Protein AF-A0AA88Y4J0-F1 (afdb_monomer_lite)

Structure (mmCIF, N/CA/C/O backbone):
data_AF-A0AA88Y4J0-F1
#
_entry.id   AF-A0AA88Y4J0-F1
#
loop_
_atom_site.group_PDB
_atom_site.id
_atom_site.type_symbol
_atom_site.label_atom_id
_atom_site.label_alt_id
_atom_site.label_comp_id
_atom_site.label_asym_id
_atom_site.label_entity_id
_atom_site.label_seq_id
_atom_site.pdbx_PDB_ins_code
_atom_site.Cartn_x
_atom_site.Cartn_y
_atom_site.Cartn_z
_atom_site.occupancy
_atom_site.B_iso_or_equiv
_atom_site.auth_seq_id
_atom_site.auth_comp_id
_atom_site.auth_asym_id
_atom_site.auth_atom_id
_atom_site.pdbx_PDB_model_num
ATOM 1 N N . MET A 1 1 ? 12.149 -35.228 -35.558 1.00 36.44 1 MET A N 1
ATOM 2 C CA . MET A 1 1 ? 12.676 -33.854 -35.673 1.00 36.44 1 MET A CA 1
ATOM 3 C C . MET A 1 1 ? 11.494 -32.902 -35.639 1.00 36.44 1 MET A C 1
ATOM 5 O O . MET A 1 1 ? 10.808 -32.758 -36.638 1.00 36.44 1 MET A O 1
ATOM 9 N N . THR A 1 2 ? 11.177 -32.349 -34.471 1.00 37.62 2 THR A N 1
ATOM 10 C CA . THR A 1 2 ? 10.191 -31.272 -34.328 1.00 37.62 2 THR A CA 1
ATOM 11 C C . THR A 1 2 ? 10.820 -29.994 -34.871 1.00 37.62 2 THR A C 1
ATOM 13 O O . THR A 1 2 ? 11.795 -29.490 -34.320 1.00 37.62 2 THR A O 1
ATOM 16 N N . THR A 1 3 ? 10.310 -29.512 -35.999 1.00 39.69 3 THR A N 1
ATOM 17 C CA . THR A 1 3 ? 10.676 -28.228 -36.601 1.00 39.69 3 THR A CA 1
ATOM 18 C C . THR A 1 3 ? 10.383 -27.108 -35.603 1.00 39.69 3 THR A C 1
ATOM 20 O O . THR A 1 3 ? 9.221 -26.808 -35.338 1.00 39.69 3 THR A O 1
ATOM 23 N N . LEU A 1 4 ? 11.431 -26.529 -35.011 1.00 46.91 4 LEU A N 1
ATOM 24 C CA . LEU A 1 4 ? 11.342 -25.307 -34.212 1.00 46.91 4 LEU A CA 1
ATOM 25 C C . LEU A 1 4 ? 10.813 -24.196 -35.123 1.00 46.91 4 LEU A C 1
ATOM 27 O O . LEU A 1 4 ? 11.511 -23.773 -36.044 1.00 46.91 4 LEU A O 1
ATOM 31 N N . GLU A 1 5 ? 9.575 -23.754 -34.898 1.00 49.75 5 GLU A N 1
ATOM 32 C CA . GLU A 1 5 ? 9.059 -22.551 -35.547 1.00 49.75 5 GLU A CA 1
ATOM 33 C C . GLU A 1 5 ? 10.031 -21.381 -35.300 1.00 49.75 5 GLU A C 1
ATOM 35 O O . GLU A 1 5 ? 10.571 -21.253 -34.193 1.00 49.75 5 GLU A O 1
ATOM 40 N N . PRO A 1 6 ? 10.292 -20.525 -36.305 1.00 52.84 6 PRO A N 1
ATOM 41 C CA . PRO A 1 6 ? 11.180 -19.387 -36.133 1.00 52.84 6 PRO A CA 1
ATOM 42 C C . PRO A 1 6 ? 10.622 -18.475 -35.041 1.00 52.84 6 PRO A C 1
ATOM 44 O O . PRO A 1 6 ? 9.490 -17.997 -35.132 1.00 52.84 6 PRO A O 1
ATOM 47 N N . LYS A 1 7 ? 11.433 -18.258 -34.004 1.00 65.88 7 LYS A N 1
ATOM 48 C CA . LYS A 1 7 ? 11.124 -17.412 -32.850 1.00 65.88 7 LYS A CA 1
ATOM 49 C C . LYS A 1 7 ? 10.716 -16.012 -33.319 1.00 65.88 7 LYS A C 1
ATOM 51 O O . LYS A 1 7 ? 11.456 -15.378 -34.072 1.00 65.88 7 LYS A O 1
ATOM 56 N N . ARG A 1 8 ? 9.538 -15.541 -32.898 1.00 85.69 8 ARG A N 1
ATOM 57 C CA . ARG A 1 8 ? 8.944 -14.279 -33.374 1.00 85.69 8 ARG A CA 1
ATOM 58 C C . ARG A 1 8 ? 9.087 -13.174 -32.331 1.00 85.69 8 ARG A C 1
ATOM 60 O O . ARG A 1 8 ? 9.022 -13.428 -31.130 1.00 85.69 8 ARG A O 1
ATOM 67 N N . ASP A 1 9 ? 9.266 -11.941 -32.791 1.00 90.00 9 ASP A N 1
ATOM 68 C CA . ASP A 1 9 ? 9.150 -10.772 -31.915 1.00 90.00 9 ASP A CA 1
ATOM 69 C C . ASP A 1 9 ? 7.685 -10.587 -31.479 1.00 90.00 9 ASP A C 1
ATOM 71 O O . ASP A 1 9 ? 6.777 -11.003 -32.211 1.00 90.00 9 ASP A O 1
ATOM 75 N N . PRO A 1 10 ? 7.418 -9.963 -30.314 1.00 94.00 10 PRO A N 1
ATOM 76 C CA . PRO A 1 10 ? 6.052 -9.712 -29.889 1.00 94.00 10 PRO A CA 1
ATOM 77 C C . PRO A 1 10 ? 5.303 -8.853 -30.917 1.00 94.00 10 PRO A C 1
ATOM 79 O O . PRO A 1 10 ? 5.854 -7.847 -31.380 1.00 94.00 10 PRO A O 1
ATOM 82 N N . PRO A 1 11 ? 4.051 -9.202 -31.255 1.00 94.56 11 PRO A N 1
ATOM 83 C CA . PRO A 1 11 ? 3.264 -8.476 -32.247 1.00 94.56 11 PRO A CA 1
ATOM 84 C C . PRO A 1 11 ? 3.001 -7.031 -31.809 1.00 94.56 11 PRO A C 1
ATOM 86 O O . PRO A 1 11 ? 3.075 -6.709 -30.627 1.00 94.56 11 PRO A O 1
ATOM 89 N N . GLY A 1 12 ? 2.643 -6.147 -32.739 1.00 92.75 12 GLY A N 1
ATOM 90 C CA . GLY A 1 12 ? 2.205 -4.801 -32.380 1.00 92.75 12 GLY A CA 1
ATOM 91 C C . GLY A 1 12 ? 2.093 -3.836 -33.556 1.00 92.75 12 GLY A C 1
ATOM 92 O O . GLY A 1 12 ? 2.210 -4.240 -34.715 1.00 92.75 12 GLY A O 1
ATOM 93 N N . PRO A 1 13 ? 1.781 -2.558 -33.288 1.00 90.38 13 PRO A N 1
ATOM 94 C CA . PRO A 1 13 ? 1.523 -1.585 -34.336 1.00 90.38 13 PRO A CA 1
ATOM 95 C C . PRO A 1 13 ? 2.791 -1.241 -35.126 1.00 90.38 13 PRO A C 1
ATOM 97 O O . PRO A 1 13 ? 3.800 -0.804 -34.572 1.00 90.38 13 PRO A O 1
ATOM 100 N N . ASN A 1 14 ? 2.697 -1.351 -36.453 1.00 79.56 14 ASN A N 1
ATOM 101 C CA . ASN A 1 14 ? 3.743 -0.888 -37.363 1.00 79.56 14 ASN A CA 1
ATOM 102 C C . ASN A 1 14 ? 3.886 0.635 -37.277 1.00 79.56 14 ASN A C 1
ATOM 104 O O . ASN A 1 14 ? 2.895 1.363 -37.387 1.00 79.56 14 ASN A O 1
ATOM 108 N N . GLY A 1 15 ? 5.114 1.119 -37.126 1.00 77.38 15 GLY A N 1
ATOM 109 C CA . GLY A 1 15 ? 5.422 2.544 -37.048 1.00 77.38 15 GLY A CA 1
ATOM 110 C C . GLY A 1 15 ? 5.672 3.209 -38.404 1.00 77.38 15 GLY A C 1
ATOM 111 O O . GLY A 1 15 ? 5.857 2.532 -39.412 1.00 77.38 15 GLY A O 1
ATOM 112 N N . TRP A 1 16 ? 5.702 4.539 -38.419 1.00 77.00 16 TRP A N 1
ATOM 113 C CA . TRP A 1 16 ? 6.242 5.324 -39.534 1.00 77.00 16 TRP A CA 1
ATOM 114 C C . TRP A 1 16 ? 7.782 5.341 -39.502 1.00 77.00 16 TRP A C 1
ATOM 116 O O . TRP A 1 16 ? 8.377 5.064 -38.452 1.00 77.00 16 TRP A O 1
ATOM 126 N N . PRO A 1 17 ? 8.461 5.661 -40.618 1.00 74.12 17 PRO A N 1
ATOM 127 C CA . PRO A 1 17 ? 9.902 5.904 -40.603 1.00 74.12 17 PRO A CA 1
ATOM 128 C C . PRO A 1 17 ? 10.282 6.953 -39.539 1.00 74.12 17 PRO A C 1
ATOM 130 O O . PRO A 1 17 ? 9.540 7.906 -39.315 1.00 74.12 17 PRO A O 1
ATOM 133 N N . LEU A 1 18 ? 11.429 6.771 -38.875 1.00 71.56 18 LEU A N 1
ATOM 134 C CA . LEU A 1 18 ? 12.008 7.650 -37.836 1.00 71.56 18 LEU A CA 1
ATOM 135 C C . LEU A 1 18 ? 11.215 7.773 -36.515 1.00 71.56 18 LEU A C 1
ATOM 137 O O . LEU A 1 18 ? 11.760 7.429 -35.467 1.00 71.56 18 LEU A O 1
ATOM 141 N N . ILE A 1 19 ? 9.948 8.201 -36.536 1.00 78.25 19 ILE A N 1
ATOM 142 C CA . ILE A 1 19 ? 9.130 8.398 -35.317 1.00 78.25 19 ILE A CA 1
ATOM 143 C C . ILE A 1 19 ? 8.421 7.120 -34.842 1.00 78.25 19 ILE A C 1
ATOM 145 O O . ILE A 1 19 ? 7.889 7.063 -33.731 1.00 78.25 19 ILE A O 1
ATOM 149 N N . ARG A 1 20 ? 8.449 6.060 -35.662 1.00 87.31 20 ARG A N 1
ATOM 150 C CA . ARG A 1 20 ? 7.886 4.739 -35.354 1.00 87.31 20 ARG A CA 1
ATOM 151 C C . ARG A 1 20 ? 6.411 4.849 -34.938 1.00 87.31 20 ARG A C 1
ATOM 153 O O . ARG A 1 20 ? 5.615 5.403 -35.692 1.00 87.31 20 ARG A O 1
ATOM 160 N N . ALA A 1 21 ? 6.007 4.259 -33.815 1.00 85.88 21 ALA A N 1
ATOM 161 C CA . ALA A 1 21 ? 4.612 4.209 -33.388 1.00 85.88 21 ALA A CA 1
ATOM 162 C C . ALA A 1 21 ? 4.136 5.494 -32.686 1.00 85.88 21 ALA A C 1
ATOM 164 O O . ALA A 1 21 ? 2.976 5.546 -32.296 1.00 85.88 21 ALA A O 1
ATOM 165 N N . LEU A 1 22 ? 4.981 6.530 -32.554 1.00 82.00 22 LEU A N 1
ATOM 166 C CA . LEU A 1 22 ? 4.658 7.745 -31.797 1.00 82.00 22 LEU A CA 1
ATOM 167 C C . LEU A 1 22 ? 3.313 8.376 -32.203 1.00 82.00 22 LEU A C 1
ATOM 169 O O . LEU A 1 22 ? 2.501 8.667 -31.339 1.00 82.00 22 LEU A O 1
ATOM 173 N N . GLY A 1 23 ? 3.045 8.516 -33.506 1.00 79.81 23 GLY A N 1
ATOM 174 C CA . GLY A 1 23 ? 1.790 9.089 -34.020 1.00 79.81 23 GLY A CA 1
ATOM 175 C C . GLY A 1 23 ? 0.599 8.121 -34.086 1.00 79.81 23 GLY A C 1
ATOM 176 O O . GLY A 1 23 ? -0.446 8.483 -34.614 1.00 79.81 23 GLY A O 1
ATOM 177 N N . LYS A 1 24 ? 0.755 6.873 -33.626 1.00 84.75 24 LYS A N 1
ATOM 178 C CA . LYS A 1 24 ? -0.291 5.829 -33.659 1.00 84.75 24 LYS A CA 1
ATOM 179 C C . LYS A 1 24 ? -0.740 5.364 -32.277 1.00 84.75 24 LYS A C 1
ATOM 181 O O . LYS A 1 24 ? -1.682 4.578 -32.197 1.00 84.75 24 LYS A O 1
ATOM 186 N N . ILE A 1 25 ? -0.035 5.791 -31.236 1.00 89.38 25 ILE A N 1
ATOM 187 C CA . ILE A 1 25 ? -0.324 5.482 -29.842 1.00 89.38 25 ILE A CA 1
ATOM 188 C C . ILE A 1 25 ? -0.873 6.753 -29.207 1.00 89.38 25 ILE A C 1
ATOM 190 O O . ILE A 1 25 ? -0.233 7.802 -29.264 1.00 89.38 25 ILE A O 1
ATOM 194 N N . ASP A 1 26 ? -2.043 6.650 -28.591 1.00 90.81 26 ASP A N 1
ATOM 195 C CA . ASP A 1 26 ? -2.581 7.720 -27.760 1.00 90.81 26 ASP A CA 1
ATOM 196 C C . ASP A 1 26 ? -1.870 7.721 -26.400 1.00 90.81 26 ASP A C 1
ATOM 198 O O . ASP A 1 26 ? -2.264 7.025 -25.463 1.00 90.81 26 ASP A O 1
ATOM 202 N N . PHE A 1 27 ? -0.779 8.481 -26.300 1.00 88.56 27 PHE A N 1
ATOM 203 C CA . PHE A 1 27 ? -0.046 8.610 -25.042 1.00 88.56 27 PHE A CA 1
ATOM 204 C C . PHE A 1 27 ? -0.760 9.477 -24.000 1.00 88.56 27 PHE A C 1
ATOM 206 O O . PHE A 1 27 ? -0.436 9.372 -22.820 1.00 88.56 27 PHE A O 1
ATOM 213 N N . LEU A 1 28 ? -1.736 10.297 -24.405 1.00 88.94 28 LEU A N 1
ATOM 214 C CA . LEU A 1 28 ? -2.546 11.076 -23.467 1.00 88.94 28 LEU A CA 1
ATOM 215 C C . LEU A 1 28 ? -3.529 10.187 -22.702 1.00 88.94 28 LEU A C 1
ATOM 217 O O . LEU A 1 28 ? -3.988 10.559 -21.628 1.00 88.94 28 LEU A O 1
ATOM 221 N N . ASN A 1 29 ? -3.810 8.997 -23.232 1.00 89.44 29 ASN A N 1
ATOM 222 C CA . ASN A 1 29 ? -4.640 7.985 -22.596 1.00 89.44 29 ASN A CA 1
ATOM 223 C C . ASN A 1 29 ? -3.969 6.599 -22.614 1.00 89.44 29 ASN A C 1
ATOM 225 O O . ASN A 1 29 ? -4.594 5.569 -22.890 1.00 89.44 29 ASN A O 1
ATOM 229 N N . VAL A 1 30 ? -2.663 6.574 -22.327 1.00 91.12 30 VAL A N 1
ATOM 230 C CA . VAL A 1 30 ? -1.787 5.416 -22.571 1.00 91.12 30 VAL A CA 1
ATOM 231 C C . VAL A 1 30 ? -2.262 4.125 -21.896 1.00 91.12 30 VAL A C 1
ATOM 233 O O . VAL A 1 30 ? -2.134 3.039 -22.465 1.00 91.12 30 VAL A O 1
ATOM 236 N N . ALA A 1 31 ? -2.861 4.216 -20.706 1.00 91.44 31 ALA A N 1
ATOM 237 C CA . ALA A 1 31 ? -3.354 3.046 -19.990 1.00 91.44 31 ALA A CA 1
ATOM 238 C C . ALA A 1 31 ? -4.514 2.366 -20.738 1.00 91.44 31 ALA A C 1
ATOM 240 O O . ALA A 1 31 ? -4.484 1.150 -20.938 1.00 91.44 31 ALA A O 1
ATOM 241 N N . ASN A 1 32 ? -5.496 3.139 -21.213 1.00 92.00 32 ASN A N 1
ATOM 242 C CA . ASN A 1 32 ? -6.613 2.618 -22.007 1.00 92.00 32 ASN A CA 1
ATOM 243 C C . ASN A 1 32 ? -6.163 2.180 -23.404 1.00 92.00 32 ASN A C 1
ATOM 245 O O . ASN A 1 32 ? -6.637 1.167 -23.927 1.00 92.00 32 ASN A O 1
ATOM 249 N N . GLU A 1 33 ? -5.204 2.893 -23.986 1.00 94.12 33 GLU A N 1
ATOM 250 C CA . GLU A 1 33 ? -4.601 2.518 -25.258 1.00 94.12 33 GLU A CA 1
ATOM 251 C C . GLU A 1 33 ? -3.914 1.145 -25.169 1.00 94.12 33 GLU A C 1
ATOM 253 O O . GLU A 1 33 ? -4.100 0.298 -26.044 1.00 94.12 33 GLU A O 1
ATOM 258 N N . PHE A 1 34 ? -3.217 0.841 -24.070 1.00 95.50 34 PHE A N 1
ATOM 259 C CA . PHE A 1 34 ? -2.643 -0.491 -23.851 1.00 95.50 34 PHE A CA 1
ATOM 260 C C . PHE A 1 34 ? -3.713 -1.581 -23.718 1.00 95.50 34 PHE A C 1
ATOM 262 O O . PHE A 1 34 ? -3.525 -2.676 -24.250 1.00 95.50 34 PHE A O 1
ATOM 269 N N . LEU A 1 35 ? -4.864 -1.297 -23.097 1.00 95.44 35 LEU A N 1
ATOM 270 C CA . LEU A 1 35 ? -5.998 -2.234 -23.077 1.00 95.44 35 LEU A CA 1
ATOM 271 C C . LEU A 1 35 ? -6.559 -2.481 -24.486 1.00 95.44 35 LEU A C 1
ATOM 273 O O . LEU A 1 35 ? -6.894 -3.615 -24.842 1.00 95.44 35 LEU A O 1
ATOM 277 N N . ARG A 1 36 ? -6.647 -1.438 -25.320 1.00 96.12 36 ARG A N 1
ATOM 278 C CA . ARG A 1 36 ? -7.062 -1.558 -26.726 1.00 96.12 36 ARG A CA 1
ATOM 279 C C . ARG A 1 36 ? -6.075 -2.403 -27.532 1.00 96.12 36 ARG A C 1
ATOM 281 O O . ARG A 1 36 ? -6.500 -3.287 -28.275 1.00 96.12 36 ARG A O 1
ATOM 288 N N . LEU A 1 37 ? -4.775 -2.175 -27.364 1.00 96.19 37 LEU A N 1
ATOM 289 C CA . LEU A 1 37 ? -3.726 -2.944 -28.036 1.00 96.19 37 LEU A CA 1
ATOM 290 C C . LEU A 1 37 ? -3.695 -4.398 -27.568 1.00 96.19 37 LEU A C 1
ATOM 292 O O . LEU A 1 37 ? -3.571 -5.283 -28.412 1.00 96.19 37 LEU A O 1
ATOM 296 N N . ARG A 1 38 ? -3.909 -4.661 -26.273 1.00 96.38 38 ARG A N 1
ATOM 297 C CA . ARG A 1 38 ? -4.048 -6.020 -25.732 1.00 96.38 38 ARG A CA 1
ATOM 298 C C . ARG A 1 38 ? -5.158 -6.796 -26.438 1.00 96.38 38 ARG A C 1
ATOM 300 O O . ARG A 1 38 ? -4.942 -7.934 -26.842 1.00 96.38 38 ARG A O 1
ATOM 307 N N . ARG A 1 39 ? -6.328 -6.180 -26.651 1.00 95.56 39 ARG A N 1
ATOM 308 C CA . ARG A 1 39 ? -7.444 -6.818 -27.381 1.00 95.56 39 ARG A CA 1
ATOM 309 C C . ARG A 1 39 ? -7.069 -7.214 -28.812 1.00 95.56 39 ARG A C 1
ATOM 311 O O . ARG A 1 39 ? -7.612 -8.183 -29.328 1.00 95.56 39 ARG A O 1
ATOM 318 N N . LYS A 1 40 ? -6.148 -6.482 -29.447 1.00 96.00 40 LYS A N 1
ATOM 319 C CA . LYS A 1 40 ? -5.717 -6.730 -30.829 1.00 96.00 40 LYS A CA 1
ATOM 320 C C . LYS A 1 40 ? -4.534 -7.696 -30.944 1.00 96.00 40 LYS A C 1
ATOM 322 O O . LYS A 1 40 ? -4.502 -8.494 -31.874 1.00 96.00 40 LYS A O 1
ATOM 327 N N . TYR A 1 41 ? -3.551 -7.586 -30.055 1.00 95.44 41 TYR A N 1
ATOM 328 C CA . TYR A 1 41 ? -2.252 -8.257 -30.183 1.00 95.44 41 TYR A CA 1
ATOM 329 C C . TYR A 1 41 ? -1.995 -9.325 -29.111 1.00 95.44 41 TYR A C 1
ATOM 331 O O . TYR A 1 41 ? -1.039 -10.083 -29.235 1.00 95.44 41 TYR A O 1
ATOM 339 N N . GLY A 1 42 ? -2.857 -9.428 -28.098 1.00 95.31 42 GLY A N 1
ATOM 340 C CA . GLY A 1 42 ? -2.736 -10.393 -27.008 1.00 95.31 42 GLY A CA 1
ATOM 341 C C . GLY A 1 42 ? -2.004 -9.846 -25.781 1.00 95.31 42 GLY A C 1
ATOM 342 O O . GLY A 1 42 ? -1.816 -8.641 -25.619 1.00 95.31 42 GLY A O 1
ATOM 343 N N . ASP A 1 43 ? -1.614 -10.756 -24.887 1.00 96.56 43 ASP A N 1
ATOM 344 C CA . ASP A 1 43 ? -1.074 -10.425 -23.561 1.00 96.56 43 ASP A CA 1
ATOM 345 C C . ASP A 1 43 ? 0.380 -9.918 -23.579 1.00 96.56 43 ASP A C 1
ATOM 347 O O . ASP A 1 43 ? 0.866 -9.409 -22.568 1.00 96.56 43 ASP A O 1
ATOM 351 N N . ILE A 1 44 ? 1.073 -10.037 -24.714 1.00 97.44 44 ILE A N 1
ATOM 352 C CA . ILE A 1 44 ? 2.400 -9.458 -24.931 1.00 97.44 44 ILE A CA 1
ATOM 353 C C . ILE A 1 44 ? 2.405 -8.796 -26.296 1.00 97.44 44 ILE A C 1
ATOM 355 O O . ILE A 1 44 ? 2.201 -9.453 -27.315 1.00 97.44 44 ILE A O 1
ATOM 359 N N . PHE A 1 45 ? 2.688 -7.501 -26.315 1.00 96.69 45 PHE A N 1
ATOM 360 C CA . PHE A 1 45 ? 2.857 -6.758 -27.553 1.00 96.69 45 PHE A CA 1
ATOM 361 C C . PHE A 1 45 ? 4.037 -5.799 -27.455 1.00 96.69 45 PHE A C 1
ATOM 363 O O . PHE A 1 45 ? 4.487 -5.442 -26.363 1.00 96.69 45 PHE A O 1
ATOM 370 N N . SER A 1 46 ? 4.561 -5.392 -28.606 1.00 95.62 46 SER A N 1
ATOM 371 C CA . SER A 1 46 ? 5.682 -4.467 -28.685 1.00 95.62 46 SER A CA 1
ATOM 372 C C . SER A 1 46 ? 5.444 -3.353 -29.690 1.00 95.62 46 SER A C 1
ATOM 374 O O . SER A 1 46 ? 4.730 -3.500 -30.677 1.00 95.62 46 SER A O 1
ATOM 376 N N . PHE A 1 47 ? 6.054 -2.208 -29.437 1.00 94.38 47 PHE A N 1
ATOM 377 C CA . PHE A 1 47 ? 6.126 -1.111 -30.388 1.00 94.38 47 PHE A CA 1
ATOM 378 C C . PHE A 1 47 ? 7.426 -0.351 -30.168 1.00 94.38 47 PHE A C 1
ATOM 380 O O . PHE A 1 47 ? 8.150 -0.574 -29.201 1.00 94.38 47 PHE A O 1
ATOM 387 N N . SER A 1 48 ? 7.779 0.528 -31.096 1.00 90.88 48 SER A N 1
ATOM 388 C CA . SER A 1 48 ? 8.958 1.376 -30.936 1.00 90.88 48 SER A CA 1
ATOM 389 C C . SER A 1 48 ? 8.554 2.835 -30.952 1.00 90.88 48 SER A C 1
ATOM 391 O O . SER A 1 48 ? 7.662 3.223 -31.705 1.00 90.88 48 SER A O 1
ATOM 393 N N . VAL A 1 49 ? 9.237 3.633 -30.146 1.00 88.31 49 VAL A N 1
ATOM 394 C CA . VAL A 1 49 ? 9.165 5.092 -30.147 1.00 88.31 49 VAL A CA 1
ATOM 395 C C . VAL A 1 49 ? 10.593 5.575 -30.347 1.00 88.31 49 VAL A C 1
ATOM 397 O O . VAL A 1 49 ? 11.475 5.271 -29.544 1.00 88.31 49 VAL A O 1
ATOM 400 N N . PHE A 1 50 ? 10.856 6.237 -31.475 1.00 86.19 50 PHE A N 1
ATOM 401 C CA . PHE A 1 50 ? 12.219 6.522 -31.937 1.00 86.19 50 PHE A CA 1
ATOM 402 C C . PHE A 1 50 ? 13.112 5.264 -31.925 1.00 86.19 50 PHE A C 1
ATOM 404 O O . PHE A 1 50 ? 12.865 4.313 -32.670 1.00 86.19 50 PHE A O 1
ATOM 411 N N . ARG A 1 51 ? 14.153 5.250 -31.080 1.00 83.44 51 ARG A N 1
ATOM 412 C CA . ARG A 1 51 ? 15.088 4.126 -30.905 1.00 83.44 51 ARG A CA 1
ATOM 413 C C . ARG A 1 51 ? 14.701 3.186 -29.758 1.00 83.44 51 ARG A C 1
ATOM 415 O O . ARG A 1 51 ? 15.274 2.107 -29.659 1.00 83.44 51 ARG A O 1
ATOM 422 N N . ARG A 1 52 ? 13.745 3.565 -28.902 1.00 87.19 52 ARG A N 1
ATOM 423 C CA . ARG A 1 52 ? 13.331 2.765 -27.743 1.00 87.19 52 ARG A CA 1
ATOM 424 C C . ARG A 1 52 ? 12.326 1.705 -28.176 1.00 87.19 52 ARG A C 1
ATOM 426 O O . ARG A 1 52 ? 11.265 2.026 -28.715 1.00 87.19 52 ARG A O 1
ATOM 433 N N . ARG A 1 53 ? 12.652 0.436 -27.926 1.00 91.25 53 ARG A N 1
ATOM 434 C CA . ARG A 1 53 ? 11.705 -0.677 -28.054 1.00 91.25 53 ARG A CA 1
ATOM 435 C C . ARG A 1 53 ? 10.929 -0.792 -26.751 1.00 91.25 53 ARG A C 1
ATOM 437 O O . ARG A 1 53 ? 11.527 -0.979 -25.700 1.00 91.25 53 ARG A O 1
ATOM 444 N N . ILE A 1 54 ? 9.613 -0.684 -26.829 1.00 93.75 54 ILE A N 1
ATOM 445 C CA . ILE A 1 54 ? 8.702 -0.827 -25.700 1.00 93.75 54 ILE A CA 1
ATOM 446 C C . ILE A 1 54 ? 7.993 -2.168 -25.835 1.00 93.75 54 ILE A C 1
ATOM 448 O O . ILE A 1 54 ? 7.493 -2.511 -26.906 1.00 93.75 54 ILE A O 1
ATOM 452 N N . VAL A 1 55 ? 7.956 -2.927 -24.747 1.00 96.62 55 VAL A N 1
ATOM 453 C CA . VAL A 1 55 ? 7.227 -4.190 -24.640 1.00 96.62 55 VAL A CA 1
ATOM 454 C C . VAL A 1 55 ? 6.260 -4.071 -23.477 1.00 96.62 55 VAL A C 1
ATOM 456 O O . VAL A 1 55 ? 6.649 -3.664 -22.386 1.00 96.62 55 VAL A O 1
ATOM 459 N N . VAL A 1 56 ? 5.000 -4.423 -23.699 1.00 97.75 56 VAL A N 1
ATOM 460 C CA . VAL A 1 56 ? 3.956 -4.348 -22.678 1.00 97.75 56 VAL A CA 1
ATOM 461 C C . VAL A 1 56 ? 3.538 -5.757 -22.292 1.00 97.75 56 VAL A C 1
ATOM 463 O O . VAL A 1 56 ? 3.262 -6.587 -23.158 1.00 97.75 56 VAL A O 1
ATOM 466 N N . LEU A 1 57 ? 3.502 -6.019 -20.987 1.00 98.06 57 LEU A N 1
ATOM 467 C CA . LEU A 1 57 ? 2.975 -7.251 -20.412 1.00 98.06 57 LEU A CA 1
ATOM 468 C C . LEU A 1 57 ? 1.581 -6.992 -19.862 1.00 98.06 57 LEU A C 1
ATOM 470 O O . LEU A 1 57 ? 1.399 -6.099 -19.030 1.00 98.06 57 LEU A O 1
ATOM 474 N N . CYS A 1 58 ? 0.623 -7.809 -20.272 1.00 97.75 58 CYS A N 1
ATOM 475 C CA . CYS A 1 58 ? -0.760 -7.706 -19.851 1.00 97.75 58 CYS A CA 1
ATOM 476 C C . CYS A 1 58 ? -1.266 -8.994 -19.197 1.00 97.75 58 CYS A C 1
ATOM 478 O O . CYS A 1 58 ? -0.818 -10.092 -19.511 1.00 97.75 58 CYS A O 1
ATOM 480 N N . GLY A 1 59 ? -2.236 -8.851 -18.294 1.00 96.19 59 GLY A N 1
ATOM 481 C CA . GLY A 1 59 ? -2.836 -9.970 -17.570 1.00 96.19 59 GLY A CA 1
ATOM 482 C C . GLY A 1 59 ? -1.978 -10.477 -16.405 1.00 96.19 59 GLY A C 1
ATOM 483 O O . GLY A 1 59 ? -0.744 -10.474 -16.432 1.00 96.19 59 GLY A O 1
ATOM 484 N N . VAL A 1 60 ? -2.645 -10.932 -15.341 1.00 95.94 60 VAL A N 1
ATOM 485 C CA . VAL A 1 60 ? -1.980 -11.310 -14.080 1.00 95.94 60 VAL A CA 1
ATOM 486 C C . VAL A 1 60 ? -0.995 -12.472 -14.251 1.00 95.94 60 VAL A C 1
ATOM 488 O O . VAL A 1 60 ? 0.056 -12.479 -13.608 1.00 95.94 60 VAL A O 1
ATOM 491 N N . LYS A 1 61 ? -1.307 -13.438 -15.127 1.00 95.62 61 LYS A N 1
ATOM 492 C CA . LYS A 1 61 ? -0.461 -14.610 -15.397 1.00 95.62 61 LYS A CA 1
ATOM 493 C C . LYS A 1 61 ? 0.864 -14.181 -16.028 1.00 95.62 61 LYS A C 1
ATOM 495 O O . LYS A 1 61 ? 1.910 -14.412 -15.432 1.00 95.62 61 LYS A O 1
ATOM 500 N N . THR A 1 62 ? 0.810 -13.509 -17.174 1.00 96.69 62 THR A N 1
ATOM 501 C CA . THR A 1 62 ? 1.984 -13.069 -17.940 1.00 96.69 62 THR A CA 1
ATOM 502 C C . THR A 1 62 ? 2.870 -12.134 -17.128 1.00 96.69 62 THR A C 1
ATOM 504 O O . THR A 1 62 ? 4.074 -12.362 -17.018 1.00 96.69 62 THR A O 1
ATOM 507 N N . ILE A 1 63 ? 2.271 -11.127 -16.476 1.00 97.31 63 ILE A N 1
ATOM 508 C CA . ILE A 1 63 ? 2.996 -10.203 -15.594 1.00 97.31 63 ILE A CA 1
ATOM 509 C C . ILE A 1 63 ? 3.717 -10.984 -14.493 1.00 97.31 63 ILE A C 1
ATOM 511 O O . ILE A 1 63 ? 4.910 -10.790 -14.270 1.00 97.31 63 ILE A O 1
ATOM 515 N N . ARG A 1 64 ? 3.028 -11.896 -13.802 1.00 96.25 64 ARG A N 1
ATOM 516 C CA . ARG A 1 64 ? 3.649 -12.665 -12.722 1.00 96.25 64 ARG A CA 1
ATOM 517 C C . ARG A 1 64 ? 4.750 -13.571 -13.237 1.00 96.25 64 ARG A C 1
ATOM 519 O O . ARG A 1 64 ? 5.832 -13.581 -12.660 1.00 96.25 64 ARG A O 1
ATOM 526 N N . GLU A 1 65 ? 4.505 -14.328 -14.293 1.00 96.12 65 GLU A N 1
ATOM 527 C CA . GLU A 1 65 ? 5.473 -15.294 -14.790 1.00 96.12 65 GLU A CA 1
ATOM 528 C C . GLU A 1 65 ? 6.736 -14.625 -15.323 1.00 96.12 65 GLU A C 1
ATOM 530 O O . GLU A 1 65 ? 7.823 -15.011 -14.901 1.00 96.12 65 GLU A O 1
ATOM 535 N N . VAL A 1 66 ? 6.622 -13.586 -16.155 1.00 96.81 66 VAL A N 1
ATOM 536 C CA . VAL A 1 66 ? 7.803 -12.899 -16.695 1.00 96.81 66 VAL A CA 1
ATOM 537 C C . VAL A 1 66 ? 8.604 -12.236 -15.572 1.00 96.81 66 VAL A C 1
ATOM 539 O O . VAL A 1 66 ? 9.810 -12.449 -15.462 1.00 96.81 66 VAL A O 1
ATOM 542 N N . LEU A 1 67 ? 7.941 -11.503 -14.670 1.00 96.31 67 LEU A N 1
ATOM 543 C CA . LEU A 1 67 ? 8.630 -10.743 -13.620 1.00 96.31 67 LEU A CA 1
ATOM 544 C C . LEU A 1 67 ? 9.192 -11.605 -12.479 1.00 96.31 67 LEU A C 1
ATOM 546 O O . LEU A 1 67 ? 10.015 -11.113 -11.702 1.00 96.31 67 LEU A O 1
ATOM 550 N N . THR A 1 68 ? 8.748 -12.860 -12.344 1.00 95.25 68 THR A N 1
ATOM 551 C CA . THR A 1 68 ? 9.257 -13.790 -11.321 1.00 95.25 68 THR A CA 1
ATOM 552 C C . THR A 1 68 ? 10.201 -14.846 -11.876 1.00 95.25 68 THR A C 1
ATOM 554 O O . THR A 1 68 ? 11.220 -15.102 -11.242 1.00 95.25 68 THR A O 1
ATOM 557 N N . LYS A 1 69 ? 9.912 -15.448 -13.036 1.00 95.50 69 LYS A N 1
ATOM 558 C CA . LYS A 1 69 ? 10.751 -16.504 -13.627 1.00 95.50 69 LYS A CA 1
ATOM 559 C C . LYS A 1 69 ? 11.986 -15.941 -14.329 1.00 95.50 69 LYS A C 1
ATOM 561 O O . LYS A 1 69 ? 13.021 -16.593 -14.321 1.00 95.50 69 LYS A O 1
ATOM 566 N N . HIS A 1 70 ? 11.890 -14.732 -14.882 1.00 95.44 70 HIS A N 1
ATOM 567 C CA . HIS A 1 70 ? 12.989 -14.049 -15.575 1.00 95.44 70 HIS A CA 1
ATOM 568 C C . HIS A 1 70 ? 13.457 -12.814 -14.802 1.00 95.44 70 HIS A C 1
ATOM 570 O O . HIS A 1 70 ? 13.851 -11.813 -15.396 1.00 95.44 70 HIS A O 1
ATOM 576 N N . TYR A 1 71 ? 13.364 -12.856 -13.466 1.00 93.25 71 TYR A N 1
ATOM 577 C CA . TYR A 1 71 ? 13.618 -11.691 -12.619 1.00 93.25 71 TYR A CA 1
ATOM 578 C C . TYR A 1 71 ? 15.016 -11.102 -12.829 1.00 93.25 71 TYR A C 1
ATOM 580 O O . TYR A 1 71 ? 15.165 -9.896 -12.723 1.00 93.25 71 TYR A O 1
ATOM 588 N N . ASP A 1 72 ? 16.019 -11.929 -13.124 1.00 92.81 72 ASP A N 1
ATOM 589 C CA . ASP A 1 72 ? 17.406 -11.537 -13.380 1.00 92.81 72 ASP A CA 1
ATOM 590 C C . ASP A 1 72 ? 17.549 -10.691 -14.653 1.00 92.81 72 ASP A C 1
ATOM 592 O O . ASP A 1 72 ? 18.372 -9.783 -14.701 1.00 92.81 72 ASP A O 1
ATOM 596 N N . ALA A 1 73 ? 16.704 -10.951 -15.653 1.00 95.00 73 ALA A N 1
ATOM 597 C CA . ALA A 1 73 ? 16.694 -10.235 -16.922 1.00 95.00 73 ALA A CA 1
ATOM 598 C C . ALA A 1 73 ? 15.873 -8.936 -16.886 1.00 95.00 73 ALA A C 1
ATOM 600 O O . ALA A 1 73 ? 16.039 -8.090 -17.756 1.00 95.00 73 ALA A O 1
ATOM 601 N N . VAL A 1 74 ? 14.966 -8.783 -15.914 1.00 94.25 74 VAL A N 1
ATOM 602 C CA . VAL A 1 74 ? 14.013 -7.656 -15.832 1.00 94.25 74 VAL A CA 1
ATOM 603 C C . VAL A 1 74 ? 14.103 -6.915 -14.503 1.00 94.25 74 VAL A C 1
ATOM 605 O O . VAL A 1 74 ? 13.121 -6.320 -14.056 1.00 94.25 74 VAL A O 1
ATOM 608 N N . ASN A 1 75 ? 15.235 -7.006 -13.803 1.00 91.56 75 ASN A N 1
ATOM 609 C CA . ASN A 1 75 ? 15.391 -6.326 -12.523 1.00 91.56 75 ASN A CA 1
ATOM 610 C C . ASN A 1 75 ? 15.825 -4.873 -1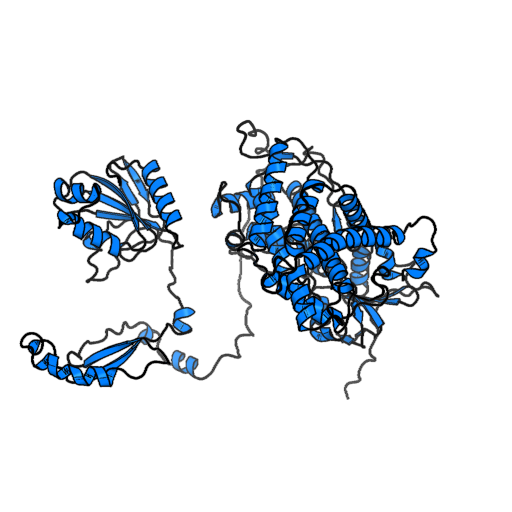2.679 1.00 91.56 75 ASN A C 1
ATOM 612 O O . ASN A 1 75 ? 15.592 -4.119 -11.750 1.00 91.56 75 ASN A O 1
ATOM 616 N N . ASP A 1 76 ? 16.452 -4.480 -13.781 1.00 91.69 76 ASP A N 1
ATOM 617 C CA . ASP A 1 76 ? 17.092 -3.168 -13.905 1.00 91.69 76 ASP A CA 1
ATOM 618 C C . ASP A 1 76 ? 16.127 -2.092 -14.426 1.00 91.69 76 ASP A C 1
ATOM 620 O O . ASP A 1 76 ? 15.013 -2.380 -14.880 1.00 91.69 76 ASP A O 1
ATOM 624 N N . ARG A 1 77 ? 16.538 -0.829 -14.320 1.00 88.25 77 ARG A N 1
ATOM 625 C CA . ARG A 1 77 ? 15.876 0.344 -14.904 1.00 88.25 77 ARG A CA 1
ATOM 626 C C . ARG A 1 77 ? 16.725 0.870 -16.054 1.00 88.25 77 ARG A C 1
ATOM 628 O O . ARG A 1 77 ? 17.946 0.769 -16.021 1.00 88.25 77 ARG A O 1
ATOM 635 N N . GLY A 1 78 ? 16.072 1.389 -17.089 1.00 70.69 78 GLY A N 1
ATOM 636 C CA . GLY A 1 78 ? 16.772 1.942 -18.248 1.00 70.69 78 GLY A CA 1
ATOM 637 C C . GLY A 1 78 ? 17.401 3.293 -17.927 1.00 70.69 78 GLY A C 1
ATOM 638 O O . GLY A 1 78 ? 16.822 4.073 -17.169 1.00 70.69 78 GLY A O 1
ATOM 639 N N . GLU A 1 79 ? 18.543 3.590 -18.546 1.00 60.38 79 GLU A N 1
ATOM 640 C CA . GLU A 1 79 ? 19.147 4.925 -18.501 1.00 60.38 79 GLU A CA 1
ATOM 641 C C . GLU A 1 79 ? 18.136 5.997 -18.956 1.00 60.38 79 GLU A C 1
ATOM 643 O O . GLU A 1 79 ? 17.433 5.852 -19.968 1.00 60.38 79 GLU A O 1
ATOM 648 N N . GLY A 1 80 ? 18.033 7.081 -18.181 1.00 53.75 80 GLY A N 1
ATOM 649 C CA . GLY A 1 80 ? 17.099 8.179 -18.441 1.00 53.75 80 GLY A CA 1
ATOM 650 C C . GLY A 1 80 ? 15.635 7.871 -18.107 1.00 53.75 80 GLY A C 1
ATOM 651 O O . GLY A 1 80 ? 14.749 8.437 -18.744 1.00 53.75 80 GLY A O 1
ATOM 652 N N . PHE A 1 81 ? 15.364 6.952 -17.171 1.00 61.94 81 PHE A N 1
ATOM 653 C CA . PHE A 1 81 ? 14.060 6.887 -16.493 1.00 61.94 81 PHE A CA 1
ATOM 654 C C . PHE A 1 81 ? 13.824 8.143 -15.625 1.00 61.94 81 PHE A C 1
ATOM 656 O O . PHE A 1 81 ? 12.728 8.700 -15.652 1.00 61.94 81 PHE A O 1
ATOM 663 N N . ALA A 1 82 ? 14.878 8.642 -14.972 1.00 65.44 82 ALA A N 1
ATOM 664 C CA . ALA A 1 82 ? 14.911 9.894 -14.217 1.00 65.44 82 ALA A CA 1
ATOM 665 C C . ALA A 1 82 ? 16.217 10.646 -14.541 1.00 65.44 82 ALA A C 1
ATOM 667 O O . ALA A 1 82 ? 17.290 10.252 -14.085 1.00 65.44 82 ALA A O 1
ATOM 668 N N . ILE A 1 83 ? 16.172 11.677 -15.397 1.00 62.16 83 ILE A N 1
ATOM 669 C CA . ILE A 1 83 ? 17.372 12.478 -15.735 1.00 62.16 83 ILE A CA 1
ATOM 670 C C . ILE A 1 83 ? 17.872 13.288 -14.537 1.00 62.16 83 ILE A C 1
ATOM 672 O O . ILE A 1 83 ? 19.065 13.559 -14.441 1.00 62.16 83 ILE A O 1
ATOM 676 N N . ASP A 1 84 ? 16.979 13.613 -13.607 1.00 70.75 84 ASP A N 1
ATOM 677 C CA . ASP A 1 84 ? 17.281 14.206 -12.304 1.00 70.75 84 ASP A CA 1
ATOM 678 C C . ASP A 1 84 ? 18.106 13.274 -11.388 1.00 70.75 84 ASP A C 1
ATOM 680 O O . ASP A 1 84 ? 18.526 13.687 -10.312 1.00 70.75 84 ASP A O 1
ATOM 684 N N . ASN A 1 85 ? 18.382 12.032 -11.810 1.00 80.50 85 ASN A N 1
ATOM 685 C CA . ASN A 1 85 ? 19.181 11.056 -11.070 1.00 80.50 85 ASN A CA 1
ATOM 686 C C . ASN A 1 85 ? 20.267 10.395 -11.946 1.00 80.50 85 ASN A C 1
ATOM 688 O O . ASN A 1 85 ? 20.211 9.191 -12.224 1.00 80.50 85 ASN A O 1
ATOM 692 N N . PRO A 1 86 ? 21.287 11.154 -12.387 1.00 73.88 86 PRO A N 1
ATOM 693 C CA . PRO A 1 86 ? 22.314 10.659 -13.308 1.00 73.88 86 PRO A CA 1
ATOM 694 C C . PRO A 1 86 ? 23.173 9.528 -12.723 1.00 73.88 86 PRO A C 1
ATOM 696 O O . PRO A 1 86 ? 23.712 8.718 -13.473 1.00 73.88 86 PRO A O 1
ATOM 699 N N . HIS A 1 87 ? 23.286 9.443 -11.394 1.00 79.00 87 HIS A N 1
ATOM 700 C CA . HIS A 1 87 ? 24.046 8.395 -10.707 1.00 79.00 87 HIS A CA 1
ATOM 701 C C . HIS A 1 87 ? 23.268 7.081 -10.543 1.00 79.00 87 HIS A C 1
ATOM 703 O O . HIS A 1 87 ? 23.860 6.065 -10.181 1.00 79.00 87 HIS A O 1
ATOM 709 N N . GLY A 1 88 ? 21.954 7.078 -10.804 1.00 85.12 88 GLY A N 1
ATOM 710 C CA . GLY A 1 88 ? 21.110 5.903 -10.594 1.00 85.12 88 GLY A CA 1
ATOM 711 C C . GLY A 1 88 ? 21.088 5.465 -9.129 1.00 85.12 88 GLY A C 1
ATOM 712 O O . GLY A 1 88 ? 21.211 4.277 -8.831 1.00 85.12 88 GLY A O 1
ATOM 713 N N . TYR A 1 89 ? 20.976 6.419 -8.208 1.00 91.75 89 TYR A N 1
ATOM 714 C CA . TYR A 1 89 ? 20.873 6.168 -6.771 1.00 91.75 89 TYR A CA 1
ATOM 715 C C . TYR A 1 89 ? 19.418 5.981 -6.323 1.00 91.75 89 TYR A C 1
ATOM 717 O O . TYR A 1 89 ? 18.490 6.056 -7.128 1.00 91.75 89 TYR A O 1
ATOM 725 N N . GLY A 1 90 ? 19.211 5.686 -5.042 1.00 92.44 90 GLY A N 1
ATOM 726 C CA . GLY A 1 90 ? 17.905 5.403 -4.463 1.00 92.44 90 GLY A CA 1
ATOM 727 C C . GLY A 1 90 ? 17.470 3.950 -4.635 1.00 92.44 90 GLY A C 1
ATOM 728 O O . GLY A 1 90 ? 18.275 3.038 -4.843 1.00 92.44 90 GLY A O 1
ATOM 729 N N . ILE A 1 91 ? 16.164 3.718 -4.561 1.00 92.69 91 ILE A N 1
ATOM 730 C CA . ILE A 1 91 ? 15.523 2.403 -4.699 1.00 92.69 91 ILE A CA 1
ATOM 731 C C . ILE A 1 91 ? 14.653 2.300 -5.961 1.00 92.69 91 ILE A C 1
ATOM 733 O O . ILE A 1 91 ? 14.453 1.195 -6.483 1.00 92.69 91 ILE A O 1
ATOM 737 N N . LEU A 1 92 ? 14.141 3.421 -6.474 1.00 89.56 92 LEU A N 1
ATOM 738 C CA . LEU A 1 92 ? 13.282 3.442 -7.658 1.00 89.56 92 LEU A CA 1
ATOM 739 C C . LEU A 1 92 ? 14.089 3.250 -8.944 1.00 89.56 92 LEU A C 1
ATOM 741 O O . LEU A 1 92 ? 13.766 2.345 -9.729 1.00 89.56 92 LEU A O 1
ATOM 745 N N . ASP A 1 93 ? 15.150 4.044 -9.100 1.00 87.56 93 ASP A N 1
ATOM 746 C CA . ASP A 1 93 ? 15.919 4.197 -10.344 1.00 87.56 93 ASP A CA 1
ATOM 747 C C . ASP A 1 93 ? 17.163 3.309 -10.393 1.00 87.56 93 ASP A C 1
ATOM 749 O O . ASP A 1 93 ? 17.596 2.887 -11.466 1.00 87.56 93 ASP A O 1
ATOM 753 N N . SER A 1 94 ? 17.729 2.992 -9.228 1.00 91.06 94 SER A N 1
ATOM 754 C CA . SER A 1 94 ? 18.967 2.224 -9.134 1.00 91.06 94 SER A CA 1
ATOM 755 C C . SER A 1 94 ? 18.846 0.834 -9.743 1.00 91.06 94 SER A C 1
ATOM 757 O O . SER A 1 94 ? 17.754 0.268 -9.841 1.00 91.06 94 SER A O 1
ATOM 759 N N . SER A 1 95 ? 19.980 0.261 -10.149 1.00 91.06 95 SER A N 1
ATOM 760 C CA . SER A 1 95 ? 20.096 -1.078 -10.747 1.00 91.06 95 SER A CA 1
ATOM 761 C C . SER A 1 95 ? 21.293 -1.841 -10.169 1.00 91.06 95 SER A C 1
ATOM 763 O O . SER A 1 95 ? 22.097 -1.276 -9.424 1.00 91.06 95 SER A O 1
ATOM 765 N N . GLY A 1 96 ? 21.390 -3.145 -10.447 1.00 91.19 96 GLY A N 1
ATOM 766 C CA . GLY A 1 96 ? 22.516 -3.966 -9.984 1.00 91.19 96 GLY A CA 1
ATOM 767 C C . GLY A 1 96 ? 22.726 -3.966 -8.458 1.00 91.19 96 GLY A C 1
ATOM 768 O O . GLY A 1 96 ? 21.791 -4.194 -7.682 1.00 91.19 96 GLY A O 1
ATOM 769 N N . GLU A 1 97 ? 23.973 -3.751 -8.025 1.00 92.38 97 GLU A N 1
ATOM 770 C CA . GLU A 1 97 ? 24.379 -3.812 -6.611 1.00 92.38 97 GLU A CA 1
ATOM 771 C C . GLU A 1 97 ? 23.751 -2.708 -5.753 1.00 92.38 97 GLU A C 1
ATOM 773 O O . GLU A 1 97 ? 23.307 -3.000 -4.641 1.00 92.38 97 GLU A O 1
ATOM 778 N N . TYR A 1 98 ? 23.648 -1.479 -6.278 1.00 92.81 98 TYR A N 1
ATOM 779 C CA . TYR A 1 98 ? 23.023 -0.350 -5.579 1.00 92.81 98 TYR A CA 1
ATOM 780 C C . TYR A 1 98 ? 21.566 -0.660 -5.242 1.00 92.81 98 TYR A C 1
ATOM 782 O O . TYR A 1 98 ? 21.176 -0.610 -4.075 1.00 92.81 98 TYR A O 1
ATOM 790 N N . HIS A 1 99 ? 20.785 -1.102 -6.234 1.00 93.69 99 HIS A N 1
ATOM 791 C CA . HIS A 1 99 ? 19.397 -1.492 -5.997 1.00 93.69 99 HIS A CA 1
ATOM 792 C C . HIS A 1 99 ? 19.288 -2.650 -5.016 1.00 93.69 99 HIS A C 1
ATOM 794 O O . HIS A 1 99 ? 18.437 -2.623 -4.135 1.00 93.69 99 HIS A O 1
ATOM 800 N N . LYS A 1 100 ? 20.121 -3.688 -5.154 1.00 94.38 100 LYS A N 1
ATOM 801 C CA . LYS A 1 100 ? 20.067 -4.841 -4.249 1.00 94.38 100 LYS A CA 1
ATOM 802 C C . LYS A 1 100 ? 20.288 -4.410 -2.794 1.00 94.38 100 LYS A C 1
ATOM 804 O O . LYS A 1 100 ? 19.522 -4.834 -1.932 1.00 94.38 100 LYS A O 1
ATOM 809 N N . ALA A 1 101 ? 21.280 -3.554 -2.548 1.00 95.31 101 ALA A N 1
ATOM 810 C CA . ALA A 1 101 ? 21.591 -3.039 -1.220 1.00 95.31 101 ALA A CA 1
ATOM 811 C C . ALA A 1 101 ? 20.482 -2.130 -0.672 1.00 95.31 101 ALA A C 1
ATOM 813 O O . ALA A 1 101 ? 19.993 -2.379 0.429 1.00 95.31 101 ALA A O 1
ATOM 814 N N . MET A 1 102 ? 20.030 -1.135 -1.446 1.00 96.12 102 MET A N 1
ATOM 815 C CA . MET A 1 102 ? 18.955 -0.227 -1.019 1.00 96.12 102 MET A CA 1
ATOM 816 C C . MET A 1 102 ? 17.639 -0.976 -0.815 1.00 96.12 102 MET A C 1
ATOM 818 O O . MET A 1 102 ? 16.919 -0.735 0.149 1.00 96.12 102 MET A O 1
ATOM 822 N N . ARG A 1 103 ? 17.341 -1.964 -1.665 1.00 95.12 103 ARG A N 1
ATOM 823 C CA . ARG A 1 103 ? 16.163 -2.817 -1.516 1.00 95.12 103 ARG A CA 1
ATOM 824 C C . ARG A 1 103 ? 16.188 -3.606 -0.217 1.00 95.12 103 ARG A C 1
ATOM 826 O O . ARG A 1 103 ? 15.156 -3.694 0.450 1.00 95.12 103 ARG A O 1
ATOM 833 N N . GLU A 1 104 ? 17.318 -4.228 0.099 1.00 94.88 104 GLU A N 1
ATOM 834 C CA . GLU A 1 104 ? 17.489 -4.987 1.336 1.00 94.88 104 GLU A CA 1
ATOM 835 C C . GLU A 1 104 ? 17.352 -4.074 2.553 1.00 94.88 104 GLU A C 1
ATOM 837 O O . GLU A 1 104 ? 16.553 -4.383 3.435 1.00 94.88 104 GLU A O 1
ATOM 842 N N . PHE A 1 105 ? 18.039 -2.928 2.537 1.00 95.00 105 PHE A N 1
ATOM 843 C CA . PHE A 1 105 ? 17.950 -1.893 3.562 1.00 95.00 105 PHE A CA 1
ATOM 844 C C . PHE A 1 105 ? 16.500 -1.456 3.797 1.00 95.00 105 PHE A C 1
ATOM 846 O O . PHE A 1 105 ? 15.956 -1.724 4.861 1.00 95.00 105 PHE A O 1
ATOM 853 N N . VAL A 1 106 ? 15.823 -0.904 2.786 1.00 94.62 106 VAL A N 1
ATOM 854 C CA . VAL A 1 106 ? 14.453 -0.381 2.923 1.00 94.62 106 VAL A CA 1
ATOM 855 C C . VAL A 1 106 ? 13.462 -1.472 3.341 1.00 94.62 106 VAL A C 1
ATOM 857 O O . VAL A 1 106 ? 12.625 -1.251 4.213 1.00 94.62 106 VAL A O 1
ATOM 860 N N . THR A 1 107 ? 13.553 -2.677 2.762 1.00 93.12 107 THR A N 1
ATOM 861 C CA . THR A 1 107 ? 12.648 -3.787 3.126 1.00 93.12 107 THR A CA 1
ATOM 862 C C . THR A 1 107 ? 12.857 -4.233 4.573 1.00 93.12 107 THR A C 1
ATOM 864 O O . THR A 1 107 ? 11.888 -4.594 5.244 1.00 93.12 107 THR A O 1
ATOM 867 N N . LYS A 1 108 ? 14.110 -4.252 5.045 1.00 91.50 108 LYS A N 1
ATOM 868 C CA . LYS A 1 108 ? 14.434 -4.567 6.436 1.00 91.50 108 LYS A CA 1
ATOM 869 C C . LYS A 1 108 ? 13.916 -3.465 7.354 1.00 91.50 108 LYS A C 1
ATOM 871 O O . LYS A 1 108 ? 13.208 -3.781 8.301 1.00 91.50 108 LYS A O 1
ATOM 876 N N . SER A 1 109 ? 14.157 -2.201 7.014 1.00 91.62 109 SER A N 1
ATOM 877 C CA . SER A 1 109 ? 13.698 -1.061 7.803 1.00 91.62 109 SER A CA 1
ATOM 878 C C . SER A 1 109 ? 12.182 -1.050 7.971 1.00 91.62 109 SER A C 1
ATOM 880 O O . SER A 1 109 ? 11.724 -0.956 9.095 1.00 91.62 109 SER A O 1
ATOM 882 N N . PHE A 1 110 ? 11.379 -1.266 6.920 1.00 90.19 110 PHE A N 1
ATOM 883 C CA . PHE A 1 110 ? 9.913 -1.355 7.069 1.00 90.19 110 PHE A CA 1
ATOM 884 C C . PHE A 1 110 ? 9.441 -2.533 7.934 1.00 90.19 110 PHE A C 1
ATOM 886 O O . PHE A 1 110 ? 8.391 -2.449 8.568 1.00 90.19 110 PHE A O 1
ATOM 893 N N . ARG A 1 111 ? 10.173 -3.652 7.931 1.00 86.56 111 ARG A N 1
ATOM 894 C CA . ARG A 1 111 ? 9.800 -4.860 8.681 1.00 86.56 111 ARG A CA 1
ATOM 895 C C . ARG A 1 111 ? 10.160 -4.755 10.156 1.00 86.56 111 ARG A C 1
ATOM 897 O O . ARG A 1 111 ? 9.361 -5.143 11.003 1.00 86.56 111 ARG A O 1
ATOM 904 N N . ASP A 1 112 ? 11.364 -4.269 10.420 1.00 84.38 112 ASP A N 1
ATOM 905 C CA . ASP A 1 112 ? 11.983 -4.272 11.739 1.00 84.38 112 ASP A CA 1
ATOM 906 C C . ASP A 1 112 ? 11.799 -2.919 12.449 1.00 84.38 112 ASP A C 1
ATOM 908 O O . ASP A 1 112 ? 12.305 -2.742 13.553 1.00 84.38 112 ASP A O 1
ATOM 912 N N . PHE A 1 113 ? 11.065 -1.972 11.844 1.00 80.38 113 PHE A N 1
ATOM 913 C CA . PHE A 1 113 ? 10.834 -0.648 12.417 1.00 80.38 113 PHE A CA 1
ATOM 914 C C . PHE A 1 113 ? 10.177 -0.734 13.799 1.00 80.38 113 PHE A C 1
ATOM 916 O O . PHE A 1 113 ? 8.968 -0.963 13.941 1.00 80.38 113 PHE A O 1
ATOM 923 N N . SER A 1 114 ? 10.978 -0.481 14.827 1.00 67.75 114 SER A N 1
ATOM 924 C CA . SER A 1 114 ? 10.513 -0.224 16.179 1.00 67.75 114 SER A CA 1
ATOM 925 C C . SER A 1 114 ? 11.537 0.646 16.902 1.00 67.75 114 SER A C 1
ATOM 927 O O . SER A 1 114 ? 12.564 0.139 17.346 1.00 67.75 114 SER A O 1
ATOM 929 N N . PHE A 1 115 ? 11.242 1.934 17.053 1.00 66.31 115 PHE A N 1
ATOM 930 C CA . PHE A 1 115 ? 12.079 2.880 17.795 1.00 66.31 115 PHE A CA 1
ATOM 931 C C . PHE A 1 115 ? 11.334 3.328 19.048 1.00 66.31 115 PHE A C 1
ATOM 933 O O . PHE A 1 115 ? 10.130 3.561 18.996 1.00 66.31 115 PHE A O 1
ATOM 940 N N . GLU A 1 116 ? 12.000 3.378 20.205 1.00 57.22 116 GLU A N 1
ATOM 941 C CA . GLU A 1 116 ? 11.404 3.862 21.469 1.00 57.22 116 GLU A CA 1
ATOM 942 C C . GLU A 1 116 ? 10.044 3.232 21.858 1.00 57.22 116 GLU A C 1
ATOM 944 O O . GLU A 1 116 ? 9.208 3.860 22.506 1.00 57.22 116 GLU A O 1
ATOM 949 N N . LYS A 1 117 ? 9.787 1.967 21.480 1.00 56.38 117 LYS A N 1
ATOM 950 C CA . LYS A 1 117 ? 8.481 1.273 21.630 1.00 56.38 117 LYS A CA 1
ATOM 951 C C . LYS A 1 117 ? 7.350 1.811 20.731 1.00 56.38 117 LYS A C 1
ATOM 953 O O . LYS A 1 117 ? 6.213 1.351 20.857 1.00 56.38 117 LYS A O 1
ATOM 958 N N . ARG A 1 118 ? 7.635 2.728 19.805 1.00 68.00 118 ARG A N 1
ATOM 959 C CA . ARG A 1 118 ? 6.752 3.115 18.699 1.00 68.00 118 ARG A CA 1
ATOM 960 C C . ARG A 1 118 ? 7.059 2.252 17.482 1.00 68.00 118 ARG A C 1
ATOM 962 O O . ARG A 1 118 ? 8.197 2.133 17.045 1.00 68.00 118 ARG A O 1
ATOM 969 N N . ASN A 1 119 ? 6.023 1.634 16.934 1.00 84.06 119 ASN A N 1
ATOM 970 C CA . ASN A 1 119 ? 6.090 0.954 15.647 1.00 84.06 119 ASN A CA 1
ATOM 971 C C . ASN A 1 119 ? 5.276 1.745 14.614 1.00 84.06 119 ASN A C 1
ATOM 973 O O . ASN A 1 119 ? 4.540 2.674 14.960 1.00 84.06 119 ASN A O 1
ATOM 977 N N . LEU A 1 120 ? 5.379 1.349 13.346 1.00 87.88 120 LEU A N 1
ATOM 978 C CA . LEU A 1 120 ? 4.655 1.985 12.242 1.00 87.88 120 LEU A CA 1
ATOM 979 C C . LEU A 1 120 ? 3.135 2.035 12.466 1.00 87.88 120 LEU A C 1
ATOM 981 O O . LEU A 1 120 ? 2.493 3.014 12.098 1.00 87.88 120 LEU A O 1
ATOM 985 N N . ALA A 1 121 ? 2.552 1.014 13.103 1.00 90.69 121 ALA A N 1
ATOM 986 C CA . ALA A 1 121 ? 1.119 0.985 13.394 1.00 90.69 121 ALA A CA 1
ATOM 987 C C . ALA A 1 121 ? 0.714 2.073 14.401 1.00 90.69 121 ALA A C 1
ATOM 989 O O . ALA A 1 121 ? -0.347 2.676 14.253 1.00 90.69 121 ALA A O 1
ATOM 990 N N . THR A 1 122 ? 1.555 2.343 15.404 1.00 90.12 122 THR A N 1
ATOM 991 C CA . THR A 1 122 ? 1.341 3.431 16.367 1.00 90.12 122 THR A CA 1
ATOM 992 C C . THR A 1 122 ? 1.445 4.794 15.687 1.00 90.12 122 THR A C 1
ATOM 994 O O . THR A 1 122 ? 0.556 5.613 15.880 1.00 90.12 122 THR A O 1
ATOM 997 N N . ILE A 1 123 ? 2.456 5.013 14.836 1.00 92.06 123 ILE A N 1
ATOM 998 C CA . ILE A 1 123 ? 2.619 6.277 14.091 1.00 92.06 123 ILE A CA 1
ATOM 999 C C . ILE A 1 123 ? 1.385 6.558 13.227 1.00 92.06 123 ILE A C 1
ATOM 1001 O O . ILE A 1 123 ? 0.790 7.629 13.318 1.00 92.06 123 ILE A O 1
ATOM 1005 N N . VAL A 1 124 ? 0.955 5.571 12.437 1.00 94.50 124 VAL A N 1
ATOM 1006 C CA . VAL A 1 124 ? -0.234 5.692 11.580 1.00 94.50 124 VAL A CA 1
ATOM 1007 C C . VAL A 1 124 ? -1.480 5.966 12.414 1.00 94.50 124 VAL A C 1
ATOM 1009 O O . VAL A 1 124 ? -2.300 6.801 12.040 1.00 94.50 124 VAL A O 1
ATOM 1012 N N . LYS A 1 125 ? -1.640 5.283 13.553 1.00 92.44 125 LYS A N 1
ATOM 1013 C CA . LYS A 1 125 ? -2.775 5.498 14.454 1.00 92.44 125 LYS A CA 1
ATOM 1014 C C . LYS A 1 125 ? -2.792 6.924 15.011 1.00 92.44 125 LYS A C 1
ATOM 1016 O O . LYS A 1 125 ? -3.864 7.525 15.046 1.00 92.44 125 LYS A O 1
ATOM 1021 N N . ASP A 1 126 ? -1.647 7.453 15.430 1.00 91.94 126 ASP A N 1
ATOM 1022 C CA . ASP A 1 126 ? -1.533 8.805 15.983 1.00 91.94 126 ASP A CA 1
ATOM 1023 C C . ASP A 1 126 ? -1.855 9.870 14.920 1.00 91.94 126 ASP A C 1
ATOM 1025 O O . ASP A 1 126 ? -2.630 10.790 15.184 1.00 91.94 126 ASP A O 1
ATOM 1029 N N . GLU A 1 127 ? -1.349 9.715 13.691 1.00 94.06 127 GLU A N 1
ATOM 1030 C CA . GLU A 1 127 ? -1.693 10.616 12.577 1.00 94.06 127 GLU A CA 1
ATOM 1031 C C . GLU A 1 127 ? -3.152 10.476 12.139 1.00 94.06 127 GLU A C 1
ATOM 1033 O O . GLU A 1 127 ? -3.818 11.473 11.862 1.00 94.06 127 GLU A O 1
ATOM 1038 N N . THR A 1 128 ? -3.696 9.256 12.157 1.00 94.94 128 THR A N 1
ATOM 1039 C CA . THR A 1 128 ? -5.126 9.027 11.911 1.00 94.94 128 THR A CA 1
ATOM 1040 C C . THR A 1 128 ? -5.966 9.771 12.947 1.00 94.94 128 THR A C 1
ATOM 1042 O O . THR A 1 128 ? -6.935 10.429 12.586 1.00 94.94 128 THR A O 1
ATOM 1045 N N . MET A 1 129 ? -5.599 9.718 14.231 1.00 92.75 129 MET A N 1
ATOM 1046 C CA . MET A 1 129 ? -6.294 10.465 15.284 1.00 92.75 129 MET A CA 1
ATOM 1047 C C . MET A 1 129 ? -6.249 11.974 15.043 1.00 92.75 129 MET A C 1
ATOM 1049 O O . MET A 1 129 ? -7.298 12.616 15.100 1.00 92.75 129 MET A O 1
ATOM 1053 N N . SER A 1 130 ? -5.077 12.519 14.705 1.00 92.06 130 SER A N 1
ATOM 1054 C CA . SER A 1 130 ? -4.930 13.945 14.392 1.00 92.06 130 SER A CA 1
ATOM 1055 C C . SER A 1 130 ? -5.801 14.367 13.204 1.00 92.06 130 SER A C 1
ATOM 1057 O O . SER A 1 130 ? -6.483 15.392 13.265 1.00 92.06 130 SER A O 1
ATOM 1059 N N . LEU A 1 131 ? -5.855 13.549 12.146 1.00 92.44 131 LEU A N 1
ATOM 1060 C CA . LEU A 1 131 ? -6.741 13.788 11.008 1.00 92.44 131 LEU A CA 1
ATOM 1061 C C . LEU A 1 131 ? -8.210 13.807 11.451 1.00 92.44 131 LEU A C 1
ATOM 1063 O O . LEU A 1 131 ? -8.930 14.760 11.163 1.00 92.44 131 LEU A O 1
ATOM 1067 N N . LEU A 1 132 ? -8.653 12.796 12.205 1.00 91.94 132 LEU A N 1
ATOM 1068 C CA . LEU A 1 132 ? -10.035 12.716 12.687 1.00 91.94 132 LEU A CA 1
ATOM 1069 C C . LEU A 1 132 ? -10.417 13.912 13.571 1.00 91.94 132 LEU A C 1
ATOM 1071 O O . LEU A 1 132 ? -11.567 14.343 13.524 1.00 91.94 132 LEU A O 1
ATOM 1075 N N . GLU A 1 133 ? -9.498 14.448 14.374 1.00 91.19 133 GLU A N 1
ATOM 1076 C CA . GLU A 1 133 ? -9.721 15.656 15.179 1.00 91.19 133 GLU A CA 1
ATOM 1077 C C . GLU A 1 133 ? -9.945 16.888 14.295 1.00 91.19 133 GLU A C 1
ATOM 1079 O O . GLU A 1 133 ? -10.993 17.528 14.413 1.00 91.19 133 GLU A O 1
ATOM 1084 N N . LYS A 1 134 ? -9.063 17.139 13.317 1.00 89.44 134 LYS A N 1
ATOM 1085 C CA . LYS A 1 134 ? -9.231 18.230 12.334 1.00 89.44 134 LYS A CA 1
ATOM 1086 C C . LYS A 1 134 ? -10.555 18.135 11.577 1.00 89.44 134 LYS A C 1
ATOM 1088 O O . LYS A 1 134 ? -11.187 19.145 11.273 1.00 89.44 134 LYS A O 1
ATOM 1093 N N . MET A 1 135 ? -11.003 16.917 11.278 1.00 89.69 135 MET A N 1
ATOM 1094 C CA . MET A 1 135 ? -12.286 16.674 10.616 1.00 89.69 135 MET A CA 1
ATOM 1095 C C . MET A 1 135 ? -13.476 16.958 11.541 1.00 89.69 135 MET A C 1
ATOM 1097 O O . MET A 1 135 ? -14.492 17.485 11.085 1.00 89.69 135 MET A O 1
ATOM 1101 N N . ARG A 1 136 ? -13.367 16.659 12.846 1.00 89.25 136 ARG A N 1
ATOM 1102 C CA . ARG A 1 136 ? -14.409 17.000 13.835 1.00 89.25 136 ARG A CA 1
ATOM 1103 C C . ARG A 1 136 ? -14.595 18.508 13.939 1.00 89.25 136 ARG A C 1
ATOM 1105 O O . ARG A 1 136 ? -15.735 18.955 13.968 1.00 89.25 136 ARG A O 1
ATOM 1112 N N . GLU A 1 137 ? -13.512 19.282 13.918 1.00 89.69 137 GLU A N 1
ATOM 1113 C CA . GLU A 1 137 ? -13.545 20.753 13.997 1.00 89.69 137 GLU A CA 1
ATOM 1114 C C . GLU A 1 137 ? -14.333 21.413 12.852 1.00 89.69 137 GLU A C 1
ATOM 1116 O O . GLU A 1 137 ? -14.856 22.525 12.988 1.00 89.69 137 GLU A O 1
ATOM 1121 N N . LYS A 1 138 ? -14.485 20.723 11.714 1.00 87.75 138 LYS A N 1
ATOM 1122 C CA . LYS A 1 138 ? -15.304 21.213 10.597 1.00 87.75 138 LYS A CA 1
ATOM 1123 C C . LYS A 1 138 ? -16.797 21.231 10.944 1.00 87.75 138 LYS A C 1
ATOM 1125 O O . LYS A 1 138 ? -17.541 21.993 10.326 1.00 87.75 138 LYS A O 1
ATOM 1130 N N . ASN A 1 139 ? -17.228 20.481 11.966 1.00 84.19 139 ASN A N 1
ATOM 1131 C CA . ASN A 1 139 ? -18.598 20.440 12.494 1.00 84.19 139 ASN A CA 1
ATOM 1132 C C . ASN A 1 139 ? -19.657 20.129 11.422 1.00 84.19 139 ASN A C 1
ATOM 1134 O O . ASN A 1 139 ? -20.711 20.758 11.373 1.00 84.19 139 ASN A O 1
ATOM 1138 N N . GLY A 1 140 ? -19.366 19.175 10.531 1.00 82.56 140 GLY A N 1
ATOM 1139 C CA . GLY A 1 140 ? -20.280 18.781 9.453 1.00 82.56 140 GLY A CA 1
ATOM 1140 C C . GLY A 1 140 ? -20.442 19.820 8.339 1.00 82.56 140 GLY A C 1
ATOM 1141 O O . GLY A 1 140 ? -21.311 19.656 7.491 1.00 82.56 140 GLY A O 1
ATOM 1142 N N . ARG A 1 141 ? -19.626 20.881 8.314 1.00 85.31 141 ARG A N 1
ATOM 1143 C CA . ARG A 1 141 ? -19.560 21.790 7.163 1.00 85.31 141 ARG A CA 1
ATOM 1144 C C . ARG A 1 141 ? -18.806 21.118 6.011 1.00 85.31 141 ARG A C 1
ATOM 1146 O O . ARG A 1 141 ? -17.862 20.378 6.293 1.00 85.31 141 ARG A O 1
ATOM 1153 N N . PRO A 1 142 ? -19.172 21.386 4.746 1.00 85.88 142 PRO A N 1
ATOM 1154 C CA . PRO A 1 142 ? -18.398 20.927 3.599 1.00 85.88 142 PRO A CA 1
ATOM 1155 C C . PRO A 1 142 ? -16.947 21.418 3.699 1.00 85.88 142 PRO A C 1
ATOM 1157 O O . PRO A 1 142 ? -16.702 22.602 3.945 1.00 85.88 142 PRO A O 1
ATOM 1160 N N . PHE A 1 143 ? -15.978 20.520 3.530 1.00 85.81 143 PHE A N 1
ATOM 1161 C CA . PHE A 1 143 ? -14.558 20.876 3.529 1.00 85.81 143 PHE A CA 1
ATOM 1162 C C . PHE A 1 143 ? -13.758 19.973 2.596 1.00 85.81 143 PHE A C 1
ATOM 1164 O O . PHE A 1 143 ? -14.134 18.829 2.337 1.00 85.81 143 PHE A O 1
ATOM 1171 N N . ASN A 1 144 ? -12.640 20.499 2.101 1.00 85.25 144 ASN A N 1
ATOM 1172 C CA . ASN A 1 144 ? -11.679 19.724 1.336 1.00 85.25 144 ASN A CA 1
ATOM 1173 C C . ASN A 1 144 ? -10.743 18.986 2.311 1.00 85.25 144 ASN A C 1
ATOM 1175 O O . ASN A 1 144 ? -10.079 19.618 3.131 1.00 85.25 144 ASN A O 1
ATOM 1179 N N . VAL A 1 145 ? -10.727 17.652 2.249 1.00 85.19 145 VAL A N 1
ATOM 1180 C CA . VAL A 1 145 ? -9.884 16.799 3.107 1.00 85.19 145 VAL A CA 1
ATOM 1181 C C . VAL A 1 145 ? -8.425 16.757 2.641 1.00 85.19 145 VAL A C 1
ATOM 1183 O O . VAL A 1 145 ? -7.570 16.259 3.365 1.00 85.19 145 VAL A O 1
ATOM 1186 N N . ASN A 1 146 ? -8.137 17.269 1.444 1.00 86.25 146 ASN A N 1
ATOM 1187 C CA . ASN A 1 146 ? -6.903 16.997 0.731 1.00 86.25 146 ASN A CA 1
ATOM 1188 C C . ASN A 1 146 ? -5.643 17.406 1.499 1.00 86.25 146 ASN A C 1
ATOM 1190 O O . ASN A 1 146 ? -4.839 16.547 1.842 1.00 86.25 146 ASN A O 1
ATOM 1194 N N . ASP A 1 147 ? -5.489 18.689 1.816 1.00 85.75 147 ASP A N 1
ATOM 1195 C CA . ASP A 1 147 ? -4.263 19.191 2.446 1.00 85.75 147 ASP A CA 1
ATOM 1196 C C . ASP A 1 147 ? -4.011 18.547 3.811 1.00 85.75 147 ASP A C 1
ATOM 1198 O O . ASP A 1 147 ? -2.870 18.304 4.199 1.00 85.75 147 ASP A O 1
ATOM 1202 N N . ASP A 1 148 ? -5.086 18.292 4.560 1.00 88.75 148 ASP A N 1
ATOM 1203 C CA . ASP A 1 148 ? -4.995 17.666 5.875 1.00 88.75 148 ASP A CA 1
ATOM 1204 C C . ASP A 1 148 ? -4.612 16.183 5.742 1.00 88.75 148 ASP A C 1
ATOM 1206 O O . ASP A 1 148 ? -3.820 15.688 6.543 1.00 88.75 148 ASP A O 1
ATOM 1210 N N . LEU A 1 149 ? -5.101 15.496 4.702 1.00 91.25 149 LEU A N 1
ATOM 1211 C CA . LEU A 1 149 ? -4.723 14.124 4.371 1.00 91.25 149 LEU A CA 1
ATOM 1212 C C . LEU A 1 149 ? -3.264 14.028 3.901 1.00 91.25 149 LEU A C 1
ATOM 1214 O O . LEU A 1 149 ? -2.529 13.195 4.425 1.00 91.25 149 LEU A O 1
ATOM 1218 N N . VAL A 1 150 ? -2.837 14.880 2.962 1.00 91.19 150 VAL A N 1
ATOM 1219 C CA . VAL A 1 150 ? -1.451 14.923 2.459 1.00 91.19 150 VAL A CA 1
ATOM 1220 C C . VAL A 1 150 ? -0.482 15.152 3.612 1.00 91.19 150 VAL A C 1
ATOM 1222 O O . VAL A 1 150 ? 0.461 14.382 3.774 1.00 91.19 150 VAL A O 1
ATOM 1225 N N . LEU A 1 151 ? -0.754 16.141 4.470 1.00 89.94 151 LEU A N 1
ATOM 1226 C CA . LEU A 1 151 ? 0.089 16.428 5.628 1.00 89.94 151 LEU A CA 1
ATOM 1227 C C . LEU A 1 151 ? 0.150 15.250 6.612 1.00 89.94 151 LEU A C 1
ATOM 1229 O O . LEU A 1 151 ? 1.223 14.932 7.118 1.00 89.94 151 LEU A O 1
ATOM 1233 N N . CYS A 1 152 ? -0.977 14.587 6.889 1.00 92.69 152 CYS A N 1
ATOM 1234 C CA . CYS A 1 152 ? -0.992 13.433 7.790 1.00 92.69 152 CYS A CA 1
ATOM 1235 C C . CYS A 1 152 ? -0.185 12.254 7.235 1.00 92.69 152 CYS A C 1
ATOM 1237 O O . CYS A 1 152 ? 0.595 11.660 7.976 1.00 92.69 152 CYS A O 1
ATOM 1239 N N . ILE A 1 153 ? -0.316 11.930 5.945 1.00 93.81 153 ILE A N 1
ATOM 1240 C CA . ILE A 1 153 ? 0.488 10.865 5.325 1.00 93.81 153 ILE A CA 1
ATOM 1241 C C . ILE A 1 153 ? 1.970 11.267 5.273 1.00 93.81 153 ILE A C 1
ATOM 1243 O O . ILE A 1 153 ? 2.835 10.462 5.621 1.00 93.81 153 ILE A O 1
ATOM 1247 N N . ALA A 1 154 ? 2.281 12.524 4.940 1.00 92.50 154 ALA A N 1
ATOM 1248 C CA . ALA A 1 154 ? 3.647 13.043 4.985 1.00 92.50 154 ALA A CA 1
ATOM 1249 C C . ALA A 1 154 ? 4.261 12.906 6.385 1.00 92.50 154 ALA A C 1
ATOM 1251 O O . ALA A 1 154 ? 5.389 12.441 6.516 1.00 92.50 154 ALA A O 1
ATOM 1252 N N . ASN A 1 155 ? 3.501 13.200 7.444 1.00 92.56 155 ASN A N 1
ATOM 1253 C CA . ASN A 1 155 ? 3.952 13.026 8.823 1.00 92.56 155 ASN A CA 1
ATOM 1254 C C . ASN A 1 155 ? 4.221 11.571 9.201 1.00 92.56 155 ASN A C 1
ATOM 1256 O O . ASN A 1 155 ? 5.149 11.322 9.973 1.00 92.56 155 ASN A O 1
ATOM 1260 N N . VAL A 1 156 ? 3.454 10.613 8.671 1.00 93.62 156 VAL A N 1
ATOM 1261 C CA . VAL A 1 156 ? 3.748 9.186 8.864 1.00 93.62 156 VAL A CA 1
ATOM 1262 C C . VAL A 1 156 ? 5.112 8.849 8.263 1.00 93.62 156 VAL A C 1
ATOM 1264 O O . VAL A 1 156 ? 5.945 8.242 8.940 1.00 93.62 156 VAL A O 1
ATOM 1267 N N . ILE A 1 157 ? 5.364 9.281 7.025 1.00 92.50 157 ILE A N 1
ATOM 1268 C CA . ILE A 1 157 ? 6.625 9.004 6.332 1.00 92.50 157 ILE A CA 1
ATOM 1269 C C . ILE A 1 157 ? 7.802 9.747 6.972 1.00 92.50 157 ILE A C 1
ATOM 1271 O O . ILE A 1 157 ? 8.846 9.135 7.181 1.00 92.50 157 ILE A O 1
ATOM 1275 N N . CYS A 1 158 ? 7.648 11.012 7.362 1.00 91.56 158 CYS A N 1
ATOM 1276 C CA . CYS A 1 158 ? 8.683 11.758 8.081 1.00 91.56 158 CYS A CA 1
ATOM 1277 C C . CYS A 1 158 ? 8.989 11.155 9.449 1.00 91.56 158 CYS A C 1
ATOM 1279 O O . CYS A 1 158 ? 10.155 10.992 9.786 1.00 91.56 158 CYS A O 1
ATOM 1281 N N . SER A 1 159 ? 7.975 10.731 10.206 1.00 91.12 159 SER A N 1
ATOM 1282 C CA . SER A 1 159 ? 8.210 10.067 11.495 1.00 91.12 159 SER A CA 1
ATOM 1283 C C . SER A 1 159 ? 8.972 8.750 11.322 1.00 91.12 159 SER A C 1
ATOM 1285 O O . SER A 1 159 ? 9.738 8.362 12.197 1.00 91.12 159 SER A O 1
ATOM 1287 N N . PHE A 1 160 ? 8.761 8.052 10.202 1.00 90.75 160 PHE A N 1
ATOM 1288 C CA . PHE A 1 160 ? 9.491 6.835 9.857 1.00 90.75 160 PHE A CA 1
ATOM 1289 C C . PHE A 1 160 ? 10.925 7.118 9.382 1.00 90.75 160 PHE A C 1
ATOM 1291 O O . PHE A 1 160 ? 11.865 6.453 9.814 1.00 90.75 160 PHE A O 1
ATOM 1298 N N . ALA A 1 161 ? 11.096 8.072 8.469 1.00 90.88 161 ALA A N 1
ATOM 1299 C CA . ALA A 1 161 ? 12.360 8.293 7.778 1.00 90.88 161 ALA A CA 1
ATOM 1300 C C . ALA A 1 161 ? 13.307 9.257 8.508 1.00 90.88 161 ALA A C 1
ATOM 1302 O O . ALA A 1 161 ? 14.514 9.100 8.385 1.00 90.88 161 ALA A O 1
ATOM 1303 N N . LEU A 1 162 ? 12.759 10.236 9.231 1.00 90.88 162 LEU A N 1
ATOM 1304 C CA . LEU A 1 162 ? 13.471 11.384 9.812 1.00 90.88 162 LEU A CA 1
ATOM 1305 C C . LEU A 1 162 ? 13.323 11.480 11.340 1.00 90.88 162 LEU A C 1
ATOM 1307 O O . LEU A 1 162 ? 13.735 12.478 11.925 1.00 90.88 162 LEU A O 1
ATOM 1311 N N . GLY A 1 163 ? 12.590 10.548 11.961 1.00 88.69 163 GLY A N 1
ATOM 1312 C CA . GLY A 1 163 ? 12.358 10.521 13.411 1.00 88.69 163 GLY A CA 1
ATOM 1313 C C . GLY A 1 163 ? 11.430 11.618 13.945 1.00 88.69 163 GLY A C 1
ATOM 1314 O O . GLY A 1 163 ? 11.119 11.638 15.137 1.00 88.69 163 GLY A O 1
ATOM 1315 N N . GLN A 1 164 ? 10.932 12.515 13.087 1.00 87.44 164 GLN A N 1
ATOM 1316 C CA . GLN A 1 164 ? 10.102 13.651 13.489 1.00 87.44 164 GLN A CA 1
ATOM 1317 C C . GLN A 1 164 ? 8.988 13.984 12.492 1.00 87.44 164 GLN A C 1
ATOM 1319 O O . GLN A 1 164 ? 9.018 13.590 11.330 1.00 87.44 164 GLN A O 1
ATOM 1324 N N . LYS A 1 165 ? 7.973 14.712 12.971 1.00 87.56 165 LYS A N 1
ATOM 1325 C CA . LYS A 1 165 ? 6.832 15.181 12.170 1.00 87.56 165 LYS A CA 1
ATOM 1326 C C . LYS A 1 165 ? 7.134 16.538 11.550 1.00 87.56 165 LYS A C 1
ATOM 1328 O O . LYS A 1 165 ? 7.811 17.362 12.161 1.00 87.56 165 LYS A O 1
ATOM 1333 N N . ILE A 1 166 ? 6.507 16.821 10.416 1.00 80.88 166 ILE A N 1
ATOM 1334 C CA . ILE A 1 166 ? 6.429 18.173 9.878 1.00 80.88 166 ILE A CA 1
ATOM 1335 C C . ILE A 1 166 ? 5.290 18.879 10.629 1.00 80.88 166 ILE A C 1
ATOM 1337 O O . ILE A 1 166 ? 4.104 18.654 10.387 1.00 80.88 166 ILE A O 1
ATOM 1341 N N . LEU A 1 167 ? 5.650 19.693 11.623 1.00 59.38 167 LEU A N 1
ATOM 1342 C CA . LEU A 1 167 ? 4.676 20.333 12.518 1.00 59.38 167 LEU A CA 1
ATOM 1343 C C . LEU A 1 167 ? 3.816 21.395 11.811 1.00 59.38 167 LEU A C 1
ATOM 1345 O O . LEU A 1 167 ? 2.671 21.611 12.205 1.00 59.38 167 LEU A O 1
ATOM 1349 N N . ASN A 1 168 ? 4.342 22.024 10.755 1.00 65.94 168 ASN A N 1
ATOM 1350 C CA . ASN A 1 168 ? 3.701 23.137 10.055 1.00 65.94 168 ASN A CA 1
ATOM 1351 C C . ASN A 1 168 ? 3.471 22.811 8.574 1.00 65.94 168 ASN A C 1
ATOM 1353 O O . ASN A 1 168 ? 4.265 22.107 7.960 1.00 65.94 168 ASN A O 1
ATOM 1357 N N . LYS A 1 169 ? 2.416 23.380 7.974 1.00 64.19 169 LYS A N 1
ATOM 1358 C CA . LYS A 1 169 ? 2.239 23.397 6.511 1.00 64.19 169 LYS A CA 1
ATOM 1359 C C . LYS A 1 169 ? 3.297 24.318 5.900 1.00 64.19 169 LYS A C 1
ATOM 1361 O O . LYS A 1 169 ? 3.005 25.476 5.612 1.00 64.19 169 LYS A O 1
ATOM 1366 N N . ASP A 1 170 ? 4.527 23.831 5.766 1.00 76.62 170 ASP A N 1
ATOM 1367 C CA . ASP A 1 170 ? 5.559 24.544 5.025 1.00 76.62 170 ASP A CA 1
ATOM 1368 C C . ASP A 1 170 ? 5.070 24.713 3.583 1.00 76.62 170 ASP A C 1
ATOM 1370 O O . ASP A 1 170 ? 4.887 23.741 2.846 1.00 76.62 170 ASP A O 1
ATOM 1374 N N . ALA A 1 171 ? 4.789 25.960 3.208 1.00 81.19 171 ALA A N 1
ATOM 1375 C CA . ALA A 1 171 ? 4.215 26.284 1.915 1.00 81.19 171 ALA A CA 1
ATOM 1376 C C . ALA A 1 171 ? 5.143 25.882 0.759 1.00 81.19 171 ALA A C 1
ATOM 1378 O O . ALA A 1 171 ? 4.647 25.523 -0.308 1.00 81.19 171 ALA A O 1
ATOM 1379 N N . ALA A 1 172 ? 6.466 25.911 0.960 1.00 82.75 172 ALA A N 1
ATOM 1380 C CA . ALA A 1 172 ? 7.426 25.505 -0.060 1.00 82.75 172 ALA A CA 1
ATOM 1381 C C . ALA A 1 172 ? 7.395 23.986 -0.268 1.00 82.75 172 ALA A C 1
ATOM 1383 O O . ALA A 1 172 ? 7.295 23.529 -1.406 1.00 82.75 172 ALA A O 1
ATOM 1384 N N . LEU A 1 173 ? 7.388 23.210 0.820 1.00 82.94 173 LEU A N 1
ATOM 1385 C CA . LEU A 1 173 ? 7.304 21.751 0.747 1.00 82.94 173 LEU A CA 1
ATOM 1386 C C . LEU A 1 173 ? 5.966 21.278 0.168 1.00 82.94 173 LEU A C 1
ATOM 1388 O O . LEU A 1 173 ? 5.946 20.411 -0.702 1.00 82.94 173 LEU A O 1
ATOM 1392 N N . MET A 1 174 ? 4.848 21.859 0.615 1.00 84.19 174 MET A N 1
ATOM 1393 C CA . MET A 1 174 ? 3.519 21.513 0.097 1.00 84.19 174 MET A CA 1
ATOM 1394 C C . MET A 1 174 ? 3.402 21.812 -1.397 1.00 84.19 174 MET A C 1
ATOM 1396 O O . MET A 1 174 ? 2.849 21.005 -2.141 1.00 84.19 174 MET A O 1
ATOM 1400 N N . LYS A 1 175 ? 3.976 22.932 -1.847 1.00 88.19 175 LYS A N 1
ATOM 1401 C CA . LYS A 1 175 ? 4.047 23.260 -3.269 1.00 88.19 175 LYS A CA 1
ATOM 1402 C C . LYS A 1 175 ? 4.906 22.254 -4.037 1.00 88.19 175 LYS A C 1
ATOM 1404 O O . LYS A 1 175 ? 4.486 21.793 -5.090 1.00 88.19 175 LYS A O 1
ATOM 1409 N N . ALA A 1 176 ? 6.075 21.882 -3.518 1.00 87.62 176 ALA A N 1
ATOM 1410 C CA . ALA A 1 176 ? 6.932 20.890 -4.167 1.00 87.62 176 ALA A CA 1
ATOM 1411 C C . ALA A 1 176 ? 6.241 19.515 -4.283 1.00 87.62 176 ALA A C 1
ATOM 1413 O O . ALA A 1 176 ? 6.365 18.851 -5.314 1.00 87.62 176 ALA A O 1
ATOM 1414 N N . LEU A 1 177 ? 5.469 19.111 -3.267 1.00 86.56 177 LEU A N 1
ATOM 1415 C CA . LEU A 1 177 ? 4.637 17.904 -3.302 1.00 86.56 177 LEU A CA 1
ATOM 1416 C C . LEU A 1 177 ? 3.563 17.984 -4.395 1.00 86.56 177 LEU A C 1
ATOM 1418 O O . LEU A 1 177 ? 3.510 17.109 -5.251 1.00 86.56 177 LEU A O 1
ATOM 1422 N N . GLU A 1 178 ? 2.784 19.068 -4.445 1.00 88.56 178 GLU A N 1
ATOM 1423 C CA . GLU A 1 178 ? 1.754 19.281 -5.475 1.00 88.56 178 GLU A CA 1
ATOM 1424 C C . GLU A 1 178 ? 2.337 19.287 -6.901 1.00 88.56 178 GLU A C 1
ATOM 1426 O O . GLU A 1 178 ? 1.787 18.684 -7.832 1.00 88.56 178 GLU A O 1
ATOM 1431 N N . GLU A 1 179 ? 3.486 19.940 -7.090 1.00 90.19 179 GLU A N 1
ATOM 1432 C CA . GLU A 1 179 ? 4.196 19.942 -8.367 1.00 90.19 179 GLU A CA 1
ATOM 1433 C C . GLU A 1 179 ? 4.644 18.528 -8.755 1.00 90.19 179 GLU A C 1
ATOM 1435 O O . GLU A 1 179 ? 4.505 18.140 -9.922 1.00 90.19 179 GLU A O 1
ATOM 1440 N N . THR A 1 180 ? 5.109 17.735 -7.784 1.00 87.56 180 THR A N 1
ATOM 1441 C CA . THR A 1 180 ? 5.517 16.350 -8.026 1.00 87.56 180 THR A CA 1
ATOM 1442 C C . THR A 1 180 ? 4.317 15.454 -8.343 1.00 87.56 180 THR A C 1
ATOM 1444 O O . THR A 1 180 ? 4.380 14.714 -9.328 1.00 87.56 180 THR A O 1
ATOM 1447 N N . GLU A 1 181 ? 3.203 15.572 -7.604 1.00 88.94 181 GLU A N 1
ATOM 1448 C CA . GLU A 1 181 ? 1.919 14.909 -7.895 1.00 88.94 181 GLU A CA 1
ATOM 1449 C C . GLU A 1 181 ? 1.505 15.180 -9.348 1.00 88.94 181 GLU A C 1
ATOM 1451 O O . GLU A 1 181 ? 1.236 14.254 -10.118 1.00 88.94 181 GLU A O 1
ATOM 1456 N N . THR A 1 182 ? 1.538 16.451 -9.760 1.00 89.06 182 THR A N 1
ATOM 1457 C CA . THR A 1 182 ? 1.150 16.874 -11.112 1.00 89.06 182 THR A CA 1
ATOM 1458 C C . THR A 1 182 ? 2.067 16.280 -12.183 1.00 89.06 182 THR A C 1
ATOM 1460 O O . THR A 1 182 ? 1.610 15.895 -13.258 1.00 89.06 182 THR A O 1
ATOM 1463 N N . VAL A 1 183 ? 3.377 16.199 -11.932 1.00 87.88 183 VAL A N 1
ATOM 1464 C CA . VAL A 1 183 ? 4.327 15.585 -12.874 1.00 87.88 183 VAL A CA 1
ATOM 1465 C C . VAL A 1 183 ? 4.029 14.100 -13.084 1.00 87.88 183 VAL A C 1
ATOM 1467 O O . VAL A 1 183 ? 4.100 13.622 -14.218 1.00 87.88 183 VAL A O 1
ATOM 1470 N N . VAL A 1 184 ? 3.684 13.367 -12.022 1.00 86.81 184 VAL A N 1
ATOM 1471 C CA . VAL A 1 184 ? 3.470 11.915 -12.107 1.00 86.81 184 VAL A CA 1
ATOM 1472 C C . VAL A 1 184 ? 2.063 11.529 -12.567 1.00 86.81 184 VAL A C 1
ATOM 1474 O O . VAL A 1 184 ? 1.902 10.456 -13.153 1.00 86.81 184 VAL A O 1
ATOM 1477 N N . SER A 1 185 ? 1.048 12.362 -12.332 1.00 89.81 185 SER A N 1
ATOM 1478 C CA . SER A 1 185 ? -0.350 12.079 -12.691 1.00 89.81 185 SER A CA 1
ATOM 1479 C C . SER A 1 185 ? -0.748 12.623 -14.065 1.00 89.81 185 SER A C 1
ATOM 1481 O O . SER A 1 185 ? -1.581 12.021 -14.740 1.00 89.81 185 SER A O 1
ATOM 1483 N N . HIS A 1 186 ? -0.137 13.718 -14.529 1.00 90.31 186 HIS A N 1
ATOM 1484 C CA . HIS A 1 186 ? -0.556 14.364 -15.769 1.00 90.31 186 HIS A CA 1
ATOM 1485 C C . HIS A 1 186 ? -0.039 13.612 -17.015 1.00 90.31 186 HIS A C 1
ATOM 1487 O O . HIS A 1 186 ? 1.178 13.457 -17.178 1.00 90.31 186 HIS A O 1
ATOM 1493 N N . PRO A 1 187 ? -0.903 13.228 -17.978 1.00 87.88 187 PRO A N 1
ATOM 1494 C CA . PRO A 1 187 ? -0.497 12.411 -19.127 1.00 87.88 187 PRO A CA 1
ATOM 1495 C C . PRO A 1 187 ? 0.640 13.011 -19.971 1.00 87.88 187 PRO A C 1
ATOM 1497 O O . PRO A 1 187 ? 1.599 12.314 -20.307 1.00 87.88 187 PRO A O 1
ATOM 1500 N N . LEU A 1 188 ? 0.594 14.321 -20.268 1.00 88.88 188 LEU A N 1
ATOM 1501 C CA . LEU A 1 188 ? 1.681 14.997 -21.003 1.00 88.88 188 LEU A CA 1
ATOM 1502 C C . LEU A 1 188 ? 3.006 15.011 -20.230 1.00 88.88 188 LEU A C 1
ATOM 1504 O O . LEU A 1 188 ? 4.061 14.915 -20.852 1.00 88.88 188 LEU A O 1
ATOM 1508 N N . ARG A 1 189 ? 2.966 15.113 -18.894 1.00 88.31 189 ARG A N 1
ATOM 1509 C CA . ARG A 1 189 ? 4.176 15.177 -18.057 1.00 88.31 189 ARG A CA 1
ATOM 1510 C C . ARG A 1 189 ? 4.769 13.798 -17.783 1.00 88.31 189 ARG A C 1
ATOM 1512 O O . ARG A 1 189 ? 5.956 13.682 -17.502 1.00 88.31 189 ARG A O 1
ATOM 1519 N N . PHE A 1 190 ? 3.974 12.744 -17.968 1.00 86.69 190 PHE A N 1
ATOM 1520 C CA . PHE A 1 190 ? 4.433 11.358 -17.935 1.00 86.69 190 PHE A CA 1
ATOM 1521 C C . PHE A 1 190 ? 5.024 10.872 -19.275 1.00 86.69 190 PHE A C 1
ATOM 1523 O O . PHE A 1 190 ? 5.784 9.900 -19.319 1.00 86.69 190 PHE A O 1
ATOM 1530 N N . LEU A 1 191 ? 4.748 11.573 -20.381 1.00 86.31 191 LEU A N 1
ATOM 1531 C CA . LEU A 1 191 ? 5.260 11.252 -21.719 1.00 86.31 191 LEU A CA 1
ATOM 1532 C C . LEU A 1 191 ? 6.795 11.068 -21.831 1.00 86.31 191 LEU A C 1
ATOM 1534 O O . LEU A 1 191 ? 7.216 10.182 -22.591 1.00 86.31 191 LEU A O 1
ATOM 1538 N N . PRO A 1 192 ? 7.655 11.822 -21.105 1.00 85.56 192 PRO A N 1
ATOM 1539 C CA . PRO A 1 192 ? 9.111 11.662 -21.159 1.00 85.56 192 PRO A CA 1
ATOM 1540 C C . PRO A 1 192 ? 9.612 10.231 -20.928 1.00 85.56 192 PRO A C 1
ATOM 1542 O O . PRO A 1 192 ? 10.618 9.829 -21.522 1.00 85.56 192 PRO A O 1
ATOM 1545 N N . VAL A 1 193 ? 8.871 9.423 -20.160 1.00 83.31 193 VAL A N 1
ATOM 1546 C CA . VAL A 1 193 ? 9.195 8.013 -19.893 1.00 83.31 193 VAL A CA 1
ATOM 1547 C C . VAL A 1 193 ? 9.253 7.181 -21.191 1.00 83.31 193 VAL A C 1
ATOM 1549 O O . VAL A 1 193 ? 10.045 6.239 -21.297 1.00 83.31 193 VAL A O 1
ATOM 1552 N N . PHE A 1 194 ? 8.483 7.554 -22.222 1.00 84.62 194 PHE A N 1
ATOM 1553 C CA . PHE A 1 194 ? 8.410 6.835 -23.501 1.00 84.62 194 PHE A CA 1
ATOM 1554 C C . PHE A 1 194 ? 9.378 7.361 -24.574 1.00 84.62 194 PHE A C 1
ATOM 1556 O O . PHE A 1 194 ? 9.891 6.575 -25.372 1.00 84.62 194 PHE A O 1
ATOM 1563 N N . ILE A 1 195 ? 9.629 8.674 -24.614 1.00 78.69 195 ILE A N 1
ATOM 1564 C CA . ILE A 1 195 ? 10.246 9.358 -25.770 1.00 78.69 195 ILE A CA 1
ATOM 1565 C C . ILE A 1 195 ? 11.762 9.586 -25.625 1.00 78.69 195 ILE A C 1
ATOM 1567 O O . ILE A 1 195 ? 12.438 9.824 -26.624 1.00 78.69 195 ILE A O 1
ATOM 1571 N N . SER A 1 196 ? 12.324 9.398 -24.427 1.00 68.88 196 SER A N 1
ATOM 1572 C CA . SER A 1 196 ? 13.638 9.913 -24.011 1.00 68.88 196 SER A CA 1
ATOM 1573 C C . SER A 1 196 ? 13.632 11.434 -23.845 1.00 68.88 196 SER A C 1
ATOM 1575 O O . SER A 1 196 ? 13.293 12.202 -24.740 1.00 68.88 196 SER A O 1
ATOM 1577 N N . GLU A 1 197 ? 13.993 11.861 -22.647 1.00 65.69 197 GLU A N 1
ATOM 1578 C CA . GLU A 1 197 ? 13.801 13.218 -22.152 1.00 65.69 197 GLU A CA 1
ATOM 1579 C C . GLU A 1 197 ? 14.790 14.299 -22.655 1.00 65.69 197 GLU A C 1
ATOM 1581 O O . GLU A 1 197 ? 14.363 15.453 -22.713 1.00 65.69 197 GLU A O 1
ATOM 1586 N N . PRO A 1 198 ? 16.034 14.023 -23.121 1.00 73.00 198 PRO A N 1
ATOM 1587 C CA . PRO A 1 198 ? 16.934 15.094 -23.577 1.00 73.00 198 PRO A CA 1
ATOM 1588 C C . PRO A 1 198 ? 16.378 15.904 -24.757 1.00 73.00 198 PRO A C 1
ATOM 1590 O O . PRO A 1 198 ? 16.640 17.097 -24.870 1.00 73.00 198 PRO A O 1
ATOM 1593 N N . VAL A 1 199 ? 15.568 15.272 -25.615 1.00 72.44 199 VAL A N 1
ATOM 1594 C CA . VAL A 1 199 ? 14.893 15.943 -26.739 1.00 72.44 199 VAL A CA 1
ATOM 1595 C C . VAL A 1 199 ? 13.787 16.878 -26.240 1.00 72.44 199 VAL A C 1
ATOM 1597 O O . VAL A 1 199 ? 13.557 17.931 -26.827 1.00 72.44 199 VAL A O 1
ATOM 1600 N N . LEU A 1 200 ? 13.118 16.519 -25.142 1.00 78.81 200 LEU A N 1
ATOM 1601 C CA . LEU A 1 200 ? 11.989 17.276 -24.599 1.00 78.81 200 LEU A CA 1
ATOM 1602 C C . LEU A 1 200 ? 12.436 18.538 -23.850 1.00 78.81 200 LEU A C 1
ATOM 1604 O O . LEU A 1 200 ? 11.693 19.516 -23.842 1.00 78.81 200 LEU A O 1
ATOM 1608 N N . LYS A 1 201 ? 13.669 18.568 -23.315 1.00 78.12 201 LYS A N 1
ATOM 1609 C CA . LYS A 1 201 ? 14.276 19.779 -22.723 1.00 78.12 201 LYS A CA 1
ATOM 1610 C C . LYS A 1 201 ? 14.434 20.932 -23.722 1.00 78.12 201 LYS A C 1
ATOM 1612 O O . LYS A 1 201 ? 14.500 22.085 -23.310 1.00 78.12 201 LYS A O 1
ATOM 1617 N N . LEU A 1 202 ? 14.475 20.642 -25.025 1.00 80.62 202 LEU A N 1
ATOM 1618 C CA . LEU A 1 202 ? 14.618 21.654 -26.079 1.00 80.62 202 LEU A CA 1
ATOM 1619 C C . LEU A 1 202 ? 13.307 22.395 -26.395 1.00 80.62 202 LEU A C 1
ATOM 1621 O O . LEU A 1 202 ? 13.329 23.364 -27.151 1.00 80.62 202 LEU A O 1
ATOM 1625 N N . VAL A 1 203 ? 12.168 21.945 -25.857 1.00 85.06 203 VAL A N 1
ATOM 1626 C CA . VAL A 1 203 ? 10.855 22.537 -26.143 1.00 85.06 203 VAL A CA 1
ATOM 1627 C C . VAL A 1 203 ? 10.594 23.732 -25.213 1.00 85.06 203 VAL A C 1
ATOM 1629 O O . VAL A 1 203 ? 10.583 23.553 -23.992 1.00 85.06 203 VAL A O 1
ATOM 1632 N N . PRO A 1 204 ? 10.358 24.949 -25.748 1.00 84.62 204 PRO A N 1
ATOM 1633 C CA . PRO A 1 204 ? 10.072 26.126 -24.928 1.00 84.62 204 PRO A CA 1
ATOM 1634 C C . PRO A 1 204 ? 8.798 25.968 -24.081 1.00 84.62 204 PRO A C 1
ATOM 1636 O O . PRO A 1 204 ? 7.804 25.418 -24.550 1.00 84.62 204 PRO A O 1
ATOM 1639 N N . GLY A 1 205 ? 8.807 26.503 -22.854 1.00 85.62 205 GLY A N 1
ATOM 1640 C CA . GLY A 1 205 ? 7.613 26.615 -21.997 1.00 85.62 205 GLY A CA 1
ATOM 1641 C C . GLY A 1 205 ? 7.297 25.419 -21.085 1.00 85.62 205 GLY A C 1
ATOM 1642 O O . GLY A 1 205 ? 6.238 25.409 -20.471 1.00 85.62 205 GLY A O 1
ATOM 1643 N N . ASP A 1 206 ? 8.185 24.425 -20.992 1.00 89.12 206 ASP A N 1
ATOM 1644 C CA . ASP A 1 206 ? 8.045 23.219 -20.149 1.00 89.12 206 ASP A CA 1
ATOM 1645 C C . ASP A 1 206 ? 6.714 22.427 -20.266 1.00 89.12 206 ASP A C 1
ATOM 1647 O O . ASP A 1 206 ? 6.174 21.960 -19.258 1.00 89.12 206 ASP A O 1
ATOM 1651 N N . PRO A 1 207 ? 6.157 22.201 -21.474 1.00 87.31 207 PRO A N 1
ATOM 1652 C CA . PRO A 1 207 ? 4.870 21.507 -21.615 1.00 87.31 207 PRO A CA 1
ATOM 1653 C C . PRO A 1 207 ? 4.906 20.040 -21.145 1.00 87.31 207 PRO A C 1
ATOM 1655 O O . PRO A 1 207 ? 3.866 19.463 -20.827 1.00 87.31 207 PRO A O 1
ATOM 1658 N N . PHE A 1 208 ? 6.098 19.435 -21.085 1.00 87.94 208 PHE A N 1
ATOM 1659 C CA . PHE A 1 208 ? 6.322 18.058 -20.628 1.00 87.94 208 PHE A CA 1
ATOM 1660 C C . PHE A 1 208 ? 6.740 17.968 -19.157 1.00 87.94 208 PHE A C 1
ATOM 1662 O O . PHE A 1 208 ? 7.019 16.874 -18.676 1.00 87.94 208 PHE A O 1
ATOM 1669 N N . GLY A 1 209 ? 6.787 19.094 -18.441 1.00 88.50 209 GLY A N 1
ATOM 1670 C CA . GLY A 1 209 ? 7.081 19.133 -17.014 1.00 88.50 209 GLY A CA 1
ATOM 1671 C C . GLY A 1 209 ? 8.474 18.622 -16.632 1.00 88.50 209 GLY A C 1
ATOM 1672 O O . GLY A 1 209 ? 8.646 18.072 -15.547 1.00 88.50 209 GLY A O 1
ATOM 1673 N N . VAL A 1 210 ? 9.462 18.766 -17.512 1.00 86.81 210 VAL A N 1
ATOM 1674 C CA . VAL A 1 210 ? 10.835 18.311 -17.273 1.00 86.81 210 VAL A CA 1
ATOM 1675 C C . VAL A 1 210 ? 11.551 19.239 -16.292 1.00 86.81 210 VAL A C 1
ATOM 1677 O O . VAL A 1 210 ? 12.194 18.769 -15.354 1.00 86.81 210 VAL A O 1
ATOM 1680 N N . TRP A 1 211 ? 11.416 20.553 -16.478 1.00 86.62 211 TRP A N 1
ATOM 1681 C CA . TRP A 1 211 ? 12.091 21.543 -15.638 1.00 86.62 211 TRP A CA 1
ATOM 1682 C C . TRP A 1 211 ? 11.445 21.639 -14.256 1.00 86.62 211 TRP A C 1
ATOM 1684 O O . TRP A 1 211 ? 12.149 21.669 -13.248 1.00 86.62 211 TRP A O 1
ATOM 1694 N N . ILE A 1 212 ? 10.111 21.624 -14.194 1.00 89.19 212 ILE A N 1
ATOM 1695 C CA . ILE A 1 212 ? 9.374 21.570 -12.925 1.00 89.19 212 ILE A CA 1
ATOM 1696 C C . ILE A 1 212 ? 9.681 20.295 -12.133 1.00 89.19 212 ILE A C 1
ATOM 1698 O O . ILE A 1 212 ? 9.809 20.364 -10.914 1.00 89.19 212 ILE A O 1
ATOM 1702 N N . ARG A 1 213 ? 9.878 19.144 -12.794 1.00 87.75 213 ARG A N 1
ATOM 1703 C CA . ARG A 1 213 ? 10.297 17.910 -12.115 1.00 87.75 213 ARG A CA 1
ATOM 1704 C C . ARG A 1 213 ? 11.691 18.038 -11.513 1.00 87.75 213 ARG A C 1
ATOM 1706 O O . ARG A 1 213 ? 11.888 17.672 -10.360 1.00 87.75 213 ARG A O 1
ATOM 1713 N N . GLU A 1 214 ? 12.651 18.554 -12.277 1.00 87.00 214 GLU A N 1
ATOM 1714 C CA . GLU A 1 214 ? 14.024 18.756 -11.798 1.00 87.00 214 GLU A CA 1
ATOM 1715 C C . GLU A 1 214 ? 14.056 19.730 -10.610 1.00 87.00 214 GLU A C 1
ATOM 1717 O O . GLU A 1 214 ? 14.675 19.446 -9.587 1.00 87.00 214 GLU A O 1
ATOM 1722 N N . ARG A 1 215 ? 13.308 20.835 -10.701 1.00 89.31 215 ARG A N 1
ATOM 1723 C CA . ARG A 1 215 ? 13.162 21.808 -9.616 1.00 89.31 215 ARG A CA 1
ATOM 1724 C C . ARG A 1 215 ? 12.522 21.207 -8.363 1.00 89.31 215 ARG A C 1
ATOM 1726 O O . ARG A 1 215 ? 13.136 21.266 -7.306 1.00 89.31 215 ARG A O 1
ATOM 1733 N N . SER A 1 216 ? 11.325 20.629 -8.476 1.00 89.25 216 SER A N 1
ATOM 1734 C CA . SER A 1 216 ? 10.596 20.054 -7.331 1.00 89.25 216 SER A CA 1
ATOM 1735 C C . SER A 1 216 ? 11.393 18.942 -6.646 1.00 89.25 216 SER A C 1
ATOM 1737 O O . SER A 1 216 ? 11.434 18.873 -5.420 1.00 89.25 216 SER A O 1
ATOM 1739 N N . THR A 1 217 ? 12.114 18.127 -7.420 1.00 88.62 217 THR A N 1
ATOM 1740 C CA . THR A 1 217 ? 13.044 17.121 -6.885 1.00 88.62 217 THR A CA 1
ATOM 1741 C C . THR A 1 217 ? 14.155 17.763 -6.060 1.00 88.62 217 THR A C 1
ATOM 1743 O O . THR A 1 217 ? 14.409 17.331 -4.936 1.00 88.62 217 THR A O 1
ATOM 1746 N N . ASN A 1 218 ? 14.802 18.803 -6.590 1.00 89.19 218 ASN A N 1
ATOM 1747 C CA . ASN A 1 218 ? 15.871 19.507 -5.885 1.00 89.19 218 ASN A CA 1
ATOM 1748 C C . ASN A 1 218 ? 15.363 20.200 -4.614 1.00 89.19 218 ASN A C 1
ATOM 1750 O O . ASN A 1 218 ? 16.036 20.123 -3.589 1.00 89.19 218 ASN A O 1
ATOM 1754 N N . ASP A 1 219 ? 14.176 20.810 -4.654 1.00 90.06 219 ASP A N 1
ATOM 1755 C CA . ASP A 1 219 ? 13.563 21.472 -3.498 1.00 90.06 219 ASP A CA 1
ATOM 1756 C C . ASP A 1 219 ? 13.301 20.459 -2.360 1.00 90.06 219 ASP A C 1
ATOM 1758 O O . ASP A 1 219 ? 13.664 20.708 -1.208 1.00 90.06 219 ASP A O 1
ATOM 1762 N N . VAL A 1 220 ? 12.770 19.268 -2.676 1.00 89.69 220 VAL A N 1
ATOM 1763 C CA . VAL A 1 220 ? 12.562 18.200 -1.677 1.00 89.69 220 VAL A CA 1
ATOM 1764 C C . VAL A 1 220 ? 13.890 17.625 -1.177 1.00 89.69 220 VAL A C 1
ATOM 1766 O O . VAL A 1 220 ? 14.047 17.411 0.023 1.00 89.69 220 VAL A O 1
ATOM 1769 N N . ILE A 1 221 ? 14.870 17.375 -2.052 1.00 91.19 221 ILE A N 1
ATOM 1770 C CA . ILE A 1 221 ? 16.188 16.867 -1.631 1.00 91.19 221 ILE A CA 1
ATOM 1771 C C . ILE A 1 221 ? 16.890 17.868 -0.710 1.00 91.19 221 ILE A C 1
ATOM 1773 O O . ILE A 1 221 ? 17.491 17.458 0.282 1.00 91.19 221 ILE A O 1
ATOM 1777 N N . GLN A 1 222 ? 16.804 19.165 -1.008 1.00 90.62 222 GLN A N 1
ATOM 1778 C CA . GLN A 1 222 ? 17.393 20.209 -0.179 1.00 90.62 222 GLN A CA 1
ATOM 1779 C C . GLN A 1 222 ? 16.739 20.254 1.205 1.00 90.62 222 GLN A C 1
ATOM 1781 O O . GLN A 1 222 ? 17.458 20.295 2.200 1.00 90.62 222 GLN A O 1
ATOM 1786 N N . PHE A 1 223 ? 15.410 20.146 1.272 1.00 89.38 223 PHE A N 1
ATOM 1787 C CA . PHE A 1 223 ? 14.688 19.993 2.535 1.00 89.38 223 PHE A CA 1
ATOM 1788 C C . PHE A 1 223 ? 15.184 18.769 3.324 1.00 89.38 223 PHE A C 1
ATOM 1790 O O . PHE A 1 223 ? 15.554 18.887 4.486 1.00 89.38 223 PHE A O 1
ATOM 1797 N N . LEU A 1 224 ? 15.280 17.595 2.689 1.00 91.69 224 LEU A N 1
ATOM 1798 C CA . LEU A 1 224 ? 15.747 16.362 3.342 1.00 91.69 224 LEU A CA 1
ATOM 1799 C C . LEU A 1 224 ? 17.211 16.434 3.803 1.00 91.69 224 LEU A C 1
ATOM 1801 O O . LEU A 1 224 ? 17.591 15.782 4.779 1.00 91.69 224 LEU A O 1
ATOM 1805 N N . LYS A 1 225 ? 18.039 17.221 3.113 1.00 94.19 225 LYS A N 1
ATOM 1806 C CA . LYS A 1 225 ? 19.450 17.408 3.453 1.00 94.19 225 LYS A CA 1
ATOM 1807 C C . LYS A 1 225 ? 19.637 18.093 4.801 1.00 94.19 225 LYS A C 1
ATOM 1809 O O . LYS A 1 225 ? 20.544 17.710 5.534 1.00 94.19 225 LYS A O 1
ATOM 1814 N N . GLU A 1 226 ? 18.766 19.032 5.156 1.00 91.88 226 GLU A N 1
ATOM 1815 C CA . GLU A 1 226 ? 18.807 19.700 6.462 1.00 91.88 226 GLU A CA 1
ATOM 1816 C C . GLU A 1 226 ? 18.679 18.680 7.602 1.00 91.88 226 GLU A C 1
ATOM 1818 O O . GLU A 1 226 ? 19.495 18.672 8.525 1.00 91.88 226 GLU A O 1
ATOM 1823 N N . PHE A 1 227 ? 17.750 17.727 7.471 1.00 92.38 227 PHE A N 1
ATOM 1824 C CA . PHE A 1 227 ? 17.592 16.633 8.430 1.00 92.38 227 PHE A CA 1
ATOM 1825 C C . PHE A 1 227 ? 18.821 15.731 8.466 1.00 92.38 227 PHE A C 1
ATOM 1827 O O . PHE A 1 227 ? 19.286 15.385 9.549 1.00 92.38 227 PHE A O 1
ATOM 1834 N N . LEU A 1 228 ? 19.379 15.353 7.312 1.00 95.00 228 LEU A N 1
ATOM 1835 C CA . LEU A 1 228 ? 20.588 14.527 7.281 1.00 95.00 228 LEU A CA 1
ATOM 1836 C C . LEU A 1 228 ? 21.756 15.202 8.017 1.00 95.00 228 LEU A C 1
ATOM 1838 O O . LEU A 1 228 ? 22.447 14.557 8.809 1.00 95.00 228 LEU A O 1
ATOM 1842 N N . ASP A 1 229 ? 21.963 16.497 7.786 1.00 96.12 229 ASP A N 1
ATOM 1843 C CA . ASP A 1 229 ? 23.033 17.260 8.427 1.00 96.12 229 ASP A CA 1
ATOM 1844 C C . ASP A 1 229 ? 22.827 17.355 9.951 1.00 96.12 229 ASP A C 1
ATOM 1846 O O . ASP A 1 229 ? 23.788 17.251 10.719 1.00 96.12 229 ASP A O 1
ATOM 1850 N N . GLU A 1 230 ? 21.584 17.498 10.419 1.00 94.19 230 GLU A N 1
ATOM 1851 C CA . GLU A 1 230 ? 21.237 17.439 11.846 1.00 94.19 230 GLU A CA 1
ATOM 1852 C C . GLU A 1 230 ? 21.494 16.060 12.462 1.00 94.19 230 GLU A C 1
ATOM 1854 O O . GLU A 1 230 ? 22.075 15.966 13.551 1.00 94.19 230 GLU A O 1
ATOM 1859 N N . HIS A 1 231 ? 21.123 14.988 11.758 1.00 95.19 231 HIS A N 1
ATOM 1860 C CA . HIS A 1 231 ? 21.349 13.620 12.218 1.00 95.19 231 HIS A CA 1
ATOM 1861 C C . HIS A 1 231 ? 22.834 13.343 12.378 1.00 95.19 231 HIS A C 1
ATOM 1863 O O . HIS A 1 231 ? 23.238 12.853 13.425 1.00 95.19 231 HIS A O 1
ATOM 1869 N N . LYS A 1 232 ? 23.660 13.758 11.411 1.00 95.50 232 LYS A N 1
ATOM 1870 C CA . LYS A 1 232 ? 25.121 13.624 11.482 1.00 95.50 232 LYS A CA 1
ATOM 1871 C C . LYS A 1 232 ? 25.742 14.366 12.660 1.00 95.50 232 LYS A C 1
ATOM 1873 O O . LYS A 1 232 ? 26.668 13.849 13.277 1.00 95.50 232 LYS A O 1
ATOM 1878 N N . LYS A 1 233 ? 25.243 15.562 12.994 1.00 96.38 233 LYS A N 1
ATOM 1879 C CA . LYS A 1 233 ? 25.728 16.343 14.150 1.00 96.38 233 LYS A CA 1
ATOM 1880 C C . LYS A 1 233 ? 25.405 15.685 15.491 1.00 96.38 233 LYS A C 1
ATOM 1882 O O . LYS A 1 233 ? 26.136 15.883 16.454 1.00 96.38 233 LYS A O 1
ATOM 1887 N N . SER A 1 234 ? 24.303 14.946 15.553 1.00 94.81 234 SER A N 1
ATOM 1888 C CA . SER A 1 234 ? 23.758 14.343 16.774 1.00 94.81 234 SER A CA 1
ATOM 1889 C C . SER A 1 234 ? 23.817 12.812 16.760 1.00 94.81 234 SER A C 1
ATOM 1891 O O . SER A 1 234 ? 23.121 12.164 17.537 1.00 94.81 234 SER A O 1
ATOM 1893 N N . PHE A 1 235 ? 24.618 12.240 15.860 1.00 95.00 235 PHE A N 1
ATOM 1894 C CA . PHE A 1 235 ? 24.650 10.809 15.591 1.00 95.00 235 PHE A CA 1
ATOM 1895 C C . PHE A 1 235 ? 25.243 10.033 16.771 1.00 95.00 235 PHE A C 1
ATOM 1897 O O . PHE A 1 235 ? 26.366 10.308 17.201 1.00 95.00 235 PHE A O 1
ATOM 1904 N N . ASP A 1 236 ? 24.506 9.029 17.246 1.00 92.00 236 ASP A N 1
ATOM 1905 C CA . ASP A 1 236 ? 24.959 8.070 18.250 1.00 92.00 236 ASP A CA 1
ATOM 1906 C C . ASP A 1 236 ? 24.893 6.650 17.657 1.00 92.00 236 ASP A C 1
ATOM 1908 O O . ASP A 1 236 ? 23.801 6.128 17.434 1.00 92.00 236 ASP A O 1
ATOM 1912 N N . PRO A 1 237 ? 26.034 5.974 17.422 1.00 90.62 237 PRO A N 1
ATOM 1913 C CA . PRO A 1 237 ? 26.035 4.633 16.837 1.00 90.62 237 PRO A CA 1
ATOM 1914 C C . PRO A 1 237 ? 25.387 3.574 17.742 1.00 90.62 237 PRO A C 1
ATOM 1916 O O . PRO A 1 237 ? 25.053 2.485 17.277 1.00 90.62 237 PRO A O 1
ATOM 1919 N N . THR A 1 238 ? 25.216 3.859 19.036 1.00 89.94 238 THR A N 1
ATOM 1920 C CA . THR A 1 238 ? 24.579 2.948 19.996 1.00 89.94 238 THR A CA 1
ATOM 1921 C C . THR A 1 238 ? 23.062 3.107 20.057 1.00 89.94 238 THR A C 1
ATOM 1923 O O . THR A 1 238 ? 22.383 2.265 20.654 1.00 89.94 238 THR A O 1
ATOM 1926 N N . TYR A 1 239 ? 22.530 4.159 19.431 1.00 87.31 239 TYR A N 1
ATOM 1927 C CA . TYR A 1 239 ? 21.132 4.534 19.523 1.00 87.31 239 TYR A CA 1
ATOM 1928 C C . TYR A 1 239 ? 20.586 5.049 18.188 1.00 87.31 239 TYR A C 1
ATOM 1930 O O . TYR A 1 239 ? 20.785 6.200 17.814 1.00 87.31 239 TYR A O 1
ATOM 1938 N N . GLU A 1 240 ? 19.846 4.193 17.486 1.00 87.81 240 GLU A N 1
ATOM 1939 C CA . GLU A 1 240 ? 19.201 4.538 16.217 1.00 87.81 240 GLU A CA 1
ATOM 1940 C C . GLU A 1 240 ? 17.824 5.165 16.472 1.00 87.81 240 GLU A C 1
ATOM 1942 O O . GLU A 1 240 ? 16.963 4.536 17.095 1.00 87.81 240 GLU A O 1
ATOM 1947 N N . ARG A 1 241 ? 17.603 6.393 15.989 1.00 87.69 241 ARG A N 1
ATOM 1948 C CA . ARG A 1 241 ? 16.319 7.107 16.121 1.00 87.69 241 ARG A CA 1
ATOM 1949 C C . ARG A 1 241 ? 15.327 6.761 15.013 1.00 87.69 241 ARG A C 1
ATOM 1951 O O . ARG A 1 241 ? 14.122 6.694 15.260 1.00 87.69 241 ARG A O 1
ATOM 1958 N N . ASP A 1 242 ? 15.833 6.557 13.802 1.00 91.25 242 ASP A N 1
ATOM 1959 C CA . ASP A 1 242 ? 15.050 6.434 12.572 1.00 91.25 242 ASP A CA 1
ATOM 1960 C C . ASP A 1 242 ? 15.878 5.835 11.423 1.00 91.25 242 ASP A C 1
ATOM 1962 O O . ASP A 1 242 ? 16.980 5.311 11.605 1.00 91.25 242 ASP A O 1
ATOM 1966 N N . LEU A 1 243 ? 15.321 5.884 10.211 1.00 92.75 243 LEU A N 1
ATOM 1967 C CA . LEU A 1 243 ? 15.945 5.350 9.009 1.00 92.75 243 LEU A CA 1
ATOM 1968 C C . LEU A 1 243 ? 17.305 5.989 8.681 1.00 92.75 243 LEU A C 1
ATOM 1970 O O . LEU A 1 243 ? 18.165 5.279 8.153 1.00 92.75 243 LEU A O 1
ATOM 1974 N N . ILE A 1 244 ? 17.506 7.285 8.959 1.00 95.06 244 ILE A N 1
ATOM 1975 C CA . ILE A 1 244 ? 18.781 7.962 8.695 1.00 95.06 244 ILE A CA 1
ATOM 1976 C C . ILE A 1 244 ? 19.865 7.353 9.579 1.00 95.06 244 ILE A C 1
ATOM 1978 O O . ILE A 1 244 ? 20.897 6.935 9.055 1.00 95.06 244 ILE A O 1
ATOM 1982 N N . ASP A 1 245 ? 19.625 7.221 10.883 1.00 94.31 245 ASP A N 1
ATOM 1983 C CA . ASP A 1 245 ? 20.622 6.656 11.799 1.00 94.31 245 ASP A CA 1
ATOM 1984 C C . ASP A 1 245 ? 20.959 5.195 11.469 1.00 94.31 245 ASP A C 1
ATOM 1986 O O . ASP A 1 245 ? 22.136 4.827 11.447 1.00 94.31 245 ASP A O 1
ATOM 1990 N N . VAL A 1 246 ? 19.956 4.373 11.125 1.00 93.88 246 VAL A N 1
ATOM 1991 C CA . VAL A 1 246 ? 20.196 2.984 10.678 1.00 93.88 246 VAL A CA 1
ATOM 1992 C C . VAL A 1 246 ? 21.096 2.970 9.439 1.00 93.88 246 VAL A C 1
ATOM 1994 O O . VAL A 1 246 ? 21.983 2.123 9.304 1.00 93.88 246 VAL A O 1
ATOM 1997 N N . TYR A 1 247 ? 20.886 3.904 8.508 1.00 95.88 247 TYR A N 1
ATOM 1998 C CA . TYR A 1 247 ? 21.735 4.010 7.328 1.00 95.88 247 TYR A CA 1
ATOM 1999 C C . TYR A 1 247 ? 23.151 4.471 7.674 1.00 95.88 247 TYR A C 1
ATOM 2001 O O . TYR A 1 247 ? 24.106 3.921 7.130 1.00 95.88 247 TYR A O 1
ATOM 2009 N N . LEU A 1 248 ? 23.307 5.448 8.570 1.00 95.69 248 LEU A N 1
ATOM 2010 C CA . LEU A 1 248 ? 24.615 5.934 9.017 1.00 95.69 248 LEU A CA 1
ATOM 2011 C C . LEU A 1 248 ? 25.418 4.823 9.715 1.00 95.69 248 LEU A C 1
ATOM 2013 O O . LEU A 1 248 ? 26.611 4.670 9.455 1.00 95.69 248 LEU A O 1
ATOM 2017 N N . ASN A 1 249 ? 24.766 3.965 10.506 1.00 94.19 249 ASN A N 1
ATOM 2018 C CA . ASN A 1 249 ? 25.396 2.760 11.050 1.00 94.19 249 ASN A CA 1
ATOM 2019 C C . ASN A 1 249 ? 25.870 1.805 9.943 1.00 94.19 249 ASN A C 1
ATOM 2021 O O . ASN A 1 249 ? 27.024 1.375 9.942 1.00 94.19 249 ASN A O 1
ATOM 2025 N N . LEU A 1 250 ? 25.032 1.529 8.939 1.00 93.75 250 LEU A N 1
ATOM 2026 C CA . LEU A 1 250 ? 25.430 0.702 7.793 1.00 93.75 250 LEU A CA 1
ATOM 2027 C C . LEU A 1 250 ? 26.561 1.328 6.966 1.00 93.75 250 LEU A C 1
ATOM 2029 O O . LEU A 1 250 ? 27.416 0.600 6.458 1.00 93.75 250 LEU A O 1
ATOM 2033 N N . GLN A 1 251 ? 26.576 2.654 6.831 1.00 95.06 251 GLN A N 1
ATOM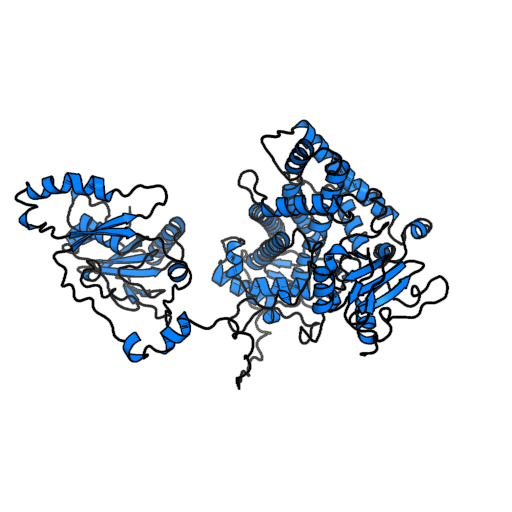 2034 C CA . GLN A 1 251 ? 27.653 3.403 6.188 1.00 95.06 251 GLN A CA 1
ATOM 2035 C C . GLN A 1 251 ? 28.974 3.207 6.946 1.00 95.06 251 GLN A C 1
ATOM 2037 O O . GLN A 1 251 ? 29.991 2.930 6.308 1.00 95.06 251 GLN A O 1
ATOM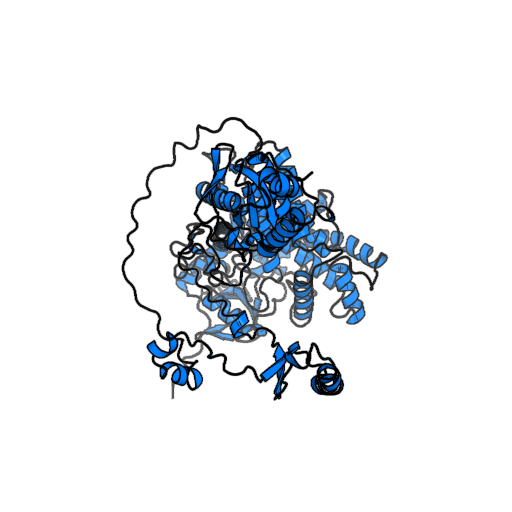 2042 N N . ASN A 1 252 ? 28.957 3.248 8.282 1.00 92.94 252 ASN A N 1
ATOM 2043 C CA . ASN A 1 252 ? 30.133 2.975 9.115 1.00 92.94 252 ASN A CA 1
ATOM 2044 C C . ASN A 1 252 ? 30.611 1.516 9.009 1.00 92.94 252 ASN A C 1
ATOM 2046 O O . ASN A 1 252 ? 31.813 1.266 8.949 1.00 92.94 252 ASN A O 1
ATOM 2050 N N . GLU A 1 253 ? 29.694 0.546 8.947 1.00 92.56 253 GLU A N 1
ATOM 2051 C CA . GLU A 1 253 ? 30.031 -0.883 8.863 1.00 92.56 253 GLU A CA 1
ATOM 2052 C C . GLU A 1 253 ? 30.534 -1.321 7.479 1.00 92.56 253 GLU A C 1
ATOM 2054 O O . GLU A 1 253 ? 31.427 -2.163 7.369 1.00 92.56 253 GLU A O 1
ATOM 2059 N N . LYS A 1 254 ? 29.922 -0.808 6.405 1.00 92.31 254 LYS A N 1
ATOM 2060 C CA . LYS A 1 254 ? 30.109 -1.304 5.026 1.00 92.31 254 LYS A CA 1
ATOM 2061 C C . LYS A 1 254 ? 30.822 -0.316 4.102 1.00 92.31 254 LYS A C 1
ATOM 2063 O O . LYS A 1 254 ? 31.135 -0.671 2.963 1.00 92.31 254 LYS A O 1
ATOM 2068 N N . GLY A 1 255 ? 31.087 0.899 4.577 1.00 90.62 255 GLY A N 1
ATOM 2069 C CA . GLY A 1 255 ? 31.745 1.970 3.838 1.00 90.62 255 GLY A CA 1
ATOM 2070 C C . GLY A 1 255 ? 30.836 2.717 2.854 1.00 90.62 255 GLY A C 1
ATOM 2071 O O . GLY A 1 255 ? 29.739 2.287 2.490 1.00 90.62 255 GLY A O 1
ATOM 2072 N N . CYS A 1 256 ? 31.342 3.847 2.355 1.00 89.31 256 CYS A N 1
ATOM 2073 C CA . CYS A 1 256 ? 30.549 4.833 1.614 1.00 89.31 256 CYS A CA 1
ATOM 2074 C C . CYS A 1 256 ? 30.399 4.565 0.105 1.00 89.31 256 CYS A C 1
ATOM 2076 O O . CYS A 1 256 ? 29.789 5.377 -0.582 1.00 89.31 256 CYS A O 1
ATOM 2078 N N . ARG A 1 257 ? 30.932 3.459 -0.449 1.00 91.19 257 ARG A N 1
ATOM 2079 C CA . ARG A 1 257 ? 30.832 3.184 -1.904 1.00 91.19 257 ARG A CA 1
ATOM 2080 C C . ARG A 1 257 ? 29.378 3.039 -2.358 1.00 91.19 257 ARG A C 1
ATOM 2082 O O . ARG A 1 257 ? 28.988 3.587 -3.381 1.00 91.19 257 ARG A O 1
ATOM 2089 N N . ILE A 1 258 ? 28.612 2.239 -1.617 1.00 91.69 258 ILE A N 1
ATOM 2090 C CA . ILE A 1 258 ? 27.181 2.015 -1.864 1.00 91.69 258 ILE A CA 1
ATOM 2091 C C . ILE A 1 258 ? 26.353 2.863 -0.903 1.00 91.69 258 ILE A C 1
ATOM 2093 O O . ILE A 1 258 ? 25.371 3.468 -1.317 1.00 91.69 258 ILE A O 1
ATOM 2097 N N . PHE A 1 259 ? 26.750 2.925 0.369 1.00 95.06 259 PHE A N 1
ATOM 2098 C CA . PHE A 1 259 ? 26.024 3.654 1.402 1.00 95.06 259 PHE A CA 1
ATOM 2099 C C . PHE A 1 259 ? 26.498 5.114 1.489 1.00 95.06 259 PHE A C 1
ATOM 2101 O O . PHE A 1 259 ? 26.916 5.563 2.546 1.00 95.06 259 PHE A O 1
ATOM 2108 N N . SER A 1 260 ? 26.510 5.856 0.378 1.00 95.81 260 SER A N 1
ATOM 2109 C CA . SER A 1 260 ? 26.875 7.284 0.372 1.00 95.81 260 SER A CA 1
ATOM 2110 C C . SER A 1 260 ? 25.720 8.168 0.857 1.00 95.81 260 SER A C 1
ATOM 2112 O O . SER A 1 260 ? 24.564 7.738 0.859 1.00 95.81 260 SER A O 1
ATOM 2114 N N . ASP A 1 261 ? 26.025 9.413 1.227 1.00 96.00 261 ASP A N 1
ATOM 2115 C CA . ASP A 1 261 ? 25.016 10.416 1.601 1.00 96.00 261 ASP A CA 1
ATOM 2116 C C . ASP A 1 261 ? 24.067 10.739 0.448 1.00 96.00 261 ASP A C 1
ATOM 2118 O O . ASP A 1 261 ? 22.860 10.829 0.637 1.00 96.00 261 ASP A O 1
ATOM 2122 N N . GLU A 1 262 ? 24.601 10.874 -0.766 1.00 94.00 262 GLU A N 1
ATOM 2123 C CA . GLU A 1 262 ? 23.803 11.131 -1.968 1.00 94.00 262 GLU A CA 1
ATOM 2124 C C . GLU A 1 262 ? 22.805 9.995 -2.213 1.00 94.00 262 GLU A C 1
ATOM 2126 O O . GLU A 1 262 ? 21.637 10.232 -2.527 1.00 94.00 262 GLU A O 1
ATOM 2131 N N . ASN A 1 263 ? 23.244 8.749 -2.006 1.00 95.50 263 ASN A N 1
ATOM 2132 C CA . ASN A 1 263 ? 22.375 7.591 -2.146 1.00 95.50 263 ASN A CA 1
ATOM 2133 C C . ASN A 1 263 ? 21.345 7.498 -1.007 1.00 95.50 263 ASN A C 1
ATOM 2135 O O . ASN A 1 263 ? 20.212 7.077 -1.249 1.00 95.50 263 ASN A O 1
ATOM 2139 N N . LEU A 1 264 ? 21.681 7.962 0.203 1.00 96.06 264 LEU A N 1
ATOM 2140 C CA . LEU A 1 264 ? 20.725 8.101 1.305 1.00 96.06 264 LEU A CA 1
ATOM 2141 C C . LEU A 1 264 ? 19.653 9.142 0.987 1.00 96.06 264 LEU A C 1
ATOM 2143 O O . LEU A 1 264 ? 18.468 8.826 1.058 1.00 96.06 264 LEU A O 1
ATOM 2147 N N . LEU A 1 265 ? 20.056 10.353 0.592 1.00 95.25 265 LEU A N 1
ATOM 2148 C CA . LEU A 1 265 ? 19.136 11.438 0.248 1.00 95.25 265 LEU A CA 1
ATOM 2149 C C . LEU A 1 265 ? 18.183 11.013 -0.864 1.00 95.25 265 LEU A C 1
ATOM 2151 O O . LEU A 1 265 ? 16.974 11.201 -0.733 1.00 95.25 265 LEU A O 1
ATOM 2155 N N . ARG A 1 266 ? 18.695 10.355 -1.914 1.00 94.06 266 ARG A N 1
ATOM 2156 C CA . ARG A 1 266 ? 17.832 9.829 -2.977 1.00 94.06 266 ARG A CA 1
ATOM 2157 C C . ARG A 1 266 ? 16.917 8.708 -2.483 1.00 94.06 266 ARG A C 1
ATOM 2159 O O . ARG A 1 266 ? 15.758 8.658 -2.873 1.00 94.06 266 ARG A O 1
ATOM 2166 N N . THR A 1 267 ? 17.390 7.833 -1.595 1.00 95.44 267 THR A N 1
ATOM 2167 C CA . THR A 1 267 ? 16.557 6.769 -1.007 1.00 95.44 267 THR A CA 1
ATOM 2168 C C . THR A 1 267 ? 15.423 7.336 -0.150 1.00 95.44 267 THR A C 1
ATOM 2170 O O . THR A 1 267 ? 14.298 6.845 -0.232 1.00 95.44 267 THR A O 1
ATOM 2173 N N . ILE A 1 268 ? 15.684 8.369 0.653 1.00 94.94 268 ILE A N 1
ATOM 2174 C CA . ILE A 1 268 ? 14.655 9.020 1.474 1.00 94.94 268 ILE A CA 1
ATOM 2175 C C . ILE A 1 268 ? 13.685 9.800 0.589 1.00 94.94 268 ILE A C 1
ATOM 2177 O O . ILE A 1 268 ? 12.481 9.688 0.796 1.00 94.94 268 ILE A O 1
ATOM 2181 N N . TYR A 1 269 ? 14.182 10.511 -0.428 1.00 93.31 269 TYR A N 1
ATOM 2182 C CA . TYR A 1 269 ? 13.347 11.159 -1.441 1.00 93.31 269 TYR A CA 1
ATOM 2183 C C . TYR A 1 269 ? 12.387 10.159 -2.103 1.00 93.31 269 TYR A C 1
ATOM 2185 O O . TYR A 1 269 ? 11.181 10.394 -2.140 1.00 93.31 269 TYR A O 1
ATOM 2193 N N . ASP A 1 270 ? 12.895 9.003 -2.540 1.00 93.25 270 ASP A N 1
ATOM 2194 C CA . ASP A 1 270 ? 12.092 7.947 -3.159 1.00 93.25 270 ASP A CA 1
ATOM 2195 C C . ASP A 1 270 ? 10.978 7.435 -2.224 1.00 93.25 270 ASP A C 1
ATOM 2197 O O . ASP A 1 270 ? 9.852 7.192 -2.674 1.00 93.25 270 ASP A O 1
ATOM 2201 N N . ILE A 1 271 ? 11.281 7.258 -0.929 1.00 93.56 271 ILE A N 1
ATOM 2202 C CA . ILE A 1 271 ? 10.317 6.836 0.102 1.00 93.56 271 ILE A CA 1
ATOM 2203 C C . ILE A 1 271 ? 9.278 7.931 0.352 1.00 93.56 271 ILE A C 1
ATOM 2205 O O . ILE A 1 271 ? 8.090 7.622 0.442 1.00 93.56 271 ILE A O 1
ATOM 2209 N N . PHE A 1 272 ? 9.717 9.186 0.445 1.00 90.62 272 PHE A N 1
ATOM 2210 C CA . PHE A 1 272 ? 8.872 10.352 0.676 1.00 90.62 272 PHE A CA 1
ATOM 2211 C C . PHE A 1 272 ? 7.861 10.525 -0.458 1.00 90.62 272 PHE A C 1
ATOM 2213 O O . PHE A 1 272 ? 6.655 10.461 -0.226 1.00 90.62 272 PHE A O 1
ATOM 2220 N N . LEU A 1 273 ? 8.346 10.605 -1.698 1.00 87.38 273 LEU A N 1
ATOM 2221 C CA . LEU A 1 273 ? 7.503 10.746 -2.878 1.00 87.38 273 LEU A CA 1
ATOM 2222 C C . LEU A 1 273 ? 6.541 9.560 -3.044 1.00 87.38 273 LEU A C 1
ATOM 2224 O O . LEU A 1 273 ? 5.328 9.733 -3.159 1.00 87.38 273 LEU A O 1
ATOM 2228 N N . SER A 1 274 ? 7.070 8.333 -3.044 1.00 89.56 274 SER A N 1
ATOM 2229 C CA . SER A 1 274 ? 6.248 7.149 -3.324 1.00 89.56 274 SER A CA 1
ATOM 2230 C C . SER A 1 274 ? 5.249 6.856 -2.208 1.00 89.56 274 SER A C 1
ATOM 2232 O O . SER A 1 274 ? 4.157 6.360 -2.486 1.00 89.56 274 SER A O 1
ATOM 2234 N N . GLY A 1 275 ? 5.627 7.115 -0.954 1.00 91.69 275 GLY A N 1
ATOM 2235 C CA . GLY A 1 275 ? 4.803 6.848 0.221 1.00 91.69 275 GLY A CA 1
ATOM 2236 C C . GLY A 1 275 ? 3.632 7.815 0.359 1.00 91.69 275 GLY A C 1
ATOM 2237 O O . GLY A 1 275 ? 2.548 7.387 0.742 1.00 91.69 275 GLY A O 1
ATOM 2238 N N . ILE A 1 276 ? 3.822 9.087 0.000 1.00 92.94 276 ILE A N 1
ATOM 2239 C CA . ILE A 1 276 ? 2.779 10.110 0.133 1.00 92.94 276 ILE A CA 1
ATOM 2240 C C . ILE A 1 276 ? 1.749 9.981 -0.986 1.00 92.94 276 ILE A C 1
ATOM 2242 O O . ILE A 1 276 ? 0.584 9.669 -0.725 1.00 92.94 276 ILE A O 1
ATOM 2246 N N . GLU A 1 277 ? 2.176 10.153 -2.236 1.00 91.44 277 GLU A N 1
ATOM 2247 C CA . GLU A 1 277 ? 1.253 10.329 -3.362 1.00 91.44 277 GLU A CA 1
ATOM 2248 C C . GLU A 1 277 ? 0.355 9.110 -3.592 1.00 91.44 277 GLU A C 1
ATOM 2250 O O . GLU A 1 277 ? -0.849 9.227 -3.849 1.00 91.44 277 GLU A O 1
ATOM 2255 N N . THR A 1 278 ? 0.918 7.904 -3.455 1.00 94.75 278 THR A N 1
ATOM 2256 C CA . THR A 1 278 ? 0.170 6.666 -3.708 1.00 94.75 278 THR A CA 1
ATOM 2257 C C . THR A 1 278 ? -0.868 6.379 -2.625 1.00 94.75 278 THR A C 1
ATOM 2259 O O . THR A 1 278 ? -2.001 6.008 -2.952 1.00 94.75 278 THR A O 1
ATOM 2262 N N . SER A 1 279 ? -0.526 6.588 -1.350 1.00 96.19 279 SER A N 1
ATOM 2263 C CA . SER A 1 279 ? -1.446 6.391 -0.227 1.00 96.19 279 SER A CA 1
ATOM 2264 C C . SER A 1 279 ? -2.543 7.452 -0.206 1.00 96.19 279 SER A C 1
ATOM 2266 O O . SER A 1 279 ? -3.718 7.105 -0.059 1.00 96.19 279 SER A O 1
ATOM 2268 N N . VAL A 1 280 ? -2.197 8.722 -0.445 1.00 95.12 280 VAL A N 1
ATOM 2269 C CA . VAL A 1 280 ? -3.175 9.811 -0.581 1.00 95.12 280 VAL A CA 1
ATOM 2270 C C . VAL A 1 280 ? -4.157 9.500 -1.710 1.00 95.12 280 VAL A C 1
ATOM 2272 O O . VAL A 1 280 ? -5.368 9.511 -1.484 1.00 95.12 280 VAL A O 1
ATOM 2275 N N . SER A 1 281 ? -3.664 9.130 -2.894 1.00 95.44 281 SER A N 1
ATOM 2276 C CA . SER A 1 281 ? -4.512 8.787 -4.043 1.00 95.44 281 SER A CA 1
ATOM 2277 C C . SER A 1 281 ? -5.451 7.615 -3.747 1.00 95.44 281 SER A C 1
ATOM 2279 O O . SER A 1 281 ? -6.641 7.680 -4.060 1.00 95.44 281 SER A O 1
ATOM 2281 N N . ALA A 1 282 ? -4.960 6.556 -3.095 1.00 97.69 282 ALA A N 1
ATOM 2282 C CA . ALA A 1 282 ? -5.781 5.408 -2.709 1.00 97.69 282 ALA A CA 1
ATOM 2283 C C . ALA A 1 282 ? -6.892 5.785 -1.716 1.00 97.69 282 ALA A C 1
ATOM 2285 O O . ALA A 1 282 ? -8.033 5.336 -1.862 1.00 97.69 282 ALA A O 1
ATOM 2286 N N . ILE A 1 283 ? -6.586 6.632 -0.730 1.00 97.25 283 ILE A N 1
ATOM 2287 C CA . ILE A 1 283 ? -7.569 7.112 0.246 1.00 97.25 283 ILE A CA 1
ATOM 2288 C C . ILE A 1 283 ? -8.589 8.043 -0.426 1.00 97.25 283 ILE A C 1
ATOM 2290 O O . ILE A 1 283 ? -9.788 7.861 -0.210 1.00 97.25 283 ILE A O 1
ATOM 2294 N N . ARG A 1 284 ? -8.155 8.975 -1.290 1.00 95.50 284 ARG A N 1
ATOM 2295 C CA . ARG A 1 284 ? -9.048 9.857 -2.066 1.00 95.50 284 ARG A CA 1
ATOM 2296 C C . ARG A 1 284 ? -10.015 9.036 -2.932 1.00 95.50 284 ARG A C 1
ATOM 2298 O O . ARG A 1 284 ? -11.221 9.270 -2.883 1.00 95.50 284 ARG A O 1
ATOM 2305 N N . TRP A 1 285 ? -9.521 8.022 -3.650 1.00 97.19 285 TRP A N 1
ATOM 2306 C CA . TRP A 1 285 ? -10.373 7.108 -4.419 1.00 97.19 285 TRP A CA 1
ATOM 2307 C C . TRP A 1 285 ? -11.350 6.331 -3.545 1.00 97.19 285 TRP A C 1
ATOM 2309 O O . TRP A 1 285 ? -12.508 6.174 -3.927 1.00 97.19 285 TRP A O 1
ATOM 2319 N N . CYS A 1 286 ? -10.917 5.858 -2.374 1.00 97.62 286 CYS A N 1
ATOM 2320 C CA . CYS A 1 286 ? -11.811 5.178 -1.444 1.00 97.62 286 CYS A CA 1
ATOM 2321 C C . CYS A 1 286 ? -12.933 6.106 -0.965 1.00 97.62 286 CYS A C 1
ATOM 2323 O O . CYS A 1 286 ? -14.089 5.692 -0.955 1.00 97.62 286 CYS A O 1
ATOM 2325 N N . ILE A 1 287 ? -12.617 7.349 -0.589 1.00 95.31 287 ILE A N 1
ATOM 2326 C CA . ILE A 1 287 ? -13.618 8.345 -0.181 1.00 95.31 287 ILE A CA 1
ATOM 2327 C C . ILE A 1 287 ? -14.626 8.549 -1.311 1.00 95.31 287 ILE A C 1
ATOM 2329 O O . ILE A 1 287 ? -15.826 8.403 -1.093 1.00 95.31 287 ILE A O 1
ATOM 2333 N N . LEU A 1 288 ? -14.140 8.802 -2.525 1.00 95.12 288 LEU A N 1
ATOM 2334 C CA . LEU A 1 288 ? -14.981 9.050 -3.688 1.00 95.12 288 LEU A CA 1
ATOM 2335 C C . LEU A 1 288 ? -15.876 7.845 -4.032 1.00 95.12 288 LEU A C 1
ATOM 2337 O O . LEU A 1 288 ? -17.075 8.003 -4.247 1.00 95.12 288 LEU A O 1
ATOM 2341 N N . LEU A 1 289 ? -15.342 6.622 -3.999 1.00 96.69 289 LEU A N 1
ATOM 2342 C CA . LEU A 1 289 ? -16.132 5.405 -4.213 1.00 96.69 289 LEU A CA 1
ATOM 2343 C C . LEU A 1 289 ? -17.188 5.202 -3.117 1.00 96.69 289 LEU A C 1
ATOM 2345 O O . LEU A 1 289 ? -18.303 4.789 -3.420 1.00 96.69 289 LEU A O 1
ATOM 2349 N N . LEU A 1 290 ? -16.886 5.527 -1.858 1.00 96.12 290 LEU A N 1
ATOM 2350 C CA . LEU A 1 290 ? -17.851 5.436 -0.756 1.00 96.12 290 LEU A CA 1
ATOM 2351 C C . LEU A 1 290 ? -18.932 6.527 -0.793 1.00 96.12 290 LEU A C 1
ATOM 2353 O O . LEU A 1 290 ? -20.011 6.303 -0.240 1.00 96.12 290 LEU A O 1
ATOM 2357 N N . LEU A 1 291 ? -18.668 7.675 -1.429 1.00 93.50 291 LEU A N 1
ATOM 2358 C CA . LEU A 1 291 ? -19.685 8.695 -1.719 1.00 93.50 291 LEU A CA 1
ATOM 2359 C C . LEU A 1 291 ? -20.696 8.190 -2.756 1.00 93.50 291 LEU A C 1
ATOM 2361 O O . LEU A 1 291 ? -21.893 8.401 -2.591 1.00 93.50 291 LEU A O 1
ATOM 2365 N N . HIS A 1 292 ? -20.222 7.475 -3.781 1.00 94.31 292 HIS A N 1
ATOM 2366 C CA . HIS A 1 292 ? -21.074 6.861 -4.810 1.00 94.31 292 HIS A CA 1
ATOM 2367 C C . HIS A 1 292 ? -21.791 5.587 -4.347 1.00 94.31 292 HIS A C 1
ATOM 2369 O O . HIS A 1 292 ? -22.783 5.197 -4.953 1.00 94.31 292 HIS A O 1
ATOM 2375 N N . ASN A 1 293 ? -21.312 4.938 -3.281 1.00 95.94 293 ASN A N 1
ATOM 2376 C CA . ASN A 1 293 ? -21.836 3.657 -2.793 1.00 95.94 293 ASN A CA 1
ATOM 2377 C C . ASN A 1 293 ? -22.181 3.722 -1.286 1.00 95.94 293 ASN A C 1
ATOM 2379 O O . ASN A 1 293 ? -21.488 3.125 -0.446 1.00 95.94 293 ASN A O 1
ATOM 2383 N N . PRO A 1 294 ? -23.235 4.470 -0.899 1.00 94.31 294 PRO A N 1
ATOM 2384 C CA . PRO A 1 294 ? -23.612 4.665 0.506 1.00 94.31 294 PRO A CA 1
ATOM 2385 C C . PRO A 1 294 ? -24.037 3.368 1.218 1.00 94.31 294 PRO A C 1
ATOM 2387 O O . PRO A 1 294 ? -23.898 3.240 2.440 1.00 94.31 294 PRO A O 1
ATOM 2390 N N . ASP A 1 295 ? -24.521 2.380 0.473 1.00 96.50 295 ASP A N 1
ATOM 2391 C CA . ASP A 1 295 ? -24.859 1.035 0.934 1.00 96.50 295 ASP A CA 1
ATOM 2392 C C . ASP A 1 295 ? -23.608 0.235 1.335 1.00 96.50 295 ASP A C 1
ATOM 2394 O O . ASP A 1 295 ? -23.584 -0.371 2.411 1.00 96.50 295 ASP A O 1
ATOM 2398 N N . ILE A 1 296 ? -22.528 0.306 0.547 1.00 98.25 296 ILE A N 1
ATOM 2399 C CA . ILE A 1 296 ? -21.223 -0.277 0.898 1.00 98.25 296 ILE A CA 1
ATOM 2400 C C . ILE A 1 296 ? -20.674 0.397 2.159 1.00 98.25 296 ILE A C 1
ATOM 2402 O O . ILE A 1 296 ? -20.269 -0.286 3.102 1.00 98.25 296 ILE A O 1
ATOM 2406 N N . GLN A 1 297 ? -20.737 1.730 2.226 1.00 96.56 297 GLN A N 1
ATOM 2407 C CA . GLN A 1 297 ? -20.316 2.491 3.407 1.00 96.56 297 GLN A CA 1
ATOM 2408 C C . GLN A 1 297 ? -21.099 2.071 4.667 1.00 96.56 297 GLN A C 1
ATOM 2410 O O . GLN A 1 297 ? -20.542 1.959 5.762 1.00 96.56 297 GLN A O 1
ATOM 2415 N N . THR A 1 298 ? -22.399 1.807 4.517 1.00 96.12 298 THR A N 1
ATOM 2416 C CA . THR A 1 298 ? -23.266 1.335 5.605 1.00 96.12 298 THR A CA 1
ATOM 2417 C C . THR A 1 298 ? -22.896 -0.078 6.049 1.00 96.12 298 THR A C 1
ATOM 2419 O O . THR A 1 298 ? -22.785 -0.318 7.252 1.00 96.12 298 THR A O 1
ATOM 2422 N N . LYS A 1 299 ? -22.632 -0.998 5.114 1.00 97.56 299 LYS A N 1
ATOM 2423 C CA . LYS A 1 299 ? -22.180 -2.365 5.426 1.00 97.56 299 LYS A CA 1
ATOM 2424 C C . LYS A 1 299 ? -20.852 -2.372 6.184 1.00 97.56 299 LYS A C 1
ATOM 2426 O O . LYS A 1 299 ? -20.760 -3.032 7.217 1.00 97.56 299 LYS A O 1
ATOM 2431 N N . MET A 1 300 ? -19.869 -1.577 5.744 1.00 98.12 300 MET A N 1
ATOM 2432 C CA . MET A 1 300 ? -18.609 -1.392 6.479 1.00 98.12 300 MET A CA 1
ATOM 2433 C C . MET A 1 300 ? -18.872 -0.923 7.909 1.00 98.12 300 MET A C 1
ATOM 2435 O O . MET A 1 300 ? -18.348 -1.483 8.866 1.00 98.12 300 MET A O 1
ATOM 2439 N N . ARG A 1 301 ? -19.732 0.085 8.074 1.00 95.44 301 ARG A N 1
ATOM 2440 C CA . ARG A 1 301 ? -20.054 0.629 9.394 1.00 95.44 301 ARG A CA 1
ATOM 2441 C C . ARG A 1 301 ? -20.714 -0.400 10.308 1.00 95.44 301 ARG A C 1
ATOM 2443 O O . ARG A 1 301 ? -20.351 -0.468 11.477 1.00 95.44 301 ARG A O 1
ATOM 2450 N N . VAL A 1 302 ? -21.656 -1.194 9.801 1.00 95.94 302 VAL A N 1
ATOM 2451 C CA . VAL A 1 302 ? -22.300 -2.269 10.574 1.00 95.94 302 VAL A CA 1
ATOM 2452 C C . VAL A 1 302 ? -21.267 -3.298 11.032 1.00 95.94 302 VAL A C 1
ATOM 2454 O O . VAL A 1 302 ? -21.266 -3.681 12.201 1.00 95.94 302 VAL A O 1
ATOM 2457 N N . GLU A 1 303 ? -20.358 -3.709 10.149 1.00 97.25 303 GLU A N 1
ATOM 2458 C CA . GLU A 1 303 ? -19.280 -4.639 10.494 1.00 97.25 303 GLU A CA 1
ATOM 2459 C C . GLU A 1 303 ? -18.372 -4.076 11.603 1.00 97.25 303 GLU A C 1
ATOM 2461 O O . GLU A 1 303 ? -18.137 -4.737 12.618 1.00 97.25 303 GLU A O 1
ATOM 2466 N N . ILE A 1 304 ? -17.938 -2.820 11.461 1.00 96.44 304 ILE A N 1
ATOM 2467 C CA . ILE A 1 304 ? -17.098 -2.126 12.446 1.00 96.44 304 ILE A CA 1
ATOM 2468 C C . ILE A 1 304 ? -17.810 -2.007 13.798 1.00 96.44 304 ILE A C 1
ATOM 2470 O O . ILE A 1 304 ? -17.226 -2.319 14.840 1.00 96.44 304 ILE A O 1
ATOM 2474 N N . GLU A 1 305 ? -19.071 -1.570 13.804 1.00 93.38 305 GLU A N 1
ATOM 2475 C CA . GLU A 1 305 ? -19.853 -1.393 15.031 1.00 93.38 305 GLU A CA 1
ATOM 2476 C C . GLU A 1 305 ? -20.067 -2.723 15.769 1.00 93.38 305 GLU A C 1
ATOM 2478 O O . GLU A 1 305 ? -20.007 -2.747 16.998 1.00 93.38 305 GLU A O 1
ATOM 2483 N N . ASN A 1 306 ? -20.252 -3.826 15.041 1.00 90.88 306 ASN A N 1
ATOM 2484 C CA . ASN A 1 306 ? -20.444 -5.150 15.631 1.00 90.88 306 ASN A CA 1
ATOM 2485 C C . ASN A 1 306 ? -19.159 -5.727 16.242 1.00 90.88 306 ASN A C 1
ATOM 2487 O O . ASN A 1 306 ? -19.222 -6.387 17.281 1.00 90.88 306 ASN A O 1
ATOM 2491 N N . MET A 1 307 ? -18.004 -5.501 15.606 1.00 93.81 307 MET A N 1
ATOM 2492 C CA . MET A 1 307 ? -16.751 -6.171 15.981 1.00 93.81 307 MET A CA 1
ATOM 2493 C C . MET A 1 307 ? -15.850 -5.332 16.891 1.00 93.81 307 MET A C 1
ATOM 2495 O O . MET A 1 307 ? -15.217 -5.882 17.792 1.00 93.81 307 MET A O 1
ATOM 2499 N N . ILE A 1 308 ? -15.797 -4.015 16.675 1.00 91.94 308 ILE A N 1
ATOM 2500 C CA . ILE A 1 308 ? -14.946 -3.076 17.428 1.00 91.94 308 ILE A CA 1
ATOM 2501 C C . ILE A 1 308 ? -15.797 -2.169 18.329 1.00 91.94 308 ILE A C 1
ATOM 2503 O O . ILE A 1 308 ? -15.387 -1.800 19.430 1.00 91.94 308 ILE A O 1
ATOM 2507 N N . GLY A 1 309 ? -17.001 -1.808 17.879 1.00 87.06 309 GLY A N 1
ATOM 2508 C CA . GLY A 1 309 ? -17.825 -0.788 18.521 1.00 87.06 309 GLY A CA 1
ATOM 2509 C C . GLY A 1 309 ? -17.471 0.627 18.056 1.00 87.06 309 GLY A C 1
ATOM 2510 O O . GLY A 1 309 ? -16.798 0.825 17.047 1.00 87.06 309 GLY A O 1
ATOM 2511 N N . ARG 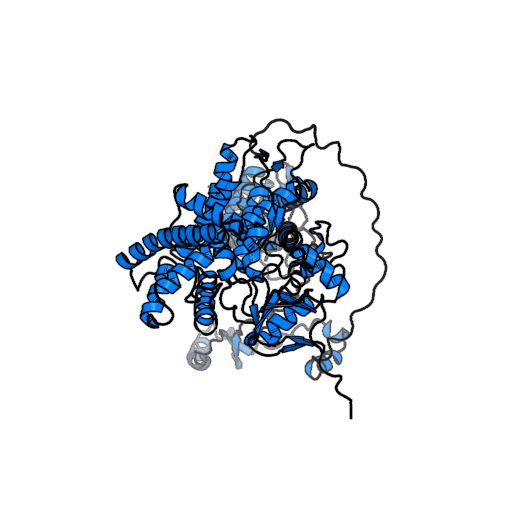A 1 310 ? -17.969 1.636 18.782 1.00 81.69 310 ARG A N 1
ATOM 2512 C CA . ARG A 1 310 ? -17.877 3.059 18.385 1.00 81.69 310 ARG A CA 1
ATOM 2513 C C . ARG A 1 310 ? -16.800 3.866 19.110 1.00 81.69 310 ARG A C 1
ATOM 2515 O O . ARG A 1 310 ? -16.517 4.984 18.703 1.00 81.69 310 ARG A O 1
ATOM 2522 N N . THR A 1 311 ? -16.266 3.353 20.215 1.00 80.12 311 THR A N 1
ATOM 2523 C CA . THR A 1 311 ? -15.362 4.107 21.101 1.00 80.12 311 THR A CA 1
ATOM 2524 C C . THR A 1 311 ? -13.914 3.654 20.993 1.00 80.12 311 THR A C 1
ATOM 2526 O O . THR A 1 311 ? -13.006 4.460 21.166 1.00 80.12 311 THR A O 1
ATOM 2529 N N . GLN A 1 312 ? -13.687 2.369 20.725 1.00 88.12 312 GLN A N 1
ATOM 2530 C CA . GLN A 1 312 ? -12.347 1.828 20.565 1.00 88.12 312 GLN A CA 1
ATOM 2531 C C . GLN A 1 312 ? -11.832 2.136 19.158 1.00 88.12 312 GLN A C 1
ATOM 2533 O O . GLN A 1 312 ? -12.462 1.757 18.174 1.00 88.12 312 GLN A O 1
ATOM 2538 N N . MET A 1 313 ? -10.666 2.776 19.068 1.00 89.50 313 MET A N 1
ATOM 2539 C CA . MET A 1 313 ? -10.013 3.017 17.781 1.00 89.50 313 MET A CA 1
ATOM 2540 C C . MET A 1 313 ? -9.626 1.701 17.088 1.00 89.50 313 MET A C 1
ATOM 2542 O O . MET A 1 313 ? -9.141 0.782 17.763 1.00 89.50 313 MET A O 1
ATOM 2546 N N . PRO A 1 314 ? -9.781 1.604 15.755 1.00 93.38 314 PRO A N 1
ATOM 2547 C CA . PRO A 1 314 ? -9.295 0.478 14.981 1.00 93.38 314 PRO A CA 1
ATOM 2548 C C . PRO A 1 314 ? -7.787 0.298 15.159 1.00 93.38 314 PRO A C 1
ATOM 2550 O O . PRO A 1 314 ? -7.023 1.255 15.267 1.00 93.38 314 PRO A O 1
ATOM 2553 N N . THR A 1 315 ? -7.363 -0.958 15.196 1.00 93.31 315 THR A N 1
ATOM 2554 C CA . THR A 1 315 ? -5.961 -1.369 15.215 1.00 93.31 315 THR A CA 1
ATOM 2555 C C . THR A 1 315 ? -5.790 -2.468 14.175 1.00 93.31 315 THR A C 1
ATOM 2557 O O . THR A 1 315 ? -6.773 -3.066 13.723 1.00 93.31 315 THR A O 1
ATOM 2560 N N . ILE A 1 316 ? -4.547 -2.763 13.798 1.00 91.06 316 ILE A N 1
ATOM 2561 C CA . ILE A 1 316 ? -4.272 -3.808 12.808 1.00 91.06 316 ILE A CA 1
ATOM 2562 C C . ILE A 1 316 ? -4.733 -5.198 13.281 1.00 91.06 316 ILE A C 1
ATOM 2564 O O . ILE A 1 316 ? -5.142 -6.019 12.463 1.00 91.06 316 ILE A O 1
ATOM 2568 N N . ASP A 1 317 ? -4.787 -5.428 14.596 1.00 91.69 317 ASP A N 1
ATOM 2569 C CA . ASP A 1 317 ? -5.296 -6.670 15.194 1.00 91.69 317 ASP A CA 1
ATOM 2570 C C . ASP A 1 317 ? -6.792 -6.897 14.931 1.00 91.69 317 ASP A C 1
ATOM 2572 O O . ASP A 1 317 ? -7.266 -8.031 14.998 1.00 91.69 317 ASP A O 1
ATOM 2576 N N . HIS A 1 318 ? -7.547 -5.843 14.604 1.00 93.62 318 HIS A N 1
ATOM 2577 C CA . HIS A 1 318 ? -8.952 -5.965 14.224 1.00 93.62 318 HIS A CA 1
ATOM 2578 C C . HIS A 1 318 ? -9.151 -6.335 12.754 1.00 93.62 318 HIS A C 1
ATOM 2580 O O . HIS A 1 318 ? -10.251 -6.732 12.384 1.00 93.62 318 HIS A O 1
ATOM 2586 N N . LYS A 1 319 ? -8.124 -6.244 11.902 1.00 93.25 319 LYS A N 1
ATOM 2587 C CA . LYS A 1 319 ? -8.249 -6.544 10.469 1.00 93.25 319 LYS A CA 1
ATOM 2588 C C . LYS A 1 319 ? -8.838 -7.931 10.173 1.00 93.25 319 LYS A C 1
ATOM 2590 O O . LYS A 1 319 ? -9.764 -7.993 9.371 1.00 93.25 319 LYS A O 1
ATOM 2595 N N . PRO A 1 320 ? -8.427 -9.028 10.843 1.00 93.56 320 PRO A N 1
ATOM 2596 C CA . PRO A 1 320 ? -9.041 -10.342 10.633 1.00 93.56 320 PRO A CA 1
ATOM 2597 C C . PRO A 1 320 ? -10.525 -10.422 11.028 1.00 93.56 320 PRO A C 1
ATOM 2599 O O . PRO A 1 320 ? -11.195 -11.383 10.666 1.00 93.56 320 PRO A O 1
ATOM 2602 N N . LEU A 1 321 ? -11.024 -9.455 11.804 1.00 94.94 321 LEU A N 1
ATOM 2603 C CA . LEU A 1 321 ? -12.417 -9.368 12.242 1.00 94.94 321 LEU A CA 1
ATOM 2604 C C . LEU A 1 321 ? -13.289 -8.546 11.286 1.00 94.94 321 LEU A C 1
ATOM 2606 O O . LEU A 1 321 ? -14.503 -8.553 11.455 1.00 94.94 321 LEU A O 1
ATOM 2610 N N . LEU A 1 322 ? -12.684 -7.836 10.329 1.00 97.62 322 LEU A N 1
ATOM 2611 C CA . LEU A 1 322 ? -13.363 -6.916 9.415 1.00 97.62 322 LEU A CA 1
ATOM 2612 C C . LEU A 1 322 ? -13.149 -7.310 7.936 1.00 97.62 322 LEU A C 1
ATOM 2614 O O . LEU A 1 322 ? -12.564 -6.532 7.169 1.00 97.62 322 LEU A O 1
ATOM 2618 N N . PRO A 1 323 ? -13.548 -8.529 7.522 1.00 97.88 323 PRO A N 1
ATOM 2619 C CA . PRO A 1 323 ? -13.344 -8.994 6.155 1.00 97.88 323 PRO A CA 1
ATOM 2620 C C . PRO A 1 323 ? -14.073 -8.135 5.112 1.00 97.88 323 PRO A C 1
ATOM 2622 O O . PRO A 1 323 ? -13.524 -7.905 4.042 1.00 97.88 323 PRO A O 1
ATOM 2625 N N . PHE A 1 324 ? -15.260 -7.593 5.378 1.00 98.62 324 PHE A N 1
ATOM 2626 C CA . PHE A 1 324 ? -15.928 -6.718 4.414 1.00 98.62 324 PHE A CA 1
ATOM 2627 C C . PHE A 1 324 ? -15.155 -5.405 4.226 1.00 98.62 324 PHE A C 1
ATOM 2629 O O . PHE A 1 324 ? -14.927 -4.983 3.093 1.00 98.62 324 PHE A O 1
ATOM 2636 N N . CYS A 1 325 ? -14.668 -4.788 5.308 1.00 98.50 325 CYS A N 1
ATOM 2637 C CA . CYS A 1 325 ? -13.806 -3.607 5.207 1.00 98.50 325 CYS A CA 1
ATOM 2638 C C . CYS A 1 325 ? -12.513 -3.888 4.425 1.00 98.50 325 CYS A C 1
ATOM 2640 O O . CYS A 1 325 ? -12.109 -3.081 3.588 1.00 98.50 325 CYS A O 1
ATOM 2642 N N . GLU A 1 326 ? -11.855 -5.025 4.671 1.00 98.19 326 GLU A N 1
ATOM 2643 C CA . GLU A 1 326 ? -10.663 -5.408 3.908 1.00 98.19 326 GLU A CA 1
ATOM 2644 C C . GLU A 1 326 ? -10.992 -5.661 2.427 1.00 98.19 326 GLU A C 1
ATOM 2646 O O . GLU A 1 326 ? -10.230 -5.244 1.553 1.00 98.19 326 GLU A O 1
ATOM 2651 N N . ALA A 1 327 ? -12.136 -6.280 2.132 1.00 98.62 327 ALA A N 1
ATOM 2652 C CA . ALA A 1 327 ? -12.593 -6.516 0.769 1.00 98.62 327 ALA A CA 1
ATOM 2653 C C . ALA A 1 327 ? -12.839 -5.206 0.005 1.00 98.62 327 ALA A C 1
ATOM 2655 O O . ALA A 1 327 ? -12.449 -5.100 -1.158 1.00 98.62 327 ALA A O 1
ATOM 2656 N N . VAL A 1 328 ? -13.395 -4.183 0.666 1.00 98.75 328 VAL A N 1
ATOM 2657 C CA . VAL A 1 328 ? -13.552 -2.836 0.092 1.00 98.75 328 VAL A CA 1
ATOM 2658 C C . VAL A 1 328 ? -12.196 -2.250 -0.297 1.00 98.75 328 VAL A C 1
ATOM 2660 O O . VAL A 1 328 ? -12.037 -1.781 -1.418 1.00 98.75 328 VAL A O 1
ATOM 2663 N N . ILE A 1 329 ? -11.194 -2.319 0.582 1.00 98.50 329 ILE A N 1
ATOM 2664 C CA . ILE A 1 329 ? -9.853 -1.776 0.300 1.00 98.50 329 ILE A CA 1
ATOM 2665 C C . ILE A 1 329 ? -9.186 -2.528 -0.860 1.00 98.50 329 ILE A C 1
ATOM 2667 O O . ILE A 1 329 ? -8.563 -1.914 -1.727 1.00 98.50 329 ILE A O 1
ATOM 2671 N N . LEU A 1 330 ? -9.325 -3.857 -0.908 1.00 98.44 330 LEU A N 1
ATOM 2672 C CA . LEU A 1 330 ? -8.834 -4.668 -2.025 1.00 98.44 330 LEU A CA 1
ATOM 2673 C C . LEU A 1 330 ? -9.507 -4.284 -3.347 1.00 98.44 330 LEU A C 1
ATOM 2675 O O . LEU A 1 330 ? -8.825 -4.188 -4.369 1.00 98.44 330 LEU A O 1
ATOM 2679 N N . GLU A 1 331 ? -10.814 -4.032 -3.319 1.00 98.50 331 GLU A N 1
ATOM 2680 C CA . GLU A 1 331 ? -11.568 -3.599 -4.490 1.00 98.50 331 GLU A CA 1
ATOM 2681 C C . GLU A 1 331 ? -11.208 -2.174 -4.915 1.00 98.50 331 GLU A C 1
ATOM 2683 O O . GLU A 1 331 ? -11.095 -1.934 -6.112 1.00 98.50 331 GLU A O 1
ATOM 2688 N N . VAL A 1 332 ? -10.900 -1.257 -3.990 1.00 98.31 332 VAL A N 1
ATOM 2689 C CA . VAL A 1 332 ? -10.355 0.073 -4.332 1.00 98.31 332 VAL A CA 1
ATOM 2690 C C . VAL A 1 332 ? -9.032 -0.081 -5.085 1.00 98.31 332 VAL A C 1
ATOM 2692 O O . VAL A 1 332 ? -8.889 0.447 -6.185 1.00 98.31 332 VAL A O 1
ATOM 2695 N N . LEU A 1 333 ? -8.092 -0.869 -4.549 1.00 97.75 333 LEU A N 1
ATOM 2696 C CA . LEU A 1 333 ? -6.780 -1.094 -5.171 1.00 97.75 333 LEU A CA 1
ATOM 2697 C C . LEU A 1 333 ? -6.863 -1.810 -6.529 1.00 97.75 333 LEU A C 1
ATOM 2699 O O . LEU A 1 333 ? -5.979 -1.637 -7.370 1.00 97.75 333 LEU A O 1
ATOM 2703 N N . ARG A 1 334 ? -7.898 -2.631 -6.753 1.00 97.75 334 ARG A N 1
ATOM 2704 C CA . ARG A 1 334 ? -8.173 -3.238 -8.061 1.00 97.75 334 ARG A CA 1
ATOM 2705 C C . ARG A 1 334 ? -8.790 -2.213 -9.012 1.00 97.75 334 ARG A C 1
ATOM 2707 O O . ARG A 1 334 ? -8.259 -1.980 -10.092 1.00 97.75 334 ARG A O 1
ATOM 2714 N N . HIS A 1 335 ? -9.927 -1.648 -8.624 1.00 96.19 335 HIS A N 1
ATOM 2715 C CA . HIS A 1 335 ? -10.819 -0.874 -9.481 1.00 96.19 335 HIS A CA 1
ATOM 2716 C C . HIS A 1 335 ? -10.262 0.514 -9.827 1.00 96.19 335 HIS A C 1
ATOM 2718 O O . HIS A 1 335 ? -10.481 1.027 -10.925 1.00 96.19 335 HIS A O 1
ATOM 2724 N N . ARG A 1 336 ? -9.503 1.111 -8.905 1.00 95.50 336 ARG A N 1
ATOM 2725 C CA . ARG A 1 336 ? -8.739 2.349 -9.093 1.00 95.50 336 ARG A CA 1
ATOM 2726 C C . ARG A 1 336 ? -7.260 2.030 -8.954 1.00 95.50 336 ARG A C 1
ATOM 2728 O O . ARG A 1 336 ? -6.604 2.438 -8.005 1.00 95.50 336 ARG A O 1
ATOM 2735 N N . ASN A 1 337 ? -6.758 1.212 -9.880 1.00 94.69 337 ASN A N 1
ATOM 2736 C CA . ASN A 1 337 ? -5.365 0.779 -9.901 1.00 94.69 337 ASN A CA 1
ATOM 2737 C C . ASN A 1 337 ? -4.428 1.999 -9.915 1.00 94.69 337 ASN A C 1
ATOM 2739 O O . ASN A 1 337 ? -4.272 2.643 -10.949 1.00 94.69 337 ASN A O 1
ATOM 2743 N N . ILE A 1 338 ? -3.840 2.308 -8.755 1.00 96.00 338 ILE A N 1
ATOM 2744 C CA . ILE A 1 338 ? -3.148 3.580 -8.498 1.00 96.00 338 ILE A CA 1
ATOM 2745 C C . ILE A 1 338 ? -1.926 3.766 -9.393 1.00 96.00 338 ILE A C 1
ATOM 2747 O O . ILE A 1 338 ? -1.619 4.892 -9.746 1.00 96.00 338 ILE A O 1
ATOM 2751 N N . SER A 1 339 ? -1.253 2.688 -9.802 1.00 94.94 339 SER A N 1
ATOM 2752 C CA . SER A 1 339 ? -0.134 2.740 -10.750 1.00 94.94 339 SER A CA 1
ATOM 2753 C C . SER A 1 339 ? -0.418 1.812 -11.938 1.00 94.94 339 SER A C 1
ATOM 2755 O O . SER A 1 339 ? 0.111 0.697 -12.012 1.00 94.94 339 SER A O 1
ATOM 2757 N N . PRO A 1 340 ? -1.273 2.238 -12.885 1.00 94.81 340 PRO A N 1
ATOM 2758 C CA . PRO A 1 340 ? -1.849 1.353 -13.899 1.00 94.81 340 PRO A CA 1
ATOM 2759 C C . PRO A 1 340 ? -0.806 0.717 -14.826 1.00 94.81 340 PRO A C 1
ATOM 2761 O O . PRO A 1 340 ? -1.034 -0.379 -15.346 1.00 94.81 340 PRO A O 1
ATOM 2764 N N . LEU A 1 341 ? 0.340 1.374 -15.024 1.00 93.50 341 LEU A N 1
ATOM 2765 C CA . LEU A 1 341 ? 1.431 0.918 -15.892 1.00 93.50 341 LEU A CA 1
ATOM 2766 C C . LEU A 1 341 ? 2.670 0.413 -15.141 1.00 93.50 341 LEU A C 1
ATOM 2768 O O . LEU A 1 341 ? 3.659 0.044 -15.781 1.00 93.50 341 LEU A O 1
ATOM 2772 N N . SER A 1 342 ? 2.614 0.362 -13.804 1.00 92.88 342 SER A N 1
ATOM 2773 C CA . SER A 1 342 ? 3.783 0.137 -12.950 1.00 92.88 342 SER A CA 1
ATOM 2774 C C . SER A 1 342 ? 4.962 1.052 -13.329 1.00 92.88 342 SER A C 1
ATOM 2776 O O . SER A 1 342 ? 4.837 2.006 -14.094 1.00 92.88 342 SER A O 1
ATOM 2778 N N . LEU A 1 343 ? 6.142 0.751 -12.794 1.00 90.56 343 LEU A N 1
ATOM 2779 C CA . LEU A 1 343 ? 7.378 1.402 -13.210 1.00 90.56 343 LEU A CA 1
ATOM 2780 C C . LEU A 1 343 ? 8.075 0.560 -14.293 1.00 90.56 343 LEU A C 1
ATOM 2782 O O . LEU A 1 343 ? 8.229 -0.656 -14.090 1.00 90.56 343 LEU A O 1
ATOM 2786 N N . PRO A 1 344 ? 8.560 1.173 -15.388 1.00 91.44 344 PRO A N 1
ATOM 2787 C CA . PRO A 1 344 ? 9.175 0.473 -16.514 1.00 91.44 344 PRO A CA 1
ATOM 2788 C C . PRO A 1 344 ? 10.499 -0.190 -16.141 1.00 91.44 344 PRO A C 1
ATOM 2790 O O . PRO A 1 344 ? 11.279 0.342 -15.352 1.00 91.44 344 PRO A O 1
ATOM 2793 N N . ARG A 1 345 ? 10.779 -1.354 -16.720 1.00 93.31 345 ARG A N 1
ATOM 2794 C CA . ARG A 1 345 ? 12.004 -2.128 -16.464 1.00 93.31 345 ARG A CA 1
ATOM 2795 C C . ARG A 1 345 ? 12.870 -2.210 -17.714 1.00 93.31 345 ARG A C 1
ATOM 2797 O O . ARG A 1 345 ? 12.342 -2.178 -18.819 1.00 93.31 345 ARG A O 1
ATOM 2804 N N . LEU A 1 346 ? 14.178 -2.346 -17.549 1.00 93.69 346 LEU A N 1
ATOM 2805 C CA . LEU A 1 346 ? 15.100 -2.646 -18.638 1.00 93.69 346 LEU A CA 1
ATOM 2806 C C . LEU A 1 346 ? 15.271 -4.159 -18.763 1.00 93.69 346 LEU A C 1
ATOM 2808 O O . LEU A 1 346 ? 15.503 -4.850 -17.771 1.00 93.69 346 LEU A O 1
ATOM 2812 N N . VAL A 1 347 ? 15.172 -4.659 -19.992 1.00 96.00 347 VAL A N 1
ATOM 2813 C CA . VAL A 1 347 ? 15.476 -6.051 -20.322 1.00 96.00 347 VAL A CA 1
ATOM 2814 C C . VAL A 1 347 ? 16.975 -6.184 -20.595 1.00 96.00 347 VAL A C 1
ATOM 2816 O O . VAL A 1 347 ? 17.468 -5.685 -21.603 1.00 96.00 347 VAL A O 1
ATOM 2819 N N . THR A 1 348 ? 17.714 -6.860 -19.717 1.00 95.50 348 THR A N 1
ATOM 2820 C CA . THR A 1 348 ? 19.190 -6.939 -19.778 1.00 95.50 348 THR A CA 1
ATOM 2821 C C . THR A 1 348 ? 19.713 -8.063 -20.677 1.00 95.50 348 THR A C 1
ATOM 2823 O O . THR A 1 348 ? 20.874 -8.046 -21.092 1.00 95.50 348 THR A O 1
ATOM 2826 N N . ARG A 1 349 ? 18.853 -9.026 -21.025 1.00 96.06 349 ARG A N 1
ATOM 2827 C CA . ARG A 1 349 ? 19.127 -10.128 -21.958 1.00 96.06 349 ARG A CA 1
ATOM 2828 C C . ARG A 1 349 ? 17.838 -10.608 -22.615 1.00 96.06 349 ARG A C 1
ATOM 2830 O O . ARG A 1 349 ? 16.770 -10.424 -22.042 1.00 96.06 349 ARG A O 1
ATOM 2837 N N . ASP A 1 350 ? 17.948 -11.264 -23.767 1.00 97.12 350 ASP A N 1
ATOM 2838 C CA . ASP A 1 350 ? 16.794 -11.854 -24.449 1.00 97.12 350 ASP A CA 1
ATOM 2839 C C . ASP A 1 350 ? 16.040 -12.830 -23.525 1.00 97.12 350 ASP A C 1
ATOM 2841 O O . ASP A 1 350 ? 16.637 -13.636 -22.797 1.00 97.12 350 ASP A O 1
ATOM 2845 N N . ILE A 1 351 ? 14.710 -12.739 -23.550 1.00 96.38 351 ILE A N 1
ATOM 2846 C CA . ILE A 1 351 ? 13.790 -13.587 -22.791 1.00 96.38 351 ILE A CA 1
ATOM 2847 C C . ILE A 1 351 ? 12.870 -14.295 -23.775 1.00 96.38 351 ILE A C 1
ATOM 2849 O O . ILE A 1 351 ? 12.150 -13.654 -24.538 1.00 96.38 351 ILE A O 1
ATOM 2853 N N . GLU A 1 352 ? 12.855 -15.619 -23.710 1.00 95.06 352 GLU A N 1
ATOM 2854 C CA . GLU A 1 352 ? 11.903 -16.448 -24.441 1.00 95.06 352 GLU A CA 1
ATOM 2855 C C . GLU A 1 352 ? 10.715 -16.766 -23.540 1.00 95.06 352 GLU A C 1
ATOM 2857 O O . GLU A 1 352 ? 10.882 -17.337 -22.460 1.00 95.06 352 GLU A O 1
ATOM 2862 N N . TYR A 1 353 ? 9.515 -16.397 -23.981 1.00 94.31 353 TYR A N 1
ATOM 2863 C CA . TYR A 1 353 ? 8.283 -16.639 -23.239 1.00 94.31 353 TYR A CA 1
ATOM 2864 C C . TYR A 1 353 ? 7.137 -16.929 -24.207 1.00 94.31 353 TYR A C 1
ATOM 2866 O O . TYR A 1 353 ? 6.914 -16.159 -25.131 1.00 94.31 353 TYR A O 1
ATOM 2874 N N . GLU A 1 354 ? 6.434 -18.051 -24.020 1.00 89.88 354 GLU A N 1
ATOM 2875 C CA . GLU A 1 354 ? 5.280 -18.469 -24.845 1.00 89.88 354 GLU A CA 1
ATOM 2876 C C . GLU A 1 354 ? 5.502 -18.326 -26.376 1.00 89.88 354 GLU A C 1
ATOM 2878 O O . GLU A 1 354 ? 4.610 -17.931 -27.119 1.00 89.88 354 GLU A O 1
ATOM 2883 N N . GLY A 1 355 ? 6.708 -18.655 -26.861 1.00 88.81 355 GLY A N 1
ATOM 2884 C CA . GLY A 1 355 ? 7.051 -18.634 -28.293 1.00 88.81 355 GLY A CA 1
ATOM 2885 C C . GLY A 1 355 ? 7.472 -17.269 -28.858 1.00 88.81 355 GLY A C 1
ATOM 2886 O O . GLY A 1 355 ? 7.862 -17.199 -30.026 1.00 88.81 355 GLY A O 1
ATOM 2887 N N . VAL A 1 356 ? 7.457 -16.204 -28.046 1.00 93.88 356 VAL A N 1
ATOM 2888 C CA . VAL A 1 356 ? 7.977 -14.877 -28.417 1.00 93.88 356 VAL A CA 1
ATOM 2889 C C . VAL A 1 356 ? 9.312 -14.566 -27.743 1.00 93.88 356 VAL A C 1
ATOM 2891 O O . VAL A 1 356 ? 9.614 -15.081 -26.663 1.00 93.88 356 VAL A O 1
ATOM 2894 N N . VAL A 1 357 ? 10.110 -13.696 -28.371 1.00 96.44 357 VAL A N 1
ATOM 2895 C CA . VAL A 1 357 ? 11.393 -13.221 -27.825 1.00 96.44 357 VAL A CA 1
ATOM 2896 C C . VAL A 1 357 ? 11.296 -11.754 -27.434 1.00 96.44 357 VAL A C 1
ATOM 2898 O O . VAL A 1 357 ? 11.260 -10.864 -28.282 1.00 96.44 357 VAL A O 1
ATOM 2901 N N . ILE A 1 358 ? 11.311 -11.481 -26.134 1.00 96.62 358 ILE A N 1
ATOM 2902 C CA . ILE A 1 358 ? 11.488 -10.128 -25.609 1.00 96.62 358 ILE A CA 1
ATOM 2903 C C . ILE A 1 358 ? 12.984 -9.823 -25.667 1.00 96.62 358 ILE A C 1
ATOM 2905 O O . ILE A 1 358 ? 13.773 -10.379 -24.907 1.00 96.62 358 ILE A O 1
ATOM 2909 N N . ARG A 1 359 ? 13.374 -8.962 -26.604 1.00 95.38 359 ARG A N 1
ATOM 2910 C CA . ARG A 1 359 ? 14.781 -8.650 -26.874 1.00 95.38 359 ARG A CA 1
ATOM 2911 C C . ARG A 1 359 ? 15.420 -7.834 -25.752 1.00 95.38 359 ARG A C 1
ATOM 2913 O O . ARG A 1 359 ? 14.760 -6.980 -25.152 1.00 95.38 359 ARG A O 1
ATOM 2920 N N . LYS A 1 360 ? 16.724 -8.016 -25.569 1.00 95.62 360 LYS A N 1
ATOM 2921 C CA . LYS A 1 360 ? 17.607 -7.130 -24.811 1.00 95.62 360 LYS A CA 1
ATOM 2922 C C . LYS A 1 360 ? 17.410 -5.660 -25.221 1.00 95.62 360 LYS A C 1
ATOM 2924 O O . LYS A 1 360 ? 17.046 -5.360 -26.362 1.00 95.62 360 LYS A O 1
ATOM 2929 N N . ASP A 1 361 ? 17.623 -4.768 -24.258 1.00 92.81 361 ASP A N 1
ATOM 2930 C CA . ASP A 1 361 ? 17.521 -3.307 -24.356 1.00 92.81 361 ASP A CA 1
ATOM 2931 C C . ASP A 1 361 ? 16.089 -2.796 -24.603 1.00 92.81 361 ASP A C 1
ATOM 2933 O O . ASP A 1 361 ? 15.865 -1.621 -24.900 1.00 92.81 361 ASP A O 1
ATOM 2937 N N . SER A 1 362 ? 15.088 -3.670 -24.448 1.00 93.88 362 SER A N 1
ATOM 2938 C CA . SER A 1 362 ? 13.681 -3.268 -24.442 1.00 93.88 362 SER A CA 1
ATOM 2939 C C . SER A 1 362 ? 13.292 -2.650 -23.100 1.00 93.88 362 SER A C 1
ATOM 2941 O O . SER A 1 362 ? 13.695 -3.133 -22.040 1.00 93.88 362 SER A O 1
ATOM 2943 N N . ILE A 1 363 ? 12.433 -1.633 -23.147 1.00 93.62 363 ILE A N 1
ATOM 2944 C CA . ILE A 1 363 ? 11.738 -1.088 -21.985 1.00 93.62 363 ILE A CA 1
ATOM 2945 C C . ILE A 1 363 ? 10.437 -1.865 -21.788 1.00 93.62 363 ILE A C 1
ATOM 2947 O O . ILE A 1 363 ? 9.546 -1.853 -22.637 1.00 93.62 363 ILE A O 1
ATOM 2951 N N . LEU A 1 364 ? 10.337 -2.560 -20.666 1.00 95.50 364 LEU A N 1
ATOM 2952 C CA . LEU A 1 364 ? 9.244 -3.451 -20.317 1.00 95.50 364 LEU A CA 1
ATOM 2953 C C . LEU A 1 364 ? 8.255 -2.752 -19.380 1.00 95.50 364 LEU A C 1
ATOM 2955 O O . LEU A 1 364 ? 8.623 -2.380 -18.266 1.00 95.50 364 LEU A O 1
ATOM 2959 N N . PHE A 1 365 ? 6.994 -2.635 -19.792 1.00 95.69 365 PHE A N 1
ATOM 2960 C CA . PHE A 1 365 ? 5.903 -2.085 -18.985 1.00 95.69 365 PHE A CA 1
ATOM 2961 C C . PHE A 1 365 ? 4.945 -3.187 -18.523 1.00 95.69 365 PHE A C 1
ATOM 2963 O O . PHE A 1 365 ? 4.232 -3.773 -19.342 1.00 95.69 365 PHE A O 1
ATOM 2970 N N . PRO A 1 366 ? 4.873 -3.470 -17.215 1.00 96.38 366 PRO A N 1
ATOM 2971 C CA . PRO A 1 366 ? 3.797 -4.269 -16.645 1.00 96.38 366 PRO A CA 1
ATOM 2972 C C . PRO A 1 366 ? 2.499 -3.451 -16.578 1.00 96.38 366 PRO A C 1
ATOM 2974 O O . PRO A 1 366 ? 2.329 -2.615 -15.696 1.00 96.38 366 PRO A O 1
ATOM 2977 N N . CYS A 1 367 ? 1.546 -3.710 -17.473 1.00 96.94 367 CYS A N 1
ATOM 2978 C CA . CYS A 1 367 ? 0.243 -3.047 -17.453 1.00 96.94 367 CYS A CA 1
ATOM 2979 C C . CYS A 1 367 ? -0.650 -3.659 -16.358 1.00 96.94 367 CYS A C 1
ATOM 2981 O O . CYS A 1 367 ? -1.454 -4.559 -16.617 1.00 96.94 367 CYS A O 1
ATOM 2983 N N . LEU A 1 368 ? -0.511 -3.188 -15.116 1.00 97.38 368 LEU A N 1
ATOM 2984 C CA . LEU A 1 368 ? -1.282 -3.668 -13.963 1.00 97.38 368 LEU A CA 1
ATOM 2985 C C . LEU A 1 368 ? -2.789 -3.439 -14.137 1.00 97.38 368 LEU A C 1
ATOM 2987 O O . LEU A 1 368 ? -3.581 -4.273 -13.695 1.00 97.38 368 LEU A O 1
ATOM 2991 N N . LEU A 1 369 ? -3.187 -2.372 -14.840 1.00 96.06 369 LEU A N 1
ATOM 2992 C CA . LEU A 1 369 ? -4.589 -2.104 -15.168 1.00 96.06 369 LEU A CA 1
ATOM 2993 C C . LEU A 1 369 ? -5.215 -3.245 -15.976 1.00 96.06 369 LEU A C 1
ATOM 2995 O O . LEU A 1 369 ? -6.338 -3.656 -15.700 1.00 96.06 369 LEU A O 1
ATOM 2999 N N . SER A 1 370 ? -4.469 -3.826 -16.920 1.00 96.75 370 SER A N 1
ATOM 3000 C CA . SER A 1 370 ? -4.961 -4.965 -17.699 1.00 96.75 370 SER A CA 1
ATOM 3001 C C . SER A 1 370 ? -5.234 -6.200 -16.838 1.00 96.75 370 SER A C 1
ATOM 3003 O O . SER A 1 370 ? -6.164 -6.943 -17.125 1.00 96.75 370 SER A O 1
ATOM 3005 N N . ALA A 1 371 ? -4.458 -6.415 -15.771 1.00 95.62 371 ALA A N 1
ATOM 3006 C CA . ALA A 1 371 ? -4.709 -7.492 -14.819 1.00 95.62 371 ALA A CA 1
ATOM 3007 C C . ALA A 1 371 ? -5.917 -7.184 -13.922 1.00 95.62 371 ALA A C 1
ATOM 3009 O O . ALA A 1 371 ? -6.677 -8.086 -13.583 1.00 95.62 371 ALA A O 1
ATOM 3010 N N . ALA A 1 372 ? -6.097 -5.917 -13.547 1.00 95.56 372 ALA A N 1
ATOM 3011 C CA . ALA A 1 372 ? -7.214 -5.474 -12.724 1.00 95.56 372 ALA A CA 1
ATOM 3012 C C . ALA A 1 372 ? -8.565 -5.510 -13.457 1.00 95.56 372 ALA A C 1
ATOM 3014 O O . ALA A 1 372 ? -9.587 -5.755 -12.815 1.00 95.56 372 ALA A O 1
ATOM 3015 N N . LEU A 1 373 ? -8.560 -5.290 -14.776 1.00 95.31 373 LEU A N 1
ATOM 3016 C CA . LEU A 1 373 ? -9.745 -5.274 -15.640 1.00 95.31 373 LEU A CA 1
ATOM 3017 C C . LEU A 1 373 ? -9.883 -6.527 -16.520 1.00 95.31 373 LEU A C 1
ATOM 3019 O O . LEU A 1 373 ? -10.547 -6.498 -17.551 1.00 95.31 373 LEU A O 1
ATOM 3023 N N . ASP A 1 374 ? -9.226 -7.628 -16.154 1.00 95.06 374 ASP A N 1
ATOM 3024 C CA . ASP A 1 374 ? -9.304 -8.866 -16.926 1.00 95.06 374 ASP A CA 1
ATOM 3025 C C . ASP A 1 374 ? -10.657 -9.561 -16.713 1.00 95.06 374 ASP A C 1
ATOM 3027 O O . ASP A 1 374 ? -10.898 -10.147 -15.655 1.00 95.06 374 ASP A O 1
ATOM 3031 N N . GLU A 1 375 ? -11.522 -9.532 -17.728 1.00 94.06 375 GLU A N 1
ATOM 3032 C CA . GLU A 1 375 ? -12.850 -10.165 -17.710 1.00 94.06 375 GLU A CA 1
ATOM 3033 C C . GLU A 1 375 ? -12.794 -11.685 -17.484 1.00 94.06 375 GLU A C 1
ATOM 3035 O O . GLU A 1 375 ? -13.744 -12.276 -16.972 1.00 94.06 375 GLU A O 1
ATOM 3040 N N . LYS A 1 376 ? -11.663 -12.337 -17.799 1.00 93.00 376 LYS A N 1
ATOM 3041 C CA . LYS A 1 376 ? -11.465 -13.771 -17.517 1.00 93.00 376 LYS A CA 1
ATOM 3042 C C . LYS A 1 376 ? -11.247 -14.045 -16.027 1.00 93.00 376 LYS A C 1
ATOM 3044 O O . LYS A 1 376 ? -11.341 -15.191 -15.595 1.00 93.00 376 LYS A O 1
ATOM 3049 N N . VAL A 1 377 ? -10.895 -13.015 -15.254 1.00 94.12 377 VAL A N 1
ATOM 3050 C CA . VAL A 1 377 ? -10.571 -13.097 -13.822 1.00 94.12 377 VAL A CA 1
ATOM 3051 C C . VAL A 1 377 ? -11.663 -12.451 -12.964 1.00 94.12 377 VAL A C 1
ATOM 3053 O O . VAL A 1 377 ? -11.969 -12.962 -11.883 1.00 94.12 377 VAL A O 1
ATOM 3056 N N . PHE A 1 378 ? -12.252 -11.351 -13.437 1.00 95.25 378 PHE A N 1
ATOM 3057 C CA . PHE A 1 378 ? -13.298 -10.589 -12.758 1.00 95.25 378 PHE A CA 1
ATOM 3058 C C . PHE A 1 378 ? -14.486 -10.384 -13.701 1.00 95.25 378 PHE A C 1
ATOM 3060 O O . PHE A 1 378 ? -14.349 -9.713 -14.714 1.00 95.25 378 PHE A O 1
ATOM 3067 N N . ALA A 1 379 ? -15.660 -10.918 -13.362 1.00 92.94 379 ALA A N 1
ATOM 3068 C CA . ALA A 1 379 ? -16.883 -10.669 -14.130 1.00 92.94 379 ALA A CA 1
ATOM 3069 C C . ALA A 1 379 ? -17.326 -9.199 -13.997 1.00 92.94 379 ALA A C 1
ATOM 3071 O O . ALA A 1 379 ? -17.420 -8.714 -12.873 1.00 92.94 379 ALA A O 1
ATOM 3072 N N . SER A 1 380 ? -17.618 -8.490 -15.090 1.00 94.06 380 SER A N 1
ATOM 3073 C CA . SER A 1 380 ? -17.955 -7.048 -15.061 1.00 94.06 380 SER A CA 1
ATOM 3074 C C . SER A 1 380 ? -16.922 -6.209 -14.284 1.00 94.06 380 SER A C 1
ATOM 3076 O O . SER A 1 380 ? -17.252 -5.616 -13.251 1.00 94.06 380 SER A O 1
ATOM 3078 N N . PRO A 1 381 ? -15.635 -6.220 -14.683 1.00 95.12 381 PRO A N 1
ATOM 3079 C CA . PRO A 1 381 ? -14.538 -5.611 -13.924 1.00 95.12 381 PRO A CA 1
ATOM 3080 C C . PRO A 1 381 ? -14.681 -4.095 -13.683 1.00 95.12 381 PRO A C 1
ATOM 3082 O O . PRO A 1 381 ? -14.032 -3.550 -12.782 1.00 95.12 381 PRO A O 1
ATOM 3085 N N . GLU A 1 382 ? -15.506 -3.420 -14.472 1.00 93.25 382 GLU A N 1
ATOM 3086 C CA . GLU A 1 382 ? -15.898 -2.016 -14.364 1.00 93.25 382 GLU A CA 1
ATOM 3087 C C . GLU A 1 382 ? -16.870 -1.725 -13.212 1.00 93.25 382 GLU A C 1
ATOM 3089 O O . GLU A 1 382 ? -17.027 -0.569 -12.832 1.00 93.25 382 GLU A O 1
ATOM 3094 N N . ILE A 1 383 ? -17.497 -2.745 -12.623 1.00 95.44 383 ILE A N 1
ATOM 3095 C CA . ILE A 1 383 ? -18.366 -2.581 -11.455 1.00 95.44 383 ILE A CA 1
ATOM 3096 C C . ILE A 1 383 ? -17.529 -2.723 -10.184 1.00 95.44 383 ILE A C 1
ATOM 3098 O O . ILE A 1 383 ? -16.857 -3.745 -9.987 1.00 95.44 383 ILE A O 1
ATOM 3102 N N . PHE A 1 384 ? -17.610 -1.709 -9.320 1.00 97.62 384 PHE A N 1
ATOM 3103 C CA . PHE A 1 384 ? -17.040 -1.722 -7.976 1.00 97.62 384 PHE A CA 1
ATOM 3104 C C . PHE A 1 384 ? -17.856 -2.650 -7.067 1.00 97.62 384 PHE A C 1
ATOM 3106 O O . PHE A 1 384 ? -18.945 -2.294 -6.625 1.00 97.62 384 PHE A O 1
ATOM 3113 N N . ASP A 1 385 ? -17.336 -3.847 -6.797 1.00 97.12 385 ASP A N 1
ATOM 3114 C CA . ASP A 1 385 ? -18.005 -4.846 -5.960 1.00 97.12 385 ASP A CA 1
ATOM 3115 C C . ASP A 1 385 ? -17.019 -5.508 -4.979 1.00 97.12 385 ASP A C 1
ATOM 3117 O O . ASP A 1 385 ? -16.240 -6.388 -5.361 1.00 97.12 385 ASP A O 1
ATOM 3121 N N . PRO A 1 386 ? -17.062 -5.134 -3.686 1.00 98.00 386 PRO A N 1
ATOM 3122 C CA . PRO A 1 386 ? -16.239 -5.752 -2.651 1.00 98.00 386 PRO A CA 1
ATOM 3123 C C . PRO A 1 386 ? -16.460 -7.262 -2.499 1.00 98.00 386 PRO A C 1
ATOM 3125 O O . PRO A 1 386 ? -15.532 -7.974 -2.112 1.00 98.00 386 PRO A O 1
ATOM 3128 N N . ASN A 1 387 ? -17.646 -7.792 -2.831 1.00 96.44 387 ASN A N 1
ATOM 3129 C CA . ASN A 1 387 ? -17.948 -9.216 -2.638 1.00 96.44 387 ASN A CA 1
ATOM 3130 C C . ASN A 1 387 ? -17.058 -10.126 -3.489 1.00 96.44 387 ASN A C 1
ATOM 3132 O O . ASN A 1 387 ? -16.866 -11.290 -3.149 1.00 96.44 387 ASN A O 1
ATOM 3136 N N . ARG A 1 388 ? -16.415 -9.590 -4.534 1.00 95.62 388 ARG A N 1
ATOM 3137 C CA . ARG A 1 388 ? -15.398 -10.301 -5.319 1.00 95.62 388 ARG A CA 1
ATOM 3138 C C . ARG A 1 388 ? -14.285 -10.871 -4.456 1.00 95.62 388 ARG A C 1
ATOM 3140 O O . ARG A 1 388 ? -13.729 -11.908 -4.814 1.00 95.62 388 ARG A O 1
ATOM 3147 N N . PHE A 1 389 ? -13.929 -10.197 -3.367 1.00 97.56 389 PHE A N 1
ATOM 3148 C CA . PHE A 1 389 ? -12.865 -10.613 -2.455 1.00 97.56 389 PHE A CA 1
ATOM 3149 C C . PHE A 1 389 ? -13.380 -11.377 -1.238 1.00 97.56 389 PHE A C 1
ATOM 3151 O O . PHE A 1 389 ? -12.607 -11.601 -0.311 1.00 97.56 389 PHE A O 1
ATOM 3158 N N . LEU A 1 390 ? -14.639 -11.815 -1.245 1.00 96.75 390 LEU A N 1
ATOM 3159 C CA . LEU A 1 390 ? -15.240 -12.623 -0.191 1.00 96.75 390 LEU A CA 1
ATOM 3160 C C . LEU A 1 390 ? -15.630 -13.997 -0.737 1.00 96.75 390 LEU A C 1
ATOM 3162 O O . LEU A 1 390 ? -16.042 -14.136 -1.887 1.00 96.75 390 LEU A O 1
ATOM 3166 N N . ASN A 1 391 ? -15.451 -15.035 0.076 1.00 93.62 391 ASN A N 1
ATOM 3167 C CA . ASN A 1 391 ? -16.032 -16.347 -0.190 1.00 93.62 391 ASN A CA 1
ATOM 3168 C C . ASN A 1 391 ? -17.441 -16.450 0.427 1.00 93.62 391 ASN A C 1
ATOM 3170 O O . ASN A 1 391 ? -17.903 -15.525 1.092 1.00 93.62 391 ASN A O 1
ATOM 3174 N N . GLU A 1 392 ? -18.109 -17.588 0.238 1.00 90.06 392 GLU A N 1
ATOM 3175 C CA . GLU A 1 392 ? -19.462 -17.843 0.765 1.00 90.06 392 GLU A CA 1
ATOM 3176 C C . GLU A 1 392 ? -19.560 -17.707 2.297 1.00 90.06 392 GLU A C 1
ATOM 3178 O O . GLU A 1 392 ? -20.594 -17.301 2.818 1.00 90.06 392 GLU A O 1
ATOM 3183 N N . ASP A 1 393 ? -18.466 -17.972 3.019 1.00 88.50 393 ASP A N 1
ATOM 3184 C CA . ASP A 1 393 ? -18.386 -17.821 4.478 1.00 88.50 393 ASP A CA 1
ATOM 3185 C C . ASP A 1 393 ? -18.125 -16.368 4.930 1.00 88.50 393 ASP A C 1
ATOM 3187 O O . ASP A 1 393 ? -17.987 -16.108 6.127 1.00 88.50 393 ASP A O 1
ATOM 3191 N N . GLY A 1 394 ? -17.985 -15.422 3.994 1.00 89.62 394 GLY A N 1
ATOM 3192 C CA . GLY A 1 394 ? -17.628 -14.030 4.275 1.00 89.62 394 GLY A CA 1
ATOM 3193 C C . GLY A 1 394 ? -16.154 -13.816 4.635 1.00 89.62 394 GLY A C 1
ATOM 3194 O O . GLY A 1 394 ? -15.805 -12.776 5.185 1.00 89.62 394 GLY A O 1
ATOM 3195 N N . ASN A 1 395 ? -15.274 -14.777 4.344 1.00 93.06 395 ASN A N 1
ATOM 3196 C CA . ASN A 1 395 ? -13.831 -14.647 4.545 1.00 93.06 395 ASN A CA 1
ATOM 3197 C C . ASN A 1 395 ? -13.143 -14.084 3.299 1.00 93.06 395 ASN A C 1
ATOM 3199 O O . ASN A 1 395 ? -13.545 -14.364 2.169 1.00 93.06 395 ASN A O 1
ATOM 3203 N N . ILE A 1 396 ? -12.041 -13.359 3.506 1.00 96.62 396 ILE A N 1
ATOM 3204 C CA . ILE A 1 396 ? -11.254 -12.812 2.401 1.00 96.62 396 ILE A CA 1
ATOM 3205 C C . ILE A 1 396 ? -10.690 -13.925 1.506 1.00 96.62 396 ILE A C 1
ATOM 3207 O O . ILE A 1 396 ? -10.060 -14.873 1.981 1.00 96.62 396 ILE A O 1
ATOM 3211 N N . THR A 1 397 ? -10.817 -13.746 0.192 1.00 95.50 397 THR A N 1
ATOM 3212 C CA . THR A 1 397 ? -10.236 -14.617 -0.832 1.00 95.50 397 THR A CA 1
ATOM 3213 C C . THR A 1 397 ? -9.749 -13.837 -2.056 1.00 95.50 397 THR A C 1
ATOM 3215 O O . THR A 1 397 ? -10.072 -12.671 -2.272 1.00 95.50 397 THR A O 1
ATOM 3218 N N . GLY A 1 398 ? -8.969 -14.499 -2.912 1.00 90.94 398 GLY A N 1
ATOM 3219 C CA . GLY A 1 398 ? -8.678 -14.010 -4.257 1.00 90.94 398 GLY A CA 1
ATOM 3220 C C . GLY A 1 398 ? -7.705 -12.832 -4.359 1.00 90.94 398 GLY A C 1
ATOM 3221 O O . GLY A 1 398 ? -7.587 -12.270 -5.444 1.00 90.94 398 GLY A O 1
ATOM 3222 N N . GLN A 1 399 ? -6.962 -12.484 -3.303 1.00 92.94 399 GLN A N 1
ATOM 3223 C CA . GLN A 1 399 ? -5.950 -11.412 -3.337 1.00 92.94 399 GLN A CA 1
ATOM 3224 C C . GLN A 1 399 ? -4.837 -11.695 -4.354 1.00 92.94 399 GLN A C 1
ATOM 3226 O O . GLN A 1 399 ? -4.294 -10.782 -4.964 1.00 92.94 399 GLN A O 1
ATOM 3231 N N . HIS A 1 400 ? -4.532 -12.973 -4.596 1.00 91.25 400 HIS A N 1
ATOM 3232 C CA . HIS A 1 400 ? -3.566 -13.408 -5.607 1.00 91.25 400 HIS A CA 1
ATOM 3233 C C . HIS A 1 400 ? -4.020 -13.127 -7.054 1.00 91.25 400 HIS A C 1
ATOM 3235 O O . HIS A 1 400 ? -3.234 -13.321 -7.984 1.00 91.25 400 HIS A O 1
ATOM 3241 N N . ARG A 1 401 ? -5.270 -12.704 -7.280 1.00 94.00 401 ARG A N 1
ATOM 3242 C CA . ARG A 1 401 ? -5.779 -12.333 -8.611 1.00 94.00 401 ARG A CA 1
ATOM 3243 C C . ARG A 1 401 ? -5.402 -10.910 -9.018 1.00 94.00 401 ARG A C 1
ATOM 3245 O O . ARG A 1 401 ? -5.433 -10.604 -10.202 1.00 94.00 401 ARG A O 1
ATOM 3252 N N . ILE A 1 402 ? -5.006 -10.069 -8.063 1.00 95.06 402 ILE A N 1
ATOM 3253 C CA . ILE A 1 402 ? -4.559 -8.695 -8.310 1.00 95.06 402 ILE A CA 1
ATOM 3254 C C . ILE A 1 402 ? -3.065 -8.544 -8.012 1.00 95.06 402 ILE A C 1
ATOM 3256 O O . ILE A 1 402 ? -2.475 -9.335 -7.277 1.00 95.06 402 ILE A O 1
ATOM 3260 N N . VAL A 1 403 ? -2.444 -7.520 -8.597 1.00 96.19 403 VAL A N 1
ATOM 3261 C CA . VAL A 1 403 ? -1.030 -7.162 -8.380 1.00 96.19 403 VAL A CA 1
ATOM 3262 C C . VAL A 1 403 ? -0.849 -5.636 -8.280 1.00 96.19 403 VAL A C 1
ATOM 3264 O O . VAL A 1 403 ? -0.025 -5.083 -9.002 1.00 96.19 403 VAL A O 1
ATOM 3267 N N . PRO A 1 404 ? -1.606 -4.923 -7.416 1.00 95.94 404 PRO A N 1
ATOM 3268 C CA . PRO A 1 404 ? -1.562 -3.454 -7.345 1.00 95.94 404 PRO A CA 1
ATOM 3269 C C . PRO A 1 404 ? -0.192 -2.922 -6.895 1.00 95.94 404 PRO A C 1
ATOM 3271 O O . PRO A 1 404 ? 0.192 -1.815 -7.241 1.00 95.94 404 PRO A O 1
ATOM 3274 N N . PHE A 1 405 ? 0.583 -3.749 -6.190 1.00 96.50 405 PHE A N 1
ATOM 3275 C CA . PHE A 1 405 ? 1.946 -3.460 -5.739 1.00 96.50 405 PHE A CA 1
ATOM 3276 C C . PHE A 1 405 ? 3.021 -4.091 -6.646 1.00 96.50 405 PHE A C 1
ATOM 3278 O O . PHE A 1 405 ? 4.163 -4.298 -6.225 1.00 96.50 405 PHE A O 1
ATOM 3285 N N . ALA A 1 406 ? 2.657 -4.423 -7.892 1.00 95.00 406 ALA A N 1
ATOM 3286 C CA . ALA A 1 406 ? 3.445 -5.230 -8.821 1.00 95.00 406 ALA A CA 1
ATOM 3287 C C . ALA A 1 406 ? 3.835 -6.608 -8.235 1.00 95.00 406 ALA A C 1
ATOM 3289 O O . ALA A 1 406 ? 3.157 -7.156 -7.367 1.00 95.00 406 ALA A O 1
ATOM 3290 N N . THR A 1 407 ? 4.884 -7.242 -8.773 1.00 94.88 407 THR A N 1
ATOM 3291 C CA . THR A 1 407 ? 5.380 -8.548 -8.309 1.00 94.88 407 THR A CA 1
ATOM 3292 C C . THR A 1 407 ? 6.859 -8.765 -8.676 1.00 94.88 407 THR A C 1
ATOM 3294 O O . THR A 1 407 ? 7.466 -7.976 -9.415 1.00 94.88 407 THR A O 1
ATOM 3297 N N . GLY A 1 408 ? 7.459 -9.834 -8.145 1.00 92.69 408 GLY A N 1
ATOM 3298 C CA . GLY A 1 408 ? 8.877 -10.167 -8.312 1.00 92.69 408 GLY A CA 1
ATOM 3299 C C . GLY A 1 408 ? 9.814 -9.329 -7.435 1.00 92.69 408 GLY A C 1
ATOM 3300 O O . GLY A 1 408 ? 9.403 -8.742 -6.437 1.00 92.69 408 GLY A O 1
ATOM 3301 N N . LYS A 1 409 ? 11.100 -9.265 -7.806 1.00 92.06 409 LYS A N 1
ATOM 3302 C CA . LYS A 1 409 ? 12.161 -8.598 -7.016 1.00 92.06 409 LYS A CA 1
ATOM 3303 C C . LYS A 1 409 ? 12.007 -7.075 -6.876 1.00 92.06 409 LYS A C 1
ATOM 3305 O O . LYS A 1 409 ? 12.624 -6.486 -5.997 1.00 92.06 409 LYS A O 1
ATOM 3310 N N . ARG A 1 410 ? 11.150 -6.470 -7.702 1.00 93.50 410 ARG A N 1
ATOM 3311 C CA . ARG A 1 410 ? 10.792 -5.041 -7.706 1.00 93.50 410 ARG A CA 1
ATOM 3312 C C . ARG A 1 410 ? 9.347 -4.781 -7.249 1.00 93.50 410 ARG A C 1
ATOM 3314 O O . ARG A 1 410 ? 8.827 -3.702 -7.500 1.00 93.50 410 ARG A O 1
ATOM 3321 N N . ALA A 1 411 ? 8.671 -5.758 -6.631 1.00 94.94 411 ALA A N 1
ATOM 3322 C CA . ALA A 1 411 ? 7.377 -5.512 -5.976 1.00 94.94 411 ALA A CA 1
ATOM 3323 C C . ALA A 1 411 ? 7.519 -4.408 -4.916 1.00 94.94 411 ALA A C 1
ATOM 3325 O O . ALA A 1 411 ? 8.606 -4.276 -4.363 1.00 94.94 411 ALA A O 1
ATOM 3326 N N . CYS A 1 412 ? 6.478 -3.642 -4.590 1.00 96.06 412 CYS A N 1
ATOM 3327 C CA . CYS A 1 412 ? 6.581 -2.562 -3.595 1.00 96.06 412 CYS A CA 1
ATOM 3328 C C . CYS A 1 412 ? 7.228 -3.061 -2.280 1.00 96.06 412 CYS A C 1
ATOM 3330 O O . CYS A 1 412 ? 6.770 -4.066 -1.730 1.00 96.06 412 CYS A O 1
ATOM 3332 N N . PRO A 1 413 ? 8.307 -2.426 -1.773 1.00 94.50 413 PRO A N 1
ATOM 3333 C CA . PRO A 1 413 ? 8.927 -2.840 -0.509 1.00 94.50 413 PRO A CA 1
ATOM 3334 C C . PRO A 1 413 ? 8.010 -2.586 0.693 1.00 94.50 413 PRO A C 1
ATOM 3336 O O . PRO A 1 413 ? 8.085 -3.317 1.676 1.00 94.50 413 PRO A O 1
ATOM 3339 N N . ALA A 1 414 ? 7.121 -1.598 0.579 1.00 94.38 414 ALA A N 1
ATOM 3340 C CA . ALA A 1 414 ? 6.223 -1.151 1.632 1.00 94.38 414 ALA A CA 1
ATOM 3341 C C . ALA A 1 414 ? 4.816 -1.778 1.558 1.00 94.38 414 ALA A C 1
ATOM 3343 O O . ALA A 1 414 ? 3.939 -1.351 2.295 1.00 94.38 414 ALA A O 1
ATOM 3344 N N . GLU A 1 415 ? 4.563 -2.801 0.722 1.00 94.06 415 GLU A N 1
ATOM 3345 C CA . GLU A 1 415 ? 3.202 -3.345 0.510 1.00 94.06 415 GLU A CA 1
ATOM 3346 C C . GLU A 1 415 ? 2.461 -3.670 1.822 1.00 94.06 415 GLU A C 1
ATOM 3348 O O . GLU A 1 415 ? 1.288 -3.333 1.980 1.00 94.06 415 GLU A O 1
ATOM 3353 N N . GLN A 1 416 ? 3.128 -4.337 2.768 1.00 92.62 416 GLN A N 1
ATOM 3354 C CA . GLN A 1 416 ? 2.500 -4.708 4.042 1.00 92.62 416 GLN A CA 1
ATOM 3355 C C . GLN A 1 416 ? 2.159 -3.476 4.886 1.00 92.62 416 GLN A C 1
ATOM 3357 O O . GLN A 1 416 ? 1.079 -3.420 5.474 1.00 92.62 416 GLN A O 1
ATOM 3362 N N . PHE A 1 417 ? 3.057 -2.490 4.895 1.00 94.06 417 PHE A N 1
ATOM 3363 C CA . PHE A 1 417 ? 2.857 -1.215 5.567 1.00 94.06 417 PHE A CA 1
ATOM 3364 C C . PHE A 1 417 ? 1.694 -0.439 4.934 1.00 94.06 417 PHE A C 1
ATOM 3366 O O . PHE A 1 417 ? 0.747 -0.111 5.641 1.00 94.06 417 PHE A O 1
ATOM 3373 N N . THR A 1 418 ? 1.677 -0.255 3.611 1.00 95.00 418 THR A N 1
ATOM 3374 C CA . THR A 1 418 ? 0.605 0.470 2.909 1.00 95.00 418 THR A CA 1
ATOM 3375 C C . THR A 1 418 ? -0.760 -0.188 3.123 1.00 95.00 418 THR A C 1
ATOM 3377 O O . THR A 1 418 ? -1.752 0.489 3.362 1.00 95.00 418 THR A O 1
ATOM 3380 N N . ARG A 1 419 ? -0.851 -1.526 3.108 1.00 95.69 419 ARG A N 1
ATOM 3381 C CA . ARG A 1 419 ? -2.120 -2.225 3.397 1.00 95.69 419 ARG A CA 1
ATOM 3382 C C . ARG A 1 419 ? -2.628 -1.964 4.817 1.00 95.69 419 ARG A C 1
ATOM 3384 O O . ARG A 1 419 ? -3.836 -1.844 5.010 1.00 95.69 419 ARG A O 1
ATOM 3391 N N . MET A 1 420 ? -1.728 -1.912 5.799 1.00 95.88 420 MET A N 1
ATOM 3392 C CA . MET A 1 420 ? -2.064 -1.551 7.178 1.00 95.88 420 MET A CA 1
ATOM 3393 C C . MET A 1 420 ? -2.483 -0.081 7.270 1.00 95.88 420 MET A C 1
ATOM 3395 O O . MET A 1 420 ? -3.489 0.215 7.908 1.00 95.88 420 MET A O 1
ATOM 3399 N N . GLU A 1 421 ? -1.742 0.814 6.622 1.00 96.12 421 GLU A N 1
ATOM 3400 C CA . GLU A 1 421 ? -2.018 2.247 6.585 1.00 96.12 421 GLU A CA 1
ATOM 3401 C C . GLU A 1 421 ? -3.417 2.534 6.032 1.00 96.12 421 GLU A C 1
ATOM 3403 O O . GLU A 1 421 ? -4.254 3.095 6.740 1.00 96.12 421 GLU A O 1
ATOM 3408 N N . LEU A 1 422 ? -3.716 2.044 4.825 1.00 97.88 422 LEU A N 1
ATOM 3409 C CA . LEU A 1 422 ? -5.032 2.191 4.200 1.00 97.88 422 LEU A CA 1
ATOM 3410 C C . LEU A 1 422 ? -6.147 1.643 5.093 1.00 97.88 422 LEU A C 1
ATOM 3412 O O . LEU A 1 422 ? -7.188 2.280 5.244 1.00 97.88 422 LEU A O 1
ATOM 3416 N N . PHE A 1 423 ? -5.928 0.485 5.721 1.00 97.94 423 PHE A N 1
ATOM 3417 C CA . PHE A 1 423 ? -6.896 -0.100 6.641 1.00 97.94 423 PHE A CA 1
ATOM 3418 C C . PHE A 1 423 ? -7.176 0.808 7.838 1.00 97.94 423 PHE A C 1
ATOM 3420 O O . PHE A 1 423 ? -8.338 1.091 8.124 1.00 97.94 423 PHE A O 1
ATOM 3427 N N . LEU A 1 424 ? -6.139 1.294 8.520 1.00 97.25 424 LEU A N 1
ATOM 3428 C CA . LEU A 1 424 ? -6.308 2.137 9.702 1.00 97.25 424 LEU A CA 1
ATOM 3429 C C . LEU A 1 424 ? -6.985 3.465 9.356 1.00 97.25 424 LEU A C 1
ATOM 3431 O O . LEU A 1 424 ? -7.945 3.825 10.038 1.00 97.25 424 LEU A O 1
ATOM 3435 N N . PHE A 1 425 ? -6.571 4.145 8.285 1.00 97.19 425 PHE A N 1
ATOM 3436 C CA . PHE A 1 425 ? -7.196 5.402 7.866 1.00 97.19 425 PHE A CA 1
ATOM 3437 C C . PHE A 1 425 ? -8.663 5.206 7.466 1.00 97.19 425 PHE A C 1
ATOM 3439 O O . PHE A 1 425 ? -9.553 5.846 8.030 1.00 97.19 425 PHE A O 1
ATOM 3446 N N . ILE A 1 426 ? -8.946 4.292 6.532 1.00 97.44 426 ILE A N 1
ATOM 3447 C CA . ILE A 1 426 ? -10.291 4.118 5.963 1.00 97.44 426 ILE A CA 1
ATOM 3448 C C . ILE A 1 426 ? -11.277 3.617 7.023 1.00 97.44 426 ILE A C 1
ATOM 3450 O O . ILE A 1 426 ? -12.361 4.185 7.178 1.00 97.44 426 ILE A O 1
ATOM 3454 N N . VAL A 1 427 ? -10.908 2.590 7.795 1.00 97.75 427 VAL A N 1
ATOM 3455 C CA . VAL A 1 427 ? -11.794 2.020 8.823 1.00 97.75 427 VAL A CA 1
ATOM 3456 C C . VAL A 1 427 ? -12.061 3.038 9.929 1.00 97.75 427 VAL A C 1
ATOM 3458 O O . VAL A 1 427 ? -13.205 3.176 10.364 1.00 97.75 427 VAL A O 1
ATOM 3461 N N . SER A 1 428 ? -11.050 3.801 10.354 1.00 96.00 428 SER A N 1
ATOM 3462 C CA . SER A 1 428 ? -11.237 4.820 11.394 1.00 96.00 428 SER A CA 1
ATOM 3463 C C . SER A 1 428 ? -12.103 5.986 10.914 1.00 96.00 428 SER A C 1
ATOM 3465 O O . SER A 1 428 ? -12.947 6.462 11.676 1.00 96.00 428 SER A O 1
ATOM 3467 N N . MET A 1 429 ? -11.970 6.408 9.650 1.00 94.69 429 MET A N 1
ATOM 3468 C CA . MET A 1 429 ? -12.865 7.407 9.055 1.00 94.69 429 MET A CA 1
ATOM 3469 C C . MET A 1 429 ? -14.317 6.914 9.025 1.00 94.69 429 MET A C 1
ATOM 3471 O O . MET A 1 429 ? -15.199 7.612 9.523 1.00 94.69 429 MET A O 1
ATOM 3475 N N . VAL A 1 430 ? -14.576 5.700 8.524 1.00 95.62 430 VAL A N 1
ATOM 3476 C CA . VAL A 1 430 ? -15.941 5.137 8.429 1.00 95.62 430 VAL A CA 1
ATOM 3477 C C . VAL A 1 430 ? -16.564 4.876 9.807 1.00 95.62 430 VAL A C 1
ATOM 3479 O O . VAL A 1 430 ? -17.780 5.032 9.977 1.00 95.62 430 VAL A O 1
ATOM 3482 N N . GLN A 1 431 ? -15.749 4.512 10.804 1.00 94.81 431 GLN A N 1
ATOM 3483 C CA . GLN A 1 431 ? -16.200 4.348 12.187 1.00 94.81 431 GLN A CA 1
ATOM 3484 C C . GLN A 1 431 ? -16.705 5.671 12.780 1.00 94.81 431 GLN A C 1
ATOM 3486 O O . GLN A 1 431 ? -17.739 5.695 13.450 1.00 94.81 431 GLN A O 1
ATOM 3491 N N . ASN A 1 432 ? -15.967 6.763 12.562 1.00 92.19 432 ASN A N 1
ATOM 3492 C CA . ASN A 1 432 ? -16.203 8.038 13.244 1.00 92.19 432 ASN A CA 1
ATOM 3493 C C . ASN A 1 432 ? -17.153 8.970 12.483 1.00 92.19 432 ASN A C 1
ATOM 3495 O O . ASN A 1 432 ? -17.814 9.810 13.105 1.00 92.19 432 ASN A O 1
ATOM 3499 N N . PHE A 1 433 ? -17.240 8.816 11.163 1.00 91.38 433 PHE A N 1
ATOM 3500 C CA . PHE A 1 433 ? -17.966 9.726 10.293 1.00 91.38 433 PHE A CA 1
ATOM 3501 C C . PHE A 1 433 ? -18.852 8.999 9.291 1.00 91.38 433 PHE A C 1
ATOM 3503 O O . PHE A 1 433 ? -18.574 7.878 8.861 1.00 91.38 433 PHE A O 1
ATOM 3510 N N . GLN A 1 434 ? -19.918 9.683 8.887 1.00 91.19 434 GLN A N 1
ATOM 3511 C CA . GLN A 1 434 ? -20.625 9.409 7.644 1.00 91.19 434 GLN A CA 1
ATOM 3512 C C . GLN A 1 434 ? -20.113 10.354 6.560 1.00 91.19 434 GLN A C 1
ATOM 3514 O O . GLN A 1 434 ? -20.141 11.569 6.754 1.00 91.19 434 GLN A O 1
ATOM 3519 N N . LEU A 1 435 ? -19.629 9.783 5.454 1.00 91.31 435 LEU A N 1
ATOM 3520 C CA . LEU A 1 435 ? -19.194 10.529 4.275 1.00 91.31 435 LEU A CA 1
ATOM 3521 C C . LEU A 1 435 ? -20.424 10.842 3.432 1.00 91.31 435 LEU A C 1
ATOM 3523 O O . LEU A 1 435 ? -21.141 9.918 3.038 1.00 91.31 435 LEU A O 1
ATOM 3527 N N . LEU A 1 436 ? -20.659 12.125 3.187 1.00 90.31 436 LEU A N 1
ATOM 3528 C CA . LEU A 1 436 ? -21.771 12.640 2.403 1.00 90.31 436 LEU A CA 1
ATOM 3529 C C . LEU A 1 436 ? -21.239 13.614 1.343 1.00 90.31 436 LEU A C 1
ATOM 3531 O O . LEU A 1 436 ? -20.278 14.344 1.614 1.00 90.31 436 LEU A O 1
ATOM 3535 N N . PRO A 1 437 ? -21.837 13.649 0.145 1.00 88.62 437 PRO A N 1
ATOM 3536 C CA . PRO A 1 437 ? -21.546 14.709 -0.810 1.00 88.62 437 PRO A CA 1
ATOM 3537 C C . PRO A 1 437 ? -22.067 16.053 -0.283 1.00 88.62 437 PRO A C 1
ATOM 3539 O O . PRO A 1 437 ? -22.974 16.082 0.551 1.00 88.62 437 PRO A O 1
ATOM 3542 N N . GLU A 1 438 ? -21.499 17.164 -0.760 1.00 85.81 438 GLU A N 1
ATOM 3543 C CA . GLU A 1 438 ? -22.052 18.499 -0.482 1.00 85.81 438 GLU A CA 1
ATOM 3544 C C . GLU A 1 438 ? -23.470 18.638 -1.061 1.00 85.81 438 GLU A C 1
ATOM 3546 O O . GLU A 1 438 ? -24.371 19.104 -0.364 1.00 85.81 438 GLU A O 1
ATOM 3551 N N . ASP A 1 439 ? -23.685 18.142 -2.283 1.00 85.75 439 ASP A N 1
ATOM 3552 C CA . ASP A 1 439 ? -24.994 18.039 -2.930 1.00 85.75 439 ASP A CA 1
ATOM 3553 C C . ASP A 1 439 ? -25.284 16.574 -3.328 1.00 85.75 439 ASP A C 1
ATOM 3555 O O . ASP A 1 439 ? -24.566 16.008 -4.157 1.00 85.75 439 ASP A O 1
ATOM 3559 N N . PRO A 1 440 ? -26.337 15.935 -2.777 1.00 82.81 440 PRO A N 1
ATOM 3560 C CA . PRO A 1 440 ? -26.741 14.576 -3.147 1.00 82.81 440 PRO A CA 1
ATOM 3561 C C . PRO A 1 440 ? -27.059 14.374 -4.634 1.00 82.81 440 PRO A C 1
ATOM 3563 O O . PRO A 1 440 ? -26.956 13.249 -5.117 1.00 82.81 440 PRO A O 1
ATOM 3566 N N . ASN A 1 441 ? -27.452 15.430 -5.352 1.00 85.94 441 ASN A N 1
ATOM 3567 C CA . ASN A 1 441 ? -27.771 15.364 -6.781 1.00 85.94 441 ASN A CA 1
ATOM 3568 C C . ASN A 1 441 ? -26.555 15.623 -7.678 1.00 85.94 441 ASN A C 1
ATOM 3570 O O . ASN A 1 441 ? -26.633 15.404 -8.886 1.00 85.94 441 ASN A O 1
ATOM 3574 N N . ASN A 1 442 ? -25.442 16.080 -7.103 1.00 86.75 442 ASN A N 1
ATOM 3575 C CA . ASN A 1 442 ? -24.227 16.424 -7.826 1.00 86.75 442 ASN A CA 1
ATOM 3576 C C . ASN A 1 442 ? -23.023 15.729 -7.183 1.00 86.75 442 ASN A C 1
ATOM 3578 O O . ASN A 1 442 ? -22.217 16.330 -6.471 1.00 86.75 442 ASN A O 1
ATOM 3582 N N . LEU A 1 443 ? -22.932 14.418 -7.411 1.00 89.75 443 LEU A N 1
ATOM 3583 C CA . LEU A 1 443 ? -21.792 13.628 -6.964 1.00 89.75 443 LEU A CA 1
ATOM 3584 C C . LEU A 1 443 ? -20.545 13.990 -7.781 1.00 89.75 443 LEU A C 1
ATOM 3586 O O . LEU A 1 443 ? -20.638 14.087 -9.009 1.00 89.75 443 LEU A O 1
ATOM 3590 N N . PRO A 1 444 ? -19.364 14.101 -7.147 1.00 89.88 444 PRO A N 1
ATOM 3591 C CA . PRO A 1 444 ? -18.138 14.312 -7.896 1.00 89.88 444 PRO A CA 1
ATOM 3592 C C . PRO A 1 444 ? -17.901 13.154 -8.872 1.00 89.88 444 PRO A C 1
ATOM 3594 O O . PRO A 1 444 ? -18.156 12.002 -8.515 1.00 89.88 444 PRO A O 1
ATOM 3597 N N . PRO A 1 445 ? -17.438 13.416 -10.099 1.00 90.69 445 PRO A N 1
ATOM 3598 C CA . PRO A 1 445 ? -17.291 12.380 -11.112 1.00 90.69 445 PRO A CA 1
ATOM 3599 C C . PRO A 1 445 ? -16.236 11.337 -10.716 1.00 90.69 445 PRO A C 1
ATOM 3601 O O . PRO A 1 445 ? -15.306 11.610 -9.965 1.00 90.69 445 PRO A O 1
ATOM 3604 N N . LEU A 1 446 ? -16.387 10.116 -11.235 1.00 91.69 446 LEU A N 1
ATOM 3605 C CA . LEU A 1 446 ? -15.460 8.998 -11.010 1.00 91.69 446 LEU A CA 1
ATOM 3606 C C . LEU A 1 446 ? -14.293 8.970 -12.016 1.00 91.69 446 LEU A C 1
ATOM 3608 O O . LEU A 1 446 ? -13.747 7.899 -12.294 1.00 91.69 446 LEU A O 1
ATOM 3612 N N . ASP A 1 447 ? -13.929 10.123 -12.572 1.00 89.06 447 ASP A N 1
ATOM 3613 C CA . ASP A 1 447 ? -12.802 10.298 -13.481 1.00 89.06 447 ASP A CA 1
ATOM 3614 C C . ASP A 1 447 ? -11.573 10.883 -12.764 1.00 89.06 447 ASP A C 1
ATOM 3616 O O . ASP A 1 447 ? -11.609 11.304 -11.605 1.00 89.06 447 ASP A O 1
ATOM 3620 N N . GLY A 1 448 ? -10.431 10.822 -13.438 1.00 88.75 448 GLY A N 1
ATOM 3621 C CA . GLY A 1 448 ? -9.148 11.188 -12.862 1.00 88.75 448 GLY A CA 1
ATOM 3622 C C . GLY A 1 448 ? -8.065 11.289 -13.920 1.00 88.75 448 GLY A C 1
ATOM 3623 O O . GLY A 1 448 ? -8.233 10.784 -15.034 1.00 88.75 448 GLY A O 1
ATOM 3624 N N . ASP A 1 449 ? -6.961 11.926 -13.557 1.00 88.06 449 ASP A N 1
ATOM 3625 C CA . ASP A 1 449 ? -5.790 12.031 -14.415 1.00 88.06 449 ASP A CA 1
ATOM 3626 C C . ASP A 1 449 ? -5.000 10.721 -14.374 1.00 88.06 449 ASP A C 1
ATOM 3628 O O . ASP A 1 449 ? -4.779 10.127 -13.312 1.00 88.06 449 ASP A O 1
ATOM 3632 N N . VAL A 1 450 ? -4.627 10.233 -15.560 1.00 87.19 450 VAL A N 1
ATOM 3633 C CA . VAL A 1 450 ? -3.973 8.933 -15.745 1.00 87.19 450 VAL A CA 1
ATOM 3634 C C . VAL A 1 450 ? -2.604 9.128 -16.389 1.00 87.19 450 VAL A C 1
ATOM 3636 O O . VAL A 1 450 ? -2.465 9.130 -17.613 1.00 87.19 450 VAL A O 1
ATOM 3639 N N . GLY A 1 451 ? -1.588 9.250 -15.543 1.00 86.56 451 GLY A N 1
ATOM 3640 C CA . GLY A 1 451 ? -0.177 9.268 -15.917 1.00 86.56 451 GLY A CA 1
ATOM 3641 C C . GLY A 1 451 ? 0.523 8.001 -15.430 1.00 86.56 451 GLY A C 1
ATOM 3642 O O . GLY A 1 451 ? 0.071 6.877 -15.669 1.00 86.56 451 GLY A O 1
ATOM 3643 N N . GLY A 1 452 ? 1.627 8.182 -14.707 1.00 87.25 452 GLY A N 1
ATOM 3644 C CA . GLY A 1 452 ? 2.257 7.119 -13.921 1.00 87.25 452 GLY A CA 1
ATOM 3645 C C . GLY A 1 452 ? 1.419 6.719 -12.705 1.00 87.25 452 GLY A C 1
ATOM 3646 O O . GLY A 1 452 ? 1.441 5.550 -12.301 1.00 87.25 452 GLY A O 1
ATOM 3647 N N . LEU A 1 453 ? 0.648 7.674 -12.173 1.00 93.31 453 LEU A N 1
ATOM 3648 C CA . LEU A 1 453 ? -0.381 7.457 -11.163 1.00 93.31 453 LEU A CA 1
ATOM 3649 C C . LEU A 1 453 ? -1.783 7.725 -11.723 1.00 93.31 453 LEU A C 1
ATOM 3651 O O . LEU A 1 453 ? -1.952 8.550 -12.619 1.00 93.31 453 LEU A O 1
ATOM 3655 N N . PHE A 1 454 ? -2.779 7.026 -11.178 1.00 94.31 454 PHE A N 1
ATOM 3656 C CA . PHE A 1 454 ? -4.194 7.304 -11.402 1.00 94.31 454 PHE A CA 1
ATOM 3657 C C . PHE A 1 454 ? -4.758 8.071 -10.207 1.00 94.31 454 PHE A C 1
ATOM 3659 O O . PHE A 1 454 ? -5.027 7.485 -9.153 1.00 94.31 454 PHE A O 1
ATOM 3666 N N . VAL A 1 455 ? -4.939 9.375 -10.379 1.00 93.25 455 VAL A N 1
ATOM 3667 C CA . VAL A 1 455 ? -5.336 10.306 -9.317 1.00 93.25 455 VAL A CA 1
ATOM 3668 C C . VAL A 1 455 ? -6.743 10.825 -9.612 1.00 93.25 455 VAL A C 1
ATOM 3670 O O . VAL A 1 455 ? -7.004 11.200 -10.755 1.00 93.25 455 VAL A O 1
ATOM 3673 N N . PRO A 1 456 ? -7.680 10.830 -8.644 1.00 92.69 456 PRO A N 1
ATOM 3674 C CA . PRO A 1 456 ? -9.006 11.389 -8.887 1.00 92.69 456 PRO A CA 1
ATOM 3675 C C . PRO A 1 456 ? -8.901 12.895 -9.112 1.00 92.69 456 PRO A C 1
ATOM 3677 O O . PRO A 1 456 ? -8.067 13.555 -8.487 1.00 92.69 456 PRO A O 1
ATOM 3680 N N . LYS A 1 457 ? -9.779 13.453 -9.952 1.00 88.69 457 LYS A N 1
ATOM 3681 C CA . LYS A 1 457 ? -9.882 14.912 -10.055 1.00 88.69 457 LYS A CA 1
ATOM 3682 C C . LYS A 1 457 ? -10.198 15.521 -8.684 1.00 88.69 457 LYS A C 1
ATOM 3684 O O . LYS A 1 457 ? -10.863 14.866 -7.871 1.00 88.69 457 LYS A O 1
ATOM 3689 N N . PRO A 1 458 ? -9.766 16.766 -8.421 1.00 83.62 458 PRO A N 1
ATOM 3690 C CA . PRO A 1 458 ? -10.169 17.475 -7.219 1.00 83.62 458 PRO A CA 1
ATOM 3691 C C . PRO A 1 458 ? -11.694 17.466 -7.100 1.00 83.62 458 PRO A C 1
ATOM 3693 O O . PRO A 1 458 ? -12.399 17.916 -8.002 1.00 83.62 458 PRO A O 1
ATOM 3696 N N . PHE A 1 459 ? -12.205 16.912 -6.003 1.00 82.56 459 PHE A N 1
ATOM 3697 C CA . PHE A 1 459 ? -13.615 17.010 -5.664 1.00 82.56 459 PHE A CA 1
ATOM 3698 C C . PHE A 1 459 ? -13.749 17.999 -4.519 1.00 82.56 459 PHE A C 1
ATOM 3700 O O . PHE A 1 459 ? -13.355 17.740 -3.377 1.00 82.56 459 PHE A O 1
ATOM 3707 N N . ASP A 1 460 ? -14.254 19.179 -4.859 1.00 66.06 460 ASP A N 1
ATOM 3708 C CA . ASP A 1 460 ? -14.397 20.252 -3.901 1.00 66.06 460 ASP A CA 1
ATOM 3709 C C . ASP A 1 460 ? -15.510 19.907 -2.921 1.00 66.06 460 ASP A C 1
ATOM 3711 O O . ASP A 1 460 ? -16.689 19.898 -3.249 1.00 66.06 460 ASP A O 1
ATOM 3715 N N . ARG A 1 461 ? -15.061 19.639 -1.693 1.00 70.88 461 ARG A N 1
ATOM 3716 C CA . ARG A 1 461 ? -15.834 19.524 -0.459 1.00 70.88 461 ARG A CA 1
ATOM 3717 C C . ARG A 1 461 ? -16.726 18.284 -0.355 1.00 70.88 461 ARG A C 1
ATOM 3719 O O . ARG A 1 461 ? -17.681 18.063 -1.089 1.00 70.88 461 ARG A O 1
ATOM 3726 N N . CYS A 1 462 ? -16.464 17.498 0.684 1.00 75.00 462 CYS A N 1
ATOM 3727 C CA . CYS A 1 462 ? -17.409 16.512 1.196 1.00 75.00 462 CYS A CA 1
ATOM 3728 C C . CYS A 1 462 ? -17.852 16.909 2.605 1.00 75.00 462 CYS A C 1
ATOM 3730 O O . CYS A 1 462 ? -17.119 17.570 3.349 1.00 75.00 462 CYS A O 1
ATOM 3732 N N . VAL A 1 463 ? -19.053 16.492 2.987 1.00 76.50 463 VAL A N 1
ATOM 3733 C CA . VAL A 1 463 ? -19.563 16.654 4.344 1.00 76.50 463 VAL A CA 1
ATOM 3734 C C . VAL A 1 463 ? -19.243 15.391 5.127 1.00 76.50 463 VAL A C 1
ATOM 3736 O O . VAL A 1 463 ? -19.692 14.297 4.789 1.00 76.50 463 VAL A O 1
ATOM 3739 N N . MET A 1 464 ? -18.478 15.539 6.208 1.00 79.50 464 MET A N 1
ATOM 3740 C CA . MET A 1 464 ? -18.224 14.443 7.139 1.00 79.50 464 MET A CA 1
ATOM 3741 C C . MET A 1 464 ? -18.972 14.689 8.430 1.00 79.50 464 MET A C 1
ATOM 3743 O O . MET A 1 464 ? -18.646 15.580 9.215 1.00 79.50 464 MET A O 1
ATOM 3747 N N . TRP A 1 465 ? -20.014 13.896 8.638 1.00 72.81 465 TRP A N 1
ATOM 3748 C CA . TRP A 1 465 ? -20.894 14.065 9.778 1.00 72.81 465 TRP A CA 1
ATOM 3749 C C . TRP A 1 465 ? -20.497 13.122 10.912 1.00 72.81 465 TRP A C 1
ATOM 3751 O O . TRP A 1 465 ? -20.482 11.900 10.748 1.00 72.81 465 TRP A O 1
ATOM 3761 N N . SER A 1 466 ? -20.162 13.695 12.071 1.00 65.56 466 SER A N 1
ATOM 3762 C CA . SER A 1 466 ? -19.861 12.932 13.282 1.00 65.56 466 SER A CA 1
ATOM 3763 C C . SER A 1 466 ? -21.156 12.572 14.010 1.00 65.56 466 SER A C 1
ATOM 3765 O O . SER A 1 466 ? -21.930 13.451 14.392 1.00 65.56 466 SER A O 1
ATOM 3767 N N . LYS A 1 467 ? -21.357 11.280 14.301 1.00 57.47 467 LYS A N 1
ATOM 3768 C CA . LYS A 1 467 ? -22.536 10.765 15.030 1.00 57.47 467 LYS A CA 1
ATOM 3769 C C . LYS A 1 467 ? -22.727 11.353 16.445 1.00 57.47 467 LYS A C 1
ATOM 3771 O O . LYS A 1 467 ? -23.761 11.103 17.062 1.00 57.47 467 LYS A O 1
ATOM 3776 N N . GLY A 1 468 ? -21.763 12.112 16.977 1.00 50.97 468 GLY A N 1
ATOM 3777 C CA . GLY A 1 468 ? -21.816 12.715 18.316 1.00 50.97 468 GLY A CA 1
ATOM 3778 C C . GLY A 1 468 ? -22.817 13.866 18.488 1.00 50.97 468 GLY A C 1
ATOM 3779 O O . GLY A 1 468 ? -23.139 14.214 19.621 1.00 50.97 468 GLY A O 1
ATOM 3780 N N . HIS A 1 469 ? -23.358 14.430 17.403 1.00 39.81 469 HIS A N 1
ATOM 3781 C CA . HIS A 1 469 ? -24.348 15.507 17.474 1.00 39.81 469 HIS A CA 1
ATOM 3782 C C . HIS A 1 469 ? -25.767 14.957 17.280 1.00 39.81 469 HIS A C 1
ATOM 3784 O O . HIS A 1 469 ? -26.241 14.753 16.165 1.00 39.81 469 HIS A O 1
ATOM 3790 N N . LYS A 1 470 ? -26.484 14.714 18.384 1.00 38.12 470 LYS A N 1
ATOM 3791 C CA . LYS A 1 470 ? -27.928 14.434 18.352 1.00 38.12 470 LYS A CA 1
ATOM 3792 C C . LYS A 1 470 ? -28.678 15.634 17.753 1.00 38.12 470 LYS A C 1
ATOM 3794 O O . LYS A 1 470 ? -28.920 16.593 18.478 1.00 38.12 470 LYS A O 1
ATOM 3799 N N . ARG A 1 471 ? -29.117 15.545 16.490 1.00 33.22 471 ARG A N 1
ATOM 3800 C CA . ARG A 1 471 ? -30.443 15.998 16.003 1.00 33.22 471 ARG A CA 1
ATOM 3801 C C . ARG A 1 471 ? -30.618 15.737 14.497 1.00 33.22 471 ARG A C 1
ATOM 3803 O O . ARG A 1 471 ? -29.830 16.204 13.693 1.00 33.22 471 ARG A O 1
ATOM 3810 N N . SER A 1 472 ? -31.734 15.072 14.172 1.00 36.66 472 SER A N 1
ATOM 3811 C CA . SER A 1 472 ? -32.449 15.073 12.882 1.00 36.66 472 SER A CA 1
ATOM 3812 C C . SER A 1 472 ? -31.778 14.431 11.653 1.00 36.66 472 SER A C 1
ATOM 3814 O O . SER A 1 472 ? -31.168 15.128 10.851 1.00 36.66 472 SER A O 1
ATOM 3816 N N . LEU A 1 473 ? -32.050 13.141 11.399 1.00 36.97 473 LEU A N 1
ATOM 3817 C CA . LEU A 1 473 ? -32.038 12.594 10.030 1.00 36.97 473 LEU A CA 1
ATOM 3818 C C . LEU A 1 473 ? -33.022 11.416 9.839 1.00 36.97 473 LEU A C 1
ATOM 3820 O O . LEU A 1 473 ? -32.660 10.370 9.318 1.00 36.97 473 LEU A O 1
ATOM 3824 N N . ASN A 1 474 ? -34.287 11.586 10.236 1.00 32.81 474 ASN A N 1
ATOM 3825 C CA . ASN A 1 474 ? -35.365 10.625 9.927 1.00 32.81 474 ASN A CA 1
ATOM 3826 C C . ASN A 1 474 ? -36.111 10.966 8.618 1.00 32.81 474 ASN A C 1
ATOM 3828 O O . ASN A 1 474 ? -37.302 10.717 8.517 1.00 32.81 474 ASN A O 1
ATOM 3832 N N . LYS A 1 475 ? -35.459 11.587 7.623 1.00 35.34 475 LYS A N 1
ATOM 3833 C CA . LYS A 1 475 ? -36.134 11.963 6.360 1.00 35.34 475 LYS A CA 1
ATOM 3834 C C . LYS A 1 475 ? -35.505 11.429 5.071 1.00 35.34 475 LYS A C 1
ATOM 3836 O O . LYS A 1 475 ? -36.126 11.566 4.027 1.00 35.34 475 LYS A O 1
ATOM 3841 N N . HIS A 1 476 ? -34.331 10.796 5.118 1.00 35.97 476 HIS A N 1
ATOM 3842 C CA . HIS A 1 476 ? -33.636 10.342 3.899 1.00 35.97 476 HIS A CA 1
ATOM 3843 C C . HIS A 1 476 ? -33.510 8.821 3.735 1.00 35.97 476 HIS A C 1
ATOM 3845 O O . HIS A 1 476 ? -33.023 8.374 2.704 1.00 35.97 476 HIS A O 1
ATOM 3851 N N . LEU A 1 477 ? -33.961 8.018 4.705 1.00 31.03 477 LEU A N 1
ATOM 3852 C CA . LEU A 1 477 ? -33.806 6.555 4.662 1.00 31.03 477 LEU A CA 1
ATOM 3853 C C . LEU A 1 477 ? -35.022 5.802 4.095 1.00 31.03 477 LEU A C 1
ATOM 3855 O O . LEU A 1 477 ? -34.893 4.623 3.780 1.00 31.03 477 LEU A O 1
ATOM 3859 N N . ASP A 1 478 ? -36.156 6.469 3.872 1.00 27.09 478 ASP A N 1
ATOM 3860 C CA . ASP A 1 478 ? -37.390 5.801 3.423 1.00 27.09 478 ASP A CA 1
ATOM 3861 C C . ASP A 1 478 ? -37.472 5.575 1.898 1.00 27.09 478 ASP A C 1
ATOM 3863 O O . ASP A 1 478 ? -38.431 4.983 1.413 1.00 27.09 478 ASP A O 1
ATOM 3867 N N . ALA A 1 479 ? -36.468 5.992 1.117 1.00 29.06 479 ALA A N 1
ATOM 3868 C CA . ALA A 1 479 ? -36.509 5.905 -0.350 1.00 29.06 479 ALA A CA 1
ATOM 3869 C C . ALA A 1 479 ? -35.748 4.710 -0.964 1.00 29.06 479 ALA A C 1
ATOM 3871 O O . ALA A 1 479 ? -35.772 4.541 -2.180 1.00 29.06 479 ALA A O 1
ATOM 3872 N N . VAL A 1 480 ? -35.083 3.862 -0.168 1.00 29.44 480 VAL A N 1
ATOM 3873 C CA . VAL A 1 480 ? -34.260 2.751 -0.693 1.00 29.44 480 VAL A CA 1
ATOM 3874 C C . VAL A 1 480 ? -34.594 1.446 0.030 1.00 29.44 480 VAL A C 1
ATOM 3876 O O . VAL A 1 480 ? -33.823 0.933 0.834 1.00 29.44 480 VAL A O 1
ATOM 3879 N N . SER A 1 481 ? -35.783 0.902 -0.230 1.00 25.84 481 SER A N 1
ATOM 3880 C CA . SER A 1 481 ? -36.137 -0.458 0.198 1.00 25.84 481 SER A CA 1
ATOM 3881 C C . SER A 1 481 ? -37.103 -1.130 -0.778 1.00 25.84 481 SER A C 1
ATOM 3883 O O . SER A 1 481 ? -38.257 -1.381 -0.463 1.00 25.84 481 SER A O 1
ATOM 3885 N N . VAL A 1 482 ? -36.637 -1.454 -1.988 1.00 26.27 482 VAL A N 1
ATOM 3886 C CA . VAL A 1 482 ? -37.355 -2.402 -2.855 1.00 26.27 482 VAL A CA 1
ATOM 3887 C C . VAL A 1 482 ? -36.349 -3.284 -3.603 1.00 26.27 482 VAL A C 1
ATOM 3889 O O . VAL A 1 482 ? -35.526 -2.774 -4.357 1.00 26.27 482 VAL A O 1
ATOM 3892 N N . ARG A 1 483 ? -36.513 -4.606 -3.424 1.00 25.75 483 ARG A N 1
ATOM 3893 C CA . ARG A 1 483 ? -35.926 -5.764 -4.142 1.00 25.75 483 ARG A CA 1
ATOM 3894 C C . ARG A 1 483 ? -34.672 -6.407 -3.542 1.00 25.75 483 ARG A C 1
ATOM 3896 O O . ARG A 1 483 ? -33.548 -6.131 -3.941 1.00 25.75 483 ARG A O 1
ATOM 3903 N N . ALA A 1 484 ? -34.919 -7.400 -2.694 1.00 23.55 484 ALA A N 1
ATOM 3904 C CA . ALA A 1 484 ? -34.075 -8.580 -2.572 1.00 23.55 484 ALA A CA 1
ATOM 3905 C C . ALA A 1 484 ? -35.003 -9.797 -2.475 1.00 23.55 484 ALA A C 1
ATOM 3907 O O . ALA A 1 484 ? -35.589 -10.013 -1.426 1.00 23.55 484 ALA A O 1
ATOM 3908 N N . ASP A 1 485 ? -35.153 -10.546 -3.567 1.00 24.06 485 ASP A N 1
ATOM 3909 C CA . ASP A 1 485 ? -35.740 -11.889 -3.567 1.00 24.06 485 ASP A CA 1
ATOM 3910 C C . ASP A 1 485 ? -35.073 -12.714 -4.673 1.00 24.06 485 ASP A C 1
ATOM 3912 O O . ASP A 1 485 ? -34.977 -12.259 -5.814 1.00 24.06 485 ASP A O 1
ATOM 3916 N N . GLY A 1 486 ? -34.623 -13.925 -4.327 1.00 25.19 486 GLY A N 1
ATOM 3917 C CA . GLY A 1 486 ? -34.240 -14.960 -5.293 1.00 25.19 486 GLY A CA 1
ATOM 3918 C C . GLY A 1 486 ? -32.862 -15.594 -5.091 1.00 25.19 486 GLY A C 1
ATOM 3919 O O . GLY A 1 486 ? -31.977 -15.410 -5.919 1.00 25.19 486 GLY A O 1
ATOM 3920 N N . PHE A 1 487 ? -32.693 -16.393 -4.032 1.00 24.84 487 PHE A N 1
ATOM 3921 C CA . PHE A 1 487 ? -31.653 -17.428 -3.955 1.00 24.84 487 PHE A CA 1
ATOM 3922 C C . PHE A 1 487 ? -32.254 -18.779 -4.358 1.00 24.84 487 PHE A C 1
ATOM 3924 O O . PHE A 1 487 ? -33.230 -19.220 -3.753 1.00 24.84 487 PHE A O 1
ATOM 3931 N N . ALA A 1 488 ? -31.624 -19.465 -5.309 1.00 24.05 488 ALA A N 1
ATOM 3932 C CA . ALA A 1 488 ? -31.717 -20.913 -5.462 1.00 24.05 488 ALA A CA 1
ATOM 3933 C C . ALA A 1 488 ? -30.355 -21.427 -5.950 1.00 24.05 488 ALA A C 1
ATOM 3935 O O . ALA A 1 488 ? -29.859 -21.009 -6.994 1.00 24.05 488 ALA A O 1
ATOM 3936 N N . VAL A 1 489 ? -29.734 -22.278 -5.136 1.00 26.86 489 VAL A N 1
ATOM 3937 C CA . VAL A 1 489 ? -28.471 -22.973 -5.406 1.00 26.86 489 VAL A CA 1
ATOM 3938 C C . VAL A 1 489 ? -28.829 -24.383 -5.835 1.00 26.86 489 VAL A C 1
ATOM 3940 O O . VAL A 1 489 ? -29.575 -25.040 -5.116 1.00 26.86 489 VAL A O 1
ATOM 3943 N N . ASP A 1 490 ? -28.252 -24.859 -6.937 1.00 24.39 490 ASP A N 1
ATOM 3944 C CA . ASP A 1 490 ? -28.184 -26.290 -7.198 1.00 24.39 490 ASP A CA 1
ATOM 3945 C C . ASP A 1 490 ? -26.882 -26.712 -7.893 1.00 24.39 490 ASP A C 1
ATOM 3947 O O . ASP A 1 490 ? -26.457 -26.164 -8.909 1.00 24.39 490 ASP A O 1
ATOM 3951 N N . ASN A 1 491 ? -26.372 -27.811 -7.341 1.00 28.94 491 ASN A N 1
ATOM 3952 C CA . ASN A 1 491 ? -25.592 -28.890 -7.940 1.00 28.94 491 ASN A CA 1
ATOM 3953 C C . ASN A 1 491 ? -24.044 -28.909 -7.792 1.00 28.94 491 ASN A C 1
ATOM 3955 O O . ASN A 1 491 ? -23.365 -27.907 -8.020 1.00 28.94 491 ASN A O 1
ATOM 3959 N N . PRO A 1 492 ? -23.466 -30.081 -7.430 1.00 33.41 492 PRO A N 1
ATOM 3960 C CA . PRO A 1 492 ? -22.086 -30.268 -7.011 1.00 33.41 492 PRO A CA 1
ATOM 3961 C C . PRO A 1 492 ? -21.220 -30.969 -8.080 1.00 33.41 492 PRO A C 1
ATOM 3963 O O . PRO A 1 492 ? -21.713 -31.470 -9.088 1.00 33.41 492 PRO A O 1
ATOM 3966 N N . ASN A 1 493 ? -19.932 -31.104 -7.737 1.00 29.06 493 ASN A N 1
ATOM 3967 C CA . ASN A 1 493 ? -18.863 -31.936 -8.320 1.00 29.06 493 ASN A CA 1
ATOM 3968 C C . ASN A 1 493 ? -17.798 -31.165 -9.102 1.00 29.06 493 ASN A C 1
ATOM 3970 O O . ASN A 1 493 ? -18.060 -30.601 -10.158 1.00 29.06 493 ASN A O 1
ATOM 3974 N N . GLY A 1 494 ? -16.546 -31.279 -8.640 1.00 27.56 494 GLY A N 1
ATOM 3975 C CA . GLY A 1 494 ? -15.398 -31.010 -9.503 1.00 27.56 494 GLY A CA 1
ATOM 3976 C C . GLY A 1 494 ? -14.093 -30.614 -8.822 1.00 27.56 494 GLY A C 1
ATOM 3977 O O . GLY A 1 494 ? -13.498 -29.631 -9.239 1.00 27.56 494 GLY A O 1
ATOM 3978 N N . TYR A 1 495 ? -13.596 -31.365 -7.833 1.00 28.61 495 TYR A N 1
ATOM 3979 C CA . TYR A 1 495 ? -12.179 -31.266 -7.451 1.00 28.61 495 TYR A CA 1
ATOM 3980 C C . TYR A 1 495 ? -11.564 -32.651 -7.262 1.00 28.61 495 TYR A C 1
ATOM 3982 O O . TYR A 1 495 ? -11.641 -33.252 -6.194 1.00 28.61 495 TYR A O 1
ATOM 3990 N N . ASP A 1 496 ? -10.911 -33.137 -8.315 1.00 35.25 496 ASP A N 1
ATOM 3991 C CA . ASP A 1 496 ? -9.936 -34.219 -8.241 1.00 35.25 496 ASP A CA 1
ATOM 3992 C C . ASP A 1 496 ? -8.700 -33.830 -9.069 1.00 35.25 496 ASP A C 1
ATOM 3994 O O . ASP A 1 496 ? -8.827 -33.162 -10.095 1.00 35.25 496 ASP A O 1
ATOM 3998 N N . LYS A 1 497 ? -7.524 -34.306 -8.633 1.00 32.78 497 LYS A N 1
ATOM 3999 C CA . LYS A 1 497 ? -6.177 -34.197 -9.247 1.00 32.78 497 LYS A CA 1
ATOM 4000 C C . LYS A 1 497 ? -5.173 -33.168 -8.697 1.00 32.78 497 LYS A C 1
ATOM 4002 O O . LYS A 1 497 ? -4.377 -32.630 -9.460 1.00 32.78 497 LYS A O 1
ATOM 4007 N N . THR A 1 498 ? -5.029 -33.059 -7.372 1.00 31.45 498 THR A N 1
ATOM 4008 C CA . THR A 1 498 ? -3.713 -32.664 -6.792 1.00 31.45 498 THR A CA 1
ATOM 4009 C C . THR A 1 498 ? -3.364 -33.293 -5.437 1.00 31.45 498 THR A C 1
ATOM 4011 O O . THR A 1 498 ? -2.370 -32.919 -4.823 1.00 31.45 498 THR A O 1
ATOM 4014 N N . ILE A 1 499 ? -4.106 -34.311 -4.980 1.00 33.28 499 ILE A N 1
ATOM 4015 C CA . ILE A 1 499 ? -3.795 -35.083 -3.759 1.00 33.28 499 ILE A CA 1
ATOM 4016 C C . ILE A 1 499 ? -3.415 -36.522 -4.143 1.00 33.28 499 ILE A C 1
ATOM 4018 O O . ILE A 1 499 ? -4.070 -37.490 -3.777 1.00 33.28 499 ILE A O 1
ATOM 4022 N N . ARG A 1 500 ? -2.351 -36.687 -4.937 1.00 31.70 500 ARG A N 1
ATOM 4023 C CA . ARG A 1 500 ? -1.766 -38.016 -5.232 1.00 31.70 500 ARG A CA 1
ATOM 4024 C C . ARG A 1 500 ? -0.283 -38.154 -4.876 1.00 31.70 500 ARG A C 1
ATOM 4026 O O . ARG A 1 500 ? 0.325 -39.160 -5.207 1.00 31.70 500 ARG A O 1
ATOM 4033 N N . LYS A 1 501 ? 0.305 -37.192 -4.153 1.00 34.66 501 LYS A N 1
ATOM 4034 C CA . LYS A 1 501 ? 1.715 -37.264 -3.709 1.00 34.66 501 LYS A CA 1
ATOM 4035 C C . LYS A 1 501 ? 1.926 -37.542 -2.215 1.00 34.66 501 LYS A C 1
ATOM 4037 O O . LYS A 1 501 ? 3.064 -37.540 -1.763 1.00 34.66 501 LYS A O 1
ATOM 4042 N N . ILE A 1 502 ? 0.869 -37.838 -1.453 1.00 40.91 502 ILE A N 1
ATOM 4043 C CA . ILE A 1 502 ? 0.973 -38.207 -0.030 1.00 40.91 502 ILE A CA 1
ATOM 4044 C C . ILE A 1 502 ? 0.303 -39.566 0.194 1.00 40.91 502 ILE A C 1
ATOM 4046 O O . ILE A 1 502 ? -0.811 -39.656 0.699 1.00 40.91 502 ILE A O 1
ATOM 4050 N N . SER A 1 503 ? 0.972 -40.652 -0.183 1.00 41.25 503 SER A N 1
ATOM 4051 C CA . SER A 1 503 ? 0.602 -41.982 0.305 1.00 41.25 503 SER A CA 1
ATOM 4052 C C . SER A 1 503 ? 1.773 -42.943 0.198 1.00 41.25 503 SER A C 1
ATOM 4054 O O . SER A 1 503 ? 2.310 -43.117 -0.893 1.00 41.25 503 SER A O 1
ATOM 4056 N N . SER A 1 504 ? 2.090 -43.646 1.286 1.00 53.84 504 SER A N 1
ATOM 4057 C CA . SER A 1 504 ? 2.042 -45.117 1.210 1.00 53.84 504 SER A CA 1
ATOM 4058 C C . SER A 1 504 ? 2.079 -45.823 2.577 1.00 53.84 504 SER A C 1
ATOM 4060 O O . SER A 1 504 ? 1.120 -46.537 2.842 1.00 53.84 504 SER A O 1
ATOM 4062 N N . PRO A 1 505 ? 3.027 -45.635 3.516 1.00 45.47 505 PRO A N 1
ATOM 4063 C CA . PRO A 1 505 ? 3.082 -46.590 4.638 1.00 45.47 505 PRO A CA 1
ATOM 4064 C C . PRO A 1 505 ? 2.085 -46.336 5.796 1.00 45.47 505 PRO A C 1
ATOM 4066 O O . PRO A 1 505 ? 1.342 -47.249 6.158 1.00 45.47 505 PRO A O 1
ATOM 4069 N N . PRO A 1 506 ? 1.977 -45.125 6.388 1.00 44.41 506 PRO A N 1
ATOM 4070 C CA . PRO A 1 506 ? 1.158 -44.936 7.594 1.00 44.41 506 PRO A CA 1
ATOM 4071 C C . PRO A 1 506 ? -0.352 -44.925 7.327 1.00 44.41 506 PRO A C 1
ATOM 4073 O O . PRO A 1 506 ? -1.141 -45.304 8.189 1.00 44.41 506 PRO A O 1
ATOM 4076 N N . ILE A 1 507 ? -0.755 -44.464 6.140 1.00 48.59 507 ILE A N 1
ATOM 4077 C CA . ILE A 1 507 ? -2.166 -44.290 5.770 1.00 48.59 507 ILE A CA 1
ATOM 4078 C C . ILE A 1 507 ? -2.806 -45.640 5.436 1.00 48.59 507 ILE A C 1
ATOM 4080 O O . ILE A 1 507 ? -3.942 -45.876 5.834 1.00 48.59 507 ILE A O 1
ATOM 4084 N N . ASN A 1 508 ? -2.079 -46.547 4.780 1.00 56.75 508 ASN A N 1
ATOM 4085 C CA . ASN A 1 508 ? -2.588 -47.889 4.490 1.00 56.75 508 ASN A CA 1
ATOM 4086 C C . ASN A 1 508 ? -2.775 -48.693 5.782 1.00 56.75 508 ASN A C 1
ATOM 4088 O O . ASN A 1 508 ? -3.847 -49.244 6.007 1.00 56.75 508 ASN A O 1
ATOM 4092 N N . LYS A 1 509 ? -1.823 -48.587 6.717 1.00 60.59 509 LYS A N 1
ATOM 4093 C CA . LYS A 1 509 ? -1.938 -49.186 8.055 1.00 60.59 509 LYS A CA 1
ATOM 4094 C C . LYS A 1 509 ? -3.123 -48.645 8.868 1.00 60.59 509 LYS A C 1
ATOM 4096 O O . LYS A 1 509 ? -3.675 -49.349 9.702 1.00 60.59 509 LYS A O 1
ATOM 4101 N N . ALA A 1 510 ? -3.518 -47.390 8.644 1.00 53.16 510 ALA A N 1
ATOM 4102 C CA . ALA A 1 510 ? -4.697 -46.801 9.279 1.00 53.16 510 ALA A CA 1
ATOM 4103 C C . ALA A 1 510 ? -6.015 -47.233 8.611 1.00 53.16 510 ALA A C 1
ATOM 4105 O O . ALA A 1 510 ? -7.030 -47.322 9.297 1.00 53.16 510 ALA A O 1
ATOM 4106 N N . LYS A 1 511 ? -6.003 -47.512 7.299 1.00 59.56 511 LYS A N 1
ATOM 4107 C CA . LYS A 1 511 ? -7.163 -48.009 6.537 1.00 59.56 511 LYS A CA 1
ATOM 4108 C C . LYS A 1 511 ? -7.493 -49.475 6.829 1.00 59.56 511 LYS A C 1
ATOM 4110 O O . LYS A 1 511 ? -8.644 -49.863 6.689 1.00 59.56 511 LYS A O 1
ATOM 4115 N N . GLU A 1 512 ? -6.508 -50.262 7.253 1.00 72.44 512 GLU A N 1
ATOM 4116 C CA . GLU A 1 512 ? -6.685 -51.666 7.654 1.00 72.44 512 GLU A CA 1
ATOM 4117 C C . GLU A 1 512 ? -7.375 -51.830 9.019 1.00 72.44 512 GLU A C 1
ATOM 4119 O O . GLU A 1 512 ? -7.798 -52.929 9.366 1.00 72.44 512 GLU A O 1
ATOM 4124 N N . ILE A 1 513 ? -7.515 -50.756 9.806 1.00 70.50 513 ILE A N 1
ATOM 4125 C CA . ILE A 1 513 ? -8.185 -50.805 11.109 1.00 70.50 513 ILE A CA 1
ATOM 4126 C C . ILE A 1 513 ? -9.689 -50.575 10.894 1.00 70.50 513 ILE A C 1
ATOM 4128 O O . ILE A 1 513 ? -10.074 -49.479 10.476 1.00 70.50 513 ILE A O 1
ATOM 4132 N N . PRO A 1 514 ? -10.567 -51.543 11.226 1.00 74.12 514 PRO A N 1
ATOM 4133 C CA . PRO A 1 514 ? -12.007 -51.354 11.112 1.00 74.12 514 PRO A CA 1
ATOM 4134 C C . PRO A 1 514 ? -12.476 -50.127 11.903 1.00 74.12 514 PRO A C 1
ATOM 4136 O O . PRO A 1 514 ? -12.070 -49.910 13.048 1.00 74.12 514 PRO A O 1
ATOM 4139 N N . ILE A 1 515 ? -13.369 -49.329 11.311 1.00 60.91 515 ILE A N 1
ATOM 4140 C CA . ILE A 1 515 ? -13.918 -48.112 11.938 1.00 60.91 515 ILE A CA 1
ATOM 4141 C C . ILE A 1 515 ? -14.593 -48.432 13.284 1.00 60.91 515 ILE A C 1
ATOM 4143 O O . ILE A 1 515 ? -14.540 -47.619 14.208 1.00 60.91 515 ILE A O 1
ATOM 4147 N N . SER A 1 516 ? -15.175 -49.626 13.428 1.00 66.62 516 SER A N 1
ATOM 4148 C CA . SER A 1 516 ? -15.726 -50.133 14.692 1.00 66.62 516 SER A CA 1
ATOM 4149 C C . SER A 1 516 ? -14.667 -50.210 15.799 1.00 66.62 516 SER A C 1
ATOM 4151 O O . SER A 1 516 ? -14.911 -49.769 16.919 1.00 66.62 516 SER A O 1
ATOM 4153 N N . THR A 1 517 ? -13.454 -50.657 15.478 1.00 66.06 517 THR A N 1
ATOM 4154 C CA . THR A 1 517 ? -12.323 -50.752 16.412 1.00 66.06 517 THR A CA 1
ATOM 4155 C C . THR A 1 517 ? -11.844 -49.379 16.882 1.00 66.06 517 THR A C 1
ATOM 4157 O O . THR A 1 517 ? -11.486 -49.219 18.048 1.00 66.06 517 THR A O 1
ATOM 4160 N N . LEU A 1 518 ? -11.868 -48.369 16.004 1.00 54.22 518 LEU A N 1
ATOM 4161 C CA . LEU A 1 518 ? -11.496 -46.984 16.333 1.00 54.22 518 LEU A CA 1
ATOM 4162 C C . LEU A 1 518 ? -12.543 -46.269 17.199 1.00 54.22 518 LEU A C 1
ATOM 4164 O O . LEU A 1 518 ? -12.210 -45.324 17.913 1.00 54.22 518 LEU A O 1
ATOM 4168 N N . ARG A 1 519 ? -13.805 -46.706 17.124 1.00 54.06 519 ARG A N 1
ATOM 4169 C CA . ARG A 1 519 ? -14.926 -46.158 17.901 1.00 54.06 519 ARG A CA 1
ATOM 4170 C C . ARG A 1 519 ? -15.069 -46.791 19.284 1.00 54.06 519 ARG A C 1
ATOM 4172 O O . ARG A 1 519 ? -15.751 -46.224 20.135 1.00 54.06 519 ARG A O 1
ATOM 4179 N N . ASN A 1 520 ? -14.398 -47.913 19.537 1.00 53.22 520 ASN A N 1
ATOM 4180 C CA . ASN A 1 520 ? -14.388 -48.533 20.854 1.00 53.22 520 ASN A CA 1
ATOM 4181 C C . ASN A 1 520 ? -13.560 -47.698 21.838 1.00 53.22 520 ASN A C 1
ATOM 4183 O O . ASN A 1 520 ? -12.354 -47.496 21.674 1.00 53.22 520 ASN A O 1
ATOM 4187 N N . VAL A 1 521 ? -14.208 -47.235 22.907 1.00 47.22 521 VAL A N 1
ATOM 4188 C CA . VAL A 1 521 ? -13.534 -46.583 24.031 1.00 47.22 521 VAL A CA 1
ATOM 4189 C C . VAL A 1 521 ? -12.707 -47.638 24.761 1.00 47.22 521 VAL A C 1
ATOM 4191 O O . VAL A 1 521 ? -13.226 -48.390 25.582 1.00 47.22 521 VAL A O 1
ATOM 4194 N N . ARG A 1 522 ? -11.399 -47.694 24.489 1.00 44.28 522 ARG A N 1
ATOM 4195 C CA . ARG A 1 522 ? -10.472 -48.463 25.328 1.00 44.28 522 ARG A CA 1
ATOM 4196 C C . ARG A 1 522 ? -10.386 -47.797 26.699 1.00 44.28 522 ARG A C 1
ATOM 4198 O O . ARG A 1 522 ? -9.687 -46.797 26.868 1.00 44.28 522 ARG A O 1
ATOM 4205 N N . ARG A 1 523 ? -11.083 -48.352 27.689 1.00 44.53 523 ARG A N 1
ATOM 4206 C CA . ARG A 1 523 ? -10.751 -48.104 29.094 1.00 44.53 523 ARG A CA 1
ATOM 4207 C C . ARG A 1 523 ? -9.446 -48.843 29.378 1.00 44.53 523 ARG A C 1
ATOM 4209 O O . ARG A 1 523 ? -9.331 -50.023 29.073 1.00 44.53 523 ARG A O 1
ATOM 4216 N N . ARG A 1 524 ? -8.441 -48.133 29.897 1.00 37.53 524 ARG A N 1
ATOM 4217 C CA . ARG A 1 524 ? -7.276 -48.793 30.492 1.00 37.53 524 ARG A CA 1
ATOM 4218 C C . ARG A 1 524 ? -7.774 -49.537 31.722 1.00 37.53 524 ARG A C 1
ATOM 4220 O O . ARG A 1 524 ? -8.284 -48.897 32.639 1.00 37.53 524 ARG A O 1
ATOM 4227 N N . GLU A 1 525 ? -7.639 -50.853 31.721 1.00 44.00 525 GLU A N 1
ATOM 4228 C CA . GLU A 1 525 ? -7.666 -51.628 32.953 1.00 44.00 525 GLU A CA 1
ATOM 4229 C C . GLU A 1 525 ? -6.434 -51.206 33.761 1.00 44.00 525 GLU A C 1
ATOM 4231 O O . GLU A 1 525 ? -5.297 -51.346 33.310 1.00 44.00 525 GLU A O 1
ATOM 4236 N N . ASN A 1 526 ? -6.661 -50.560 34.905 1.00 44.03 526 ASN A N 1
ATOM 4237 C CA . ASN A 1 526 ? -5.602 -50.235 35.855 1.00 44.03 526 ASN A CA 1
ATOM 4238 C C . ASN A 1 526 ? -5.289 -51.509 36.646 1.00 44.03 526 ASN A C 1
ATOM 4240 O O . ASN A 1 526 ? -5.781 -51.660 37.759 1.00 44.03 526 ASN A O 1
ATOM 4244 N N . ASN A 1 527 ? -4.497 -52.411 36.069 1.00 49.25 527 ASN A N 1
ATOM 4245 C CA . ASN A 1 527 ? -3.971 -53.563 36.808 1.00 49.25 527 ASN A CA 1
ATOM 4246 C C . ASN A 1 527 ? -2.572 -53.325 37.394 1.00 49.25 527 ASN A C 1
ATOM 4248 O O . ASN A 1 527 ? -2.082 -54.165 38.134 1.00 49.25 527 ASN A O 1
ATOM 4252 N N . ASP A 1 528 ? -1.960 -52.163 37.168 1.00 52.69 528 ASP A N 1
ATOM 4253 C CA . ASP A 1 528 ? -0.608 -51.890 37.661 1.00 52.69 528 ASP A CA 1
ATOM 4254 C C . ASP A 1 528 ? -0.651 -50.990 38.904 1.00 52.69 528 ASP A C 1
ATOM 4256 O O . ASP A 1 528 ? -0.387 -49.788 38.830 1.00 52.69 528 ASP A O 1
ATOM 4260 N N . LEU A 1 529 ? -0.990 -51.564 40.060 1.00 53.06 529 LEU A N 1
ATOM 4261 C CA . LEU A 1 529 ? -0.730 -50.924 41.360 1.00 53.06 529 LEU A CA 1
ATOM 4262 C C . LEU A 1 529 ? 0.763 -50.967 41.742 1.00 53.06 529 LEU A C 1
ATOM 4264 O O . LEU A 1 529 ? 1.171 -50.265 42.663 1.00 53.06 529 LEU A O 1
ATOM 4268 N N . ASP A 1 530 ? 1.578 -51.712 40.989 1.00 55.78 530 ASP A N 1
ATOM 4269 C CA . ASP A 1 530 ? 2.972 -52.005 41.335 1.00 55.78 530 ASP A CA 1
ATOM 4270 C C . ASP A 1 530 ? 4.011 -51.123 40.603 1.00 55.78 530 ASP A C 1
ATOM 4272 O O . ASP A 1 530 ? 5.203 -51.167 40.926 1.00 55.78 530 ASP A O 1
ATOM 4276 N N . ASN A 1 531 ? 3.576 -50.291 39.643 1.00 64.31 531 ASN A N 1
ATOM 4277 C CA . ASN A 1 531 ? 4.440 -49.457 38.798 1.00 64.31 531 ASN A CA 1
ATOM 4278 C C . ASN A 1 531 ? 4.296 -47.961 39.121 1.00 64.31 531 ASN A C 1
ATOM 4280 O O . ASN A 1 531 ? 3.261 -47.351 38.843 1.00 64.31 531 ASN A O 1
ATOM 4284 N N . ILE A 1 532 ? 5.362 -47.320 39.616 1.00 69.50 532 ILE A N 1
ATOM 4285 C CA . ILE A 1 532 ? 5.346 -45.883 39.942 1.00 69.50 532 ILE A CA 1
ATOM 4286 C C . ILE A 1 532 ? 6.031 -45.077 38.822 1.00 69.50 532 ILE A C 1
ATOM 4288 O O . ILE A 1 532 ? 7.248 -45.180 38.640 1.00 69.50 532 ILE A O 1
ATOM 4292 N N . PRO A 1 533 ? 5.306 -44.240 38.053 1.00 71.06 533 PRO A N 1
ATOM 4293 C CA . PRO A 1 533 ? 5.915 -43.408 37.023 1.00 71.06 533 PRO A CA 1
ATOM 4294 C C . PRO A 1 533 ? 6.632 -42.197 37.634 1.00 71.06 533 PRO A C 1
ATOM 4296 O O . PRO A 1 533 ? 6.012 -41.303 38.209 1.00 71.06 533 PRO A O 1
ATOM 4299 N N . PHE A 1 534 ? 7.943 -42.114 37.432 1.00 77.31 534 PHE A N 1
ATOM 4300 C CA . PHE A 1 534 ? 8.750 -40.947 37.776 1.00 77.31 534 PHE A CA 1
ATOM 4301 C C . PHE A 1 534 ? 8.793 -39.986 36.582 1.00 77.31 534 PHE A C 1
ATOM 4303 O O . PHE A 1 534 ? 9.524 -40.208 35.616 1.00 77.31 534 PHE A O 1
ATOM 4310 N N . VAL A 1 535 ? 7.952 -38.946 36.611 1.00 78.56 535 VAL A N 1
ATOM 4311 C CA . VAL A 1 535 ? 7.737 -38.043 35.469 1.00 78.56 535 VAL A CA 1
ATOM 4312 C C . VAL A 1 535 ? 8.573 -36.768 35.590 1.00 78.56 535 VAL A C 1
ATOM 4314 O O . VAL A 1 535 ? 8.315 -35.940 36.458 1.00 78.56 535 VAL A O 1
ATOM 4317 N N . VAL A 1 536 ? 9.492 -36.544 34.649 1.00 77.69 536 VAL A N 1
ATOM 4318 C CA . VAL A 1 536 ? 10.307 -35.316 34.560 1.00 77.69 536 VAL A CA 1
ATOM 4319 C C . VAL A 1 536 ? 9.988 -34.517 33.301 1.00 77.69 536 VAL A C 1
ATOM 4321 O O . VAL A 1 536 ? 9.694 -35.091 32.256 1.00 77.69 536 VAL A O 1
ATOM 4324 N N . THR A 1 537 ? 10.038 -33.186 33.347 1.00 76.69 537 THR A N 1
ATOM 4325 C CA . THR A 1 537 ? 9.877 -32.369 32.130 1.00 76.69 537 THR A CA 1
ATOM 4326 C C . THR A 1 537 ? 11.070 -32.569 31.201 1.00 76.69 537 THR A C 1
ATOM 4328 O O . THR A 1 537 ? 12.214 -32.498 31.646 1.00 76.69 537 THR A O 1
ATOM 4331 N N . HIS A 1 538 ? 10.823 -32.850 29.917 1.00 73.31 538 HIS A N 1
ATOM 4332 C CA . HIS A 1 538 ? 11.911 -33.042 28.963 1.00 73.31 538 HIS A CA 1
ATOM 4333 C C . HIS A 1 538 ? 12.672 -31.726 28.743 1.00 73.31 538 HIS A C 1
ATOM 4335 O O . HIS A 1 538 ? 12.100 -30.755 28.255 1.00 73.31 538 HIS A O 1
ATOM 4341 N N . ASN A 1 539 ? 13.959 -31.716 29.091 1.00 71.25 539 ASN A N 1
ATOM 4342 C CA . ASN A 1 539 ? 14.906 -30.654 28.772 1.00 71.25 539 ASN A CA 1
ATOM 4343 C C . ASN A 1 539 ? 16.166 -31.313 28.178 1.00 71.25 539 ASN A C 1
ATOM 4345 O O . ASN A 1 539 ? 16.738 -32.181 28.843 1.00 71.25 539 ASN A O 1
ATOM 4349 N N . PRO A 1 540 ? 16.598 -30.946 26.958 1.00 66.25 540 PRO A N 1
ATOM 4350 C CA . PRO A 1 540 ? 17.748 -31.564 26.295 1.00 66.25 540 PRO A CA 1
ATOM 4351 C C . PRO A 1 540 ? 19.088 -31.313 27.006 1.00 66.25 540 PRO A C 1
ATOM 4353 O O . PRO A 1 540 ? 20.037 -32.044 26.756 1.00 66.25 540 PRO A O 1
ATOM 4356 N N . ARG A 1 541 ? 19.167 -30.323 27.909 1.00 69.12 541 ARG A N 1
ATOM 4357 C CA . ARG A 1 541 ? 20.374 -30.000 28.692 1.00 69.12 541 ARG A CA 1
ATOM 4358 C C . ARG A 1 541 ? 20.444 -30.703 30.056 1.00 69.12 541 ARG A C 1
ATOM 4360 O O . ARG A 1 541 ? 21.459 -30.595 30.734 1.00 69.12 541 ARG A O 1
ATOM 4367 N N . ASN A 1 542 ? 19.388 -31.409 30.473 1.00 68.44 542 ASN A N 1
ATOM 4368 C CA . ASN A 1 542 ? 19.338 -32.061 31.785 1.00 68.44 542 ASN A CA 1
ATOM 4369 C C . ASN A 1 542 ? 19.742 -33.540 31.713 1.00 68.44 542 ASN A C 1
ATOM 4371 O O . ASN A 1 542 ? 19.191 -34.317 30.929 1.00 68.44 542 ASN A O 1
ATOM 4375 N N . HIS A 1 543 ? 20.633 -33.948 32.618 1.00 69.31 543 HIS A N 1
ATOM 4376 C CA . HIS A 1 543 ? 20.975 -35.351 32.849 1.00 69.31 543 HIS A CA 1
ATOM 4377 C C . HIS A 1 543 ? 19.795 -36.135 33.454 1.00 69.31 543 HIS A C 1
ATOM 4379 O O . HIS A 1 543 ? 18.838 -35.570 33.990 1.00 69.31 543 HIS A O 1
ATOM 4385 N N . ASN A 1 544 ? 19.839 -37.467 33.355 1.00 71.19 544 ASN A N 1
ATOM 4386 C CA . ASN A 1 544 ? 18.792 -38.340 33.881 1.00 71.19 544 ASN A CA 1
ATOM 4387 C C . ASN A 1 544 ? 18.786 -38.346 35.423 1.00 71.19 544 ASN A C 1
ATOM 4389 O O . ASN A 1 544 ? 19.513 -39.110 36.052 1.00 71.19 544 ASN A O 1
ATOM 4393 N N . ILE A 1 545 ? 17.924 -37.526 36.029 1.00 76.50 545 ILE A N 1
ATOM 4394 C CA . ILE A 1 545 ? 17.830 -37.379 37.492 1.00 76.50 545 ILE A CA 1
ATOM 4395 C C . ILE A 1 545 ? 17.249 -38.608 38.215 1.00 76.50 545 ILE A C 1
ATOM 4397 O O . ILE A 1 545 ? 17.272 -38.655 39.442 1.00 76.50 545 ILE A O 1
ATOM 4401 N N . LEU A 1 546 ? 16.748 -39.615 37.484 1.00 78.00 546 LEU A N 1
ATOM 4402 C CA . LEU A 1 546 ? 16.206 -40.844 38.073 1.00 78.00 546 LEU A CA 1
ATOM 4403 C C . LEU A 1 546 ? 17.229 -41.546 38.973 1.00 78.00 546 LEU A C 1
ATOM 4405 O O . LEU A 1 546 ? 16.853 -42.097 40.000 1.00 78.00 546 LEU A O 1
ATOM 4409 N N . TYR A 1 547 ? 18.510 -41.530 38.597 1.00 73.12 547 TYR A N 1
ATOM 4410 C CA . TYR A 1 547 ? 19.564 -42.190 39.370 1.00 73.12 547 TYR A CA 1
ATOM 4411 C C . TYR A 1 547 ? 19.771 -41.523 40.735 1.00 73.12 547 TYR A C 1
ATOM 4413 O O . TYR A 1 547 ? 19.839 -42.200 41.757 1.00 73.12 547 TYR A O 1
ATOM 4421 N N . ALA A 1 548 ? 19.781 -40.187 40.755 1.00 76.50 548 ALA A N 1
ATOM 4422 C CA . ALA A 1 548 ? 19.835 -39.419 41.992 1.00 76.50 548 ALA A CA 1
ATOM 4423 C C . ALA A 1 548 ? 18.596 -39.684 42.854 1.00 76.50 548 ALA A C 1
ATOM 4425 O O . ALA A 1 548 ? 18.733 -39.947 44.041 1.00 76.50 548 ALA A O 1
ATOM 4426 N N . ALA A 1 549 ? 17.403 -39.699 42.249 1.00 72.38 549 ALA A N 1
ATOM 4427 C CA . ALA A 1 549 ? 16.168 -39.999 42.962 1.00 72.38 549 ALA A CA 1
ATOM 4428 C C . ALA A 1 549 ? 16.201 -41.408 43.581 1.00 72.38 549 ALA A C 1
ATOM 4430 O O . ALA A 1 549 ? 15.977 -41.524 44.781 1.00 72.38 549 ALA A O 1
ATOM 4431 N N . LYS A 1 550 ? 16.575 -42.447 42.806 1.00 73.25 550 LYS A N 1
ATOM 4432 C CA . LYS A 1 550 ? 16.737 -43.852 43.253 1.00 73.25 550 LYS A CA 1
ATOM 4433 C C . LYS A 1 550 ? 17.569 -43.985 44.529 1.00 73.25 550 LYS A C 1
ATOM 4435 O O . LYS A 1 550 ? 17.204 -44.770 45.395 1.00 73.25 550 LYS A O 1
ATOM 4440 N N . ARG A 1 551 ? 18.628 -43.185 44.678 1.00 77.75 551 ARG A N 1
ATOM 4441 C CA . ARG A 1 551 ? 19.509 -43.205 45.857 1.00 77.75 551 ARG A CA 1
ATOM 4442 C C . ARG A 1 551 ? 18.807 -42.806 47.162 1.00 77.75 551 ARG A C 1
ATOM 4444 O O . ARG A 1 551 ? 19.242 -43.232 48.223 1.00 77.75 551 ARG A O 1
ATOM 4451 N N . PHE A 1 552 ? 17.735 -42.017 47.090 1.00 77.38 552 PHE A N 1
ATOM 4452 C CA . PHE A 1 552 ? 16.999 -41.531 48.262 1.00 77.38 552 PHE A CA 1
ATOM 4453 C C . PHE A 1 552 ? 15.694 -42.297 48.535 1.00 77.38 552 PHE A C 1
ATOM 4455 O O . PHE A 1 552 ? 15.077 -42.072 49.571 1.00 77.38 552 PHE A O 1
ATOM 4462 N N . PHE A 1 553 ? 15.269 -43.216 47.659 1.00 73.06 553 PHE A N 1
ATOM 4463 C CA . PHE A 1 553 ? 14.044 -44.005 47.874 1.00 73.06 553 PHE A CA 1
ATOM 4464 C C . PHE A 1 553 ? 14.071 -44.931 49.100 1.00 73.06 553 PHE A C 1
ATOM 4466 O O . PHE A 1 553 ? 13.028 -45.011 49.743 1.00 73.06 553 PHE A O 1
ATOM 4473 N N . PRO A 1 554 ? 15.201 -45.554 49.501 1.00 76.50 554 PRO A N 1
ATOM 4474 C CA . PRO A 1 554 ? 15.237 -46.378 50.715 1.00 76.50 554 PRO A CA 1
ATOM 4475 C C . PRO A 1 554 ? 14.836 -45.619 51.992 1.00 76.50 554 PRO A C 1
ATOM 4477 O O . PRO A 1 554 ? 14.352 -46.214 52.946 1.00 76.50 554 PRO A O 1
ATOM 4480 N N . ILE A 1 555 ? 14.966 -44.286 52.005 1.00 79.44 555 ILE A N 1
ATOM 4481 C CA . ILE A 1 555 ? 14.511 -43.433 53.117 1.00 79.44 555 ILE A CA 1
ATOM 4482 C C . ILE A 1 555 ? 12.981 -43.499 53.270 1.00 79.44 555 ILE A C 1
ATOM 4484 O O . ILE A 1 555 ? 12.459 -43.400 54.376 1.00 79.44 555 ILE A O 1
ATOM 4488 N N . LEU A 1 556 ? 12.246 -43.684 52.168 1.00 71.38 556 LEU A N 1
ATOM 4489 C CA . LEU A 1 556 ? 10.786 -43.794 52.181 1.00 71.38 556 LEU A CA 1
ATOM 4490 C C . LEU A 1 556 ? 10.315 -45.146 52.733 1.00 71.38 556 LEU A C 1
ATOM 4492 O O . LEU A 1 556 ? 9.239 -45.208 53.318 1.00 71.38 556 LEU A O 1
ATOM 4496 N N . GLU A 1 557 ? 11.122 -46.200 52.596 1.00 70.19 557 GLU A N 1
ATOM 4497 C CA . GLU A 1 557 ? 10.842 -47.531 53.157 1.00 70.19 557 GLU A CA 1
ATOM 4498 C C . GLU A 1 557 ? 11.051 -47.566 54.680 1.00 70.19 557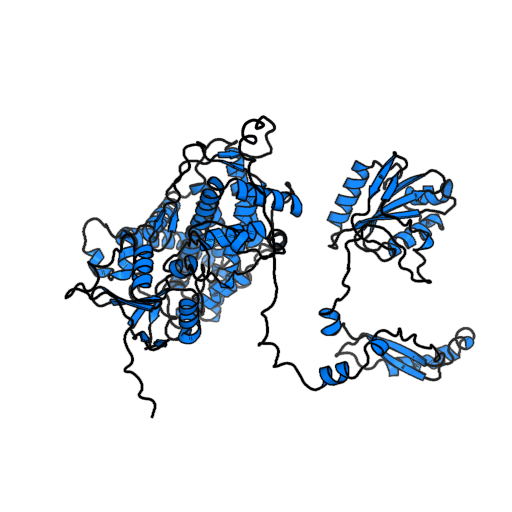 GLU A C 1
ATOM 4500 O O . GLU A 1 557 ? 10.397 -48.334 55.381 1.00 70.19 557 GLU A O 1
ATOM 4505 N N . GLN A 1 558 ? 11.908 -46.687 55.211 1.00 76.38 558 GLN A N 1
ATOM 4506 C CA . GLN A 1 558 ? 12.170 -46.560 56.651 1.00 76.38 558 GLN A CA 1
ATOM 4507 C C . GLN A 1 558 ? 11.045 -45.854 57.426 1.00 76.38 558 GLN A C 1
ATOM 4509 O O . GLN A 1 558 ? 11.029 -45.889 58.654 1.00 76.38 558 GLN A O 1
ATOM 4514 N N . SER A 1 559 ? 10.104 -45.197 56.742 1.00 77.88 559 SER A N 1
ATOM 4515 C CA . SER A 1 559 ? 8.975 -44.523 57.387 1.00 77.88 559 SER A CA 1
ATOM 4516 C C . SER A 1 559 ? 7.771 -45.459 57.490 1.00 77.88 559 SER A C 1
ATOM 4518 O O . SER A 1 559 ? 7.226 -45.870 56.470 1.00 77.88 559 SER A O 1
ATOM 4520 N N . GLU A 1 560 ? 7.286 -45.722 58.708 1.00 71.81 560 GLU A N 1
ATOM 4521 C CA . GLU A 1 560 ? 6.084 -46.543 58.966 1.00 71.81 560 GLU A CA 1
ATOM 4522 C C . GLU A 1 560 ? 4.849 -46.092 58.165 1.00 71.81 560 GLU A C 1
ATOM 4524 O O . GLU A 1 560 ? 4.099 -46.918 57.643 1.00 71.81 560 GLU A O 1
ATOM 4529 N N . ASN A 1 561 ? 4.664 -44.777 58.004 1.00 65.56 561 ASN A N 1
ATOM 4530 C CA . ASN A 1 561 ? 3.545 -44.213 57.245 1.00 65.56 561 ASN A CA 1
ATOM 4531 C C . ASN A 1 561 ? 3.683 -44.420 55.729 1.00 65.56 561 ASN A C 1
ATOM 4533 O O . ASN A 1 561 ? 2.678 -44.551 55.033 1.00 65.56 561 ASN A O 1
ATOM 4537 N N . MET A 1 562 ? 4.912 -44.421 55.207 1.00 66.69 562 MET A N 1
ATOM 4538 C CA . MET A 1 562 ? 5.173 -44.502 53.765 1.00 66.69 562 MET A CA 1
ATOM 4539 C C . MET A 1 562 ? 5.376 -45.939 53.287 1.00 66.69 562 MET A C 1
ATOM 4541 O O . MET A 1 562 ? 4.969 -46.252 52.171 1.00 66.69 562 MET A O 1
ATOM 4545 N N . ASN A 1 563 ? 5.906 -46.823 54.132 1.00 66.56 563 ASN A N 1
ATOM 4546 C CA . ASN A 1 563 ? 6.132 -48.236 53.825 1.00 66.56 563 ASN A CA 1
ATOM 4547 C C . ASN A 1 563 ? 4.824 -48.953 53.414 1.00 66.56 563 ASN A C 1
ATOM 4549 O O . ASN A 1 563 ? 4.783 -49.702 52.442 1.00 66.56 563 ASN A O 1
ATOM 4553 N N . ASN A 1 564 ? 3.702 -48.608 54.058 1.00 60.19 564 ASN A N 1
ATOM 4554 C CA . ASN A 1 564 ? 2.375 -49.132 53.704 1.00 60.19 564 ASN A CA 1
ATOM 4555 C C . ASN A 1 564 ? 1.810 -48.594 52.373 1.00 60.19 564 ASN A C 1
ATOM 4557 O O . ASN A 1 564 ? 0.938 -49.225 51.775 1.00 60.19 564 ASN A O 1
ATOM 4561 N N . LEU A 1 565 ? 2.281 -47.434 51.906 1.00 58.81 565 LEU A N 1
ATOM 4562 C CA . LEU A 1 565 ? 1.797 -46.757 50.695 1.00 58.81 565 LEU A CA 1
ATOM 4563 C C . LEU A 1 565 ? 2.688 -47.001 49.470 1.00 58.81 565 LEU A C 1
ATOM 4565 O O . LEU A 1 565 ? 2.264 -46.763 48.339 1.00 58.81 565 LEU A O 1
ATOM 4569 N N . VAL A 1 566 ? 3.927 -47.435 49.687 1.00 61.50 566 VAL A N 1
ATOM 4570 C CA . VAL A 1 566 ? 4.997 -47.429 48.692 1.00 61.50 566 VAL A CA 1
ATOM 4571 C C . VAL A 1 566 ? 5.564 -48.847 48.561 1.00 61.50 566 VAL A C 1
ATOM 4573 O O . VAL A 1 566 ? 6.694 -49.126 48.934 1.00 61.50 566 VAL A O 1
ATOM 4576 N N . LYS A 1 567 ? 4.771 -49.768 47.998 1.00 58.88 567 LYS A N 1
ATOM 4577 C CA . LYS A 1 567 ? 5.273 -51.067 47.512 1.00 58.88 567 LYS A CA 1
ATOM 4578 C C . LYS A 1 567 ? 5.930 -50.865 46.144 1.00 58.88 567 LYS A C 1
ATOM 4580 O O . LYS A 1 567 ? 5.282 -50.995 45.110 1.00 58.88 567 LYS A O 1
ATOM 4585 N N . ILE A 1 568 ? 7.197 -50.452 46.117 1.00 60.47 568 ILE A N 1
ATOM 4586 C CA . ILE A 1 568 ? 7.898 -50.167 44.854 1.00 60.47 568 ILE A CA 1
ATOM 4587 C C . ILE A 1 568 ? 8.419 -51.470 44.252 1.00 60.47 568 ILE A C 1
ATOM 4589 O O . ILE A 1 568 ? 9.497 -51.926 44.617 1.00 60.47 568 ILE A O 1
ATOM 4593 N N . SER A 1 569 ? 7.710 -52.043 43.280 1.00 59.12 569 SER A N 1
ATOM 4594 C CA . SER A 1 569 ? 8.295 -53.117 42.463 1.00 59.12 569 SER A CA 1
ATOM 4595 C C . SER A 1 569 ? 9.154 -52.543 41.325 1.00 59.12 569 SER A C 1
ATOM 4597 O O . SER A 1 569 ? 10.258 -53.021 41.059 1.00 59.12 569 SER A O 1
ATOM 4599 N N . GLN A 1 570 ? 8.692 -51.457 40.682 1.00 62.47 570 GLN A N 1
ATOM 4600 C CA . GLN A 1 570 ? 9.372 -50.863 39.533 1.00 62.47 570 GLN A CA 1
ATOM 4601 C C . GLN A 1 570 ? 9.058 -49.363 39.371 1.00 62.47 570 GLN A C 1
ATOM 4603 O O . GLN A 1 570 ? 7.904 -48.932 39.320 1.00 62.47 570 GLN A O 1
ATOM 4608 N N . ILE A 1 571 ? 10.107 -48.540 39.240 1.00 70.12 571 ILE A N 1
ATOM 4609 C CA . ILE A 1 571 ? 9.979 -47.109 38.915 1.00 70.12 571 ILE A CA 1
ATOM 4610 C C . ILE A 1 571 ? 10.152 -46.914 37.409 1.00 70.12 571 ILE A C 1
ATOM 4612 O O . ILE A 1 571 ? 11.225 -47.175 36.857 1.00 70.12 571 ILE A O 1
ATOM 4616 N N . ILE A 1 572 ? 9.123 -46.383 36.750 1.00 71.69 572 ILE A N 1
ATOM 4617 C CA . ILE A 1 572 ? 9.136 -46.122 35.308 1.00 71.69 572 ILE A CA 1
ATOM 4618 C C . ILE A 1 572 ? 9.592 -44.686 35.056 1.00 71.69 572 ILE A C 1
ATOM 4620 O O . ILE A 1 572 ? 8.863 -43.730 35.323 1.00 71.69 572 ILE A O 1
ATOM 4624 N N . ASN A 1 573 ? 10.783 -44.515 34.483 1.00 76.25 573 ASN A N 1
ATOM 4625 C CA . ASN A 1 573 ? 11.262 -43.195 34.079 1.00 76.25 573 ASN A CA 1
ATOM 4626 C C . ASN A 1 573 ? 10.446 -42.659 32.902 1.00 76.25 573 ASN A C 1
ATOM 4628 O O . ASN A 1 573 ? 10.482 -43.210 31.804 1.00 76.25 573 ASN A O 1
ATOM 4632 N N . SER A 1 574 ? 9.732 -41.564 33.122 1.00 76.94 574 SER A N 1
ATOM 4633 C CA . SER A 1 574 ? 8.852 -40.955 32.134 1.00 76.94 574 SER A CA 1
ATOM 4634 C C . SER A 1 574 ? 9.252 -39.506 31.898 1.00 76.94 574 SER A C 1
ATOM 4636 O O . SER A 1 574 ? 9.540 -38.762 32.830 1.00 76.94 574 SER A O 1
ATOM 4638 N N . ARG A 1 575 ? 9.230 -39.057 30.640 1.00 74.69 575 ARG A N 1
ATOM 4639 C CA . ARG A 1 575 ? 9.485 -37.651 30.299 1.00 74.69 575 ARG A CA 1
ATOM 4640 C C . ARG A 1 575 ? 8.210 -36.985 29.796 1.00 74.69 575 ARG A C 1
ATOM 4642 O O . ARG A 1 575 ? 7.585 -37.467 28.853 1.00 74.69 575 ARG A O 1
ATOM 4649 N N . ARG A 1 576 ? 7.826 -35.853 30.391 1.00 74.06 576 ARG A N 1
ATOM 4650 C CA . ARG A 1 576 ? 6.758 -34.988 29.883 1.00 74.06 576 ARG A CA 1
ATOM 4651 C C . ARG A 1 576 ? 7.262 -34.329 28.600 1.00 74.06 576 ARG A C 1
ATOM 4653 O O . ARG A 1 576 ? 8.071 -33.405 28.645 1.00 74.06 576 ARG A O 1
ATOM 4660 N N . GLN A 1 577 ? 6.799 -34.855 27.473 1.00 63.78 577 GLN A N 1
ATOM 4661 C CA . GLN A 1 577 ? 7.061 -34.322 26.139 1.00 63.78 577 GLN A CA 1
ATOM 4662 C C . GLN A 1 577 ? 6.261 -33.024 25.925 1.00 63.78 577 GLN A C 1
ATOM 4664 O O . GLN A 1 577 ? 5.081 -32.982 26.303 1.00 63.78 577 GLN A O 1
ATOM 4669 N N . PRO A 1 578 ? 6.846 -31.980 25.310 1.00 60.69 578 PRO A N 1
ATOM 4670 C CA . PRO A 1 578 ? 6.064 -30.859 24.799 1.00 60.69 578 PRO A CA 1
ATOM 4671 C C . PRO A 1 578 ? 5.039 -31.355 23.759 1.00 60.69 578 PRO A C 1
ATOM 4673 O O . PRO A 1 578 ? 5.215 -32.427 23.170 1.00 60.69 578 PRO A O 1
ATOM 4676 N N . PRO A 1 579 ? 3.923 -30.633 23.549 1.00 59.72 579 PRO A N 1
ATOM 4677 C CA . PRO A 1 579 ? 2.925 -31.031 22.563 1.00 59.72 579 PRO A CA 1
ATOM 4678 C C . PRO A 1 579 ? 3.580 -31.156 21.182 1.00 59.72 579 PRO A C 1
ATOM 4680 O O . PRO A 1 579 ? 4.185 -30.214 20.684 1.00 59.72 579 PRO A O 1
ATOM 4683 N N . ASN A 1 580 ? 3.479 -32.341 20.580 1.00 61.66 580 ASN A N 1
ATOM 4684 C CA . ASN A 1 580 ? 4.011 -32.583 19.243 1.00 61.66 580 ASN A CA 1
ATOM 4685 C C . ASN A 1 580 ? 3.212 -31.812 18.184 1.00 61.66 580 ASN A C 1
ATOM 4687 O O . ASN A 1 580 ? 2.091 -31.368 18.441 1.00 61.66 580 ASN A O 1
ATOM 4691 N N . LEU A 1 581 ? 3.768 -31.711 16.973 1.00 49.00 581 LEU A N 1
ATOM 4692 C CA . LEU A 1 581 ? 3.141 -31.009 15.852 1.00 49.00 581 LEU A CA 1
ATOM 4693 C C . LEU A 1 581 ? 1.686 -31.461 15.633 1.00 49.00 581 LEU A C 1
ATOM 4695 O O . LEU A 1 581 ? 0.818 -30.631 15.425 1.00 49.00 581 LEU A O 1
ATOM 4699 N N . LYS A 1 582 ? 1.379 -32.756 15.809 1.00 51.81 582 LYS A N 1
ATOM 4700 C CA . LYS A 1 582 ? -0.001 -33.268 15.799 1.00 51.81 582 LYS A CA 1
ATOM 4701 C C . LYS A 1 582 ? -0.869 -32.610 16.879 1.00 51.81 582 LYS A C 1
ATOM 4703 O O . LYS A 1 582 ? -1.902 -32.064 16.547 1.00 51.81 582 LYS A O 1
ATOM 4708 N N . LYS A 1 583 ? -0.480 -32.595 18.156 1.00 54.72 583 LYS A N 1
ATOM 4709 C CA . LYS A 1 583 ? -1.253 -31.926 19.227 1.00 54.72 583 LYS A CA 1
ATOM 4710 C C . LYS A 1 583 ? -1.338 -30.404 19.070 1.00 54.72 583 LYS A C 1
ATOM 4712 O O . LYS A 1 583 ? -2.309 -29.822 19.548 1.00 54.72 583 LYS A O 1
ATOM 4717 N N . LEU A 1 584 ? -0.337 -29.779 18.450 1.00 54.91 584 LEU A N 1
ATOM 4718 C CA . LEU A 1 584 ? -0.334 -28.348 18.136 1.00 54.91 584 LEU A CA 1
ATOM 4719 C C . LEU A 1 584 ? -1.282 -28.021 16.970 1.00 54.91 584 LEU A C 1
ATOM 4721 O O . LEU A 1 584 ? -2.038 -27.061 17.063 1.00 54.91 584 LEU A O 1
ATOM 4725 N N . LEU A 1 585 ? -1.282 -28.845 15.918 1.00 46.53 585 LEU A N 1
ATOM 4726 C CA . LEU A 1 585 ? -2.031 -28.624 14.675 1.00 46.53 585 LEU A CA 1
ATOM 4727 C C . LEU A 1 585 ? -3.439 -29.237 14.686 1.00 46.53 585 LEU A C 1
ATOM 4729 O O . LEU A 1 585 ? -4.339 -28.733 14.028 1.00 46.53 585 LEU A O 1
ATOM 4733 N N . THR A 1 586 ? -3.668 -30.308 15.446 1.00 49.53 586 THR A N 1
ATOM 4734 C CA . THR A 1 586 ? -4.974 -30.962 15.587 1.00 49.53 586 THR A CA 1
ATOM 4735 C C . THR A 1 586 ? -5.580 -30.633 16.947 1.00 49.53 586 THR A C 1
ATOM 4737 O O . THR A 1 586 ? -5.738 -31.505 17.806 1.00 49.53 586 THR A O 1
ATOM 4740 N N . ARG A 1 587 ? -5.990 -29.378 17.157 1.00 48.75 587 ARG A N 1
ATOM 4741 C CA . ARG A 1 587 ? -7.090 -29.096 18.096 1.00 48.75 587 ARG A CA 1
ATOM 4742 C C . ARG A 1 587 ? -8.417 -29.426 17.412 1.00 48.75 587 ARG A C 1
ATOM 4744 O O . ARG A 1 587 ? -9.251 -28.563 17.186 1.00 48.75 587 ARG A O 1
ATOM 4751 N N . ALA A 1 588 ? -8.625 -30.700 17.097 1.00 42.78 588 ALA A N 1
ATOM 4752 C CA . ALA A 1 588 ? -9.920 -31.188 16.649 1.00 42.78 588 ALA A CA 1
ATOM 4753 C C . ALA A 1 588 ? -10.813 -31.427 17.876 1.00 42.78 588 ALA A C 1
ATOM 4755 O O . ALA A 1 588 ? -11.031 -32.556 18.307 1.00 42.78 588 ALA A O 1
ATOM 4756 N N . LYS A 1 589 ? -11.311 -30.344 18.474 1.00 41.22 589 LYS A N 1
ATOM 4757 C CA . LYS A 1 589 ? -12.657 -30.372 19.044 1.00 41.22 589 LYS A CA 1
ATOM 4758 C C . LYS A 1 589 ? -13.525 -29.599 18.069 1.00 41.22 589 LYS A C 1
ATOM 4760 O O . LYS A 1 589 ? -13.603 -28.378 18.141 1.00 41.22 589 LYS A O 1
ATOM 4765 N N . PHE A 1 590 ? -14.144 -30.323 17.146 1.00 37.50 590 PHE A N 1
ATOM 4766 C CA . PHE A 1 590 ? -15.296 -29.796 16.439 1.00 37.50 590 PHE A CA 1
ATOM 4767 C C . PHE A 1 590 ? -16.392 -29.605 17.489 1.00 37.50 590 PHE A C 1
ATOM 4769 O O . PHE A 1 590 ? -16.938 -30.577 18.006 1.00 37.50 590 PHE A O 1
ATOM 4776 N N . SER A 1 591 ? -16.658 -28.354 17.867 1.00 38.66 591 SER A N 1
ATOM 4777 C CA . SER A 1 591 ? -17.923 -28.004 18.507 1.00 38.66 591 SER A CA 1
ATOM 4778 C C . SER A 1 591 ? -18.962 -28.001 17.399 1.00 38.66 591 SER A C 1
ATOM 4780 O O . SER A 1 591 ? -19.272 -26.965 16.820 1.00 38.66 591 SER A O 1
ATOM 4782 N N . THR A 1 592 ? -19.440 -29.185 17.037 1.00 41.53 592 THR A N 1
ATOM 4783 C CA . THR A 1 592 ? -20.668 -29.311 16.261 1.00 41.53 592 THR A CA 1
ATOM 4784 C C . THR A 1 592 ? -21.770 -28.681 17.102 1.00 41.53 592 THR A C 1
ATOM 4786 O O . THR A 1 592 ? -22.036 -29.162 18.200 1.00 41.53 592 THR A O 1
ATOM 4789 N N . THR A 1 593 ? -22.345 -27.588 16.594 1.00 41.75 593 THR A N 1
ATOM 4790 C CA . THR A 1 593 ? -23.332 -26.678 17.209 1.00 41.75 593 THR A CA 1
ATOM 4791 C C . THR A 1 593 ? -22.783 -25.678 18.241 1.00 41.75 593 THR A C 1
ATOM 4793 O O . THR A 1 593 ? -22.187 -26.035 19.257 1.00 41.75 593 THR A O 1
ATOM 4796 N N . ARG A 1 594 ? -23.012 -24.378 17.986 1.00 47.16 594 ARG A N 1
ATOM 4797 C CA . ARG A 1 594 ? -22.958 -23.310 18.999 1.00 47.16 594 ARG A CA 1
ATOM 4798 C C . ARG A 1 594 ? -24.197 -23.447 19.891 1.00 47.16 594 ARG A C 1
ATOM 4800 O O . ARG A 1 594 ? -25.124 -22.655 19.784 1.00 47.16 594 ARG A O 1
ATOM 4807 N N . SER A 1 595 ? -24.247 -24.468 20.742 1.00 60.03 595 SER A N 1
ATOM 4808 C CA . SER A 1 595 ? -25.228 -24.479 21.828 1.00 60.03 595 SER A CA 1
ATOM 4809 C C . SER A 1 595 ? -24.767 -23.483 22.895 1.00 60.03 595 SER A C 1
ATOM 4811 O O . SER A 1 595 ? -23.692 -23.657 23.474 1.00 60.03 595 SER A O 1
ATOM 4813 N N . THR A 1 596 ? -25.534 -22.429 23.145 1.00 76.31 596 THR A N 1
ATOM 4814 C CA . THR A 1 596 ? -25.395 -21.607 24.357 1.00 76.31 596 THR A CA 1
ATOM 4815 C C . THR A 1 596 ? -25.869 -22.413 25.565 1.00 76.31 596 THR A C 1
ATOM 4817 O O . THR A 1 596 ? -26.750 -23.248 25.402 1.00 76.31 596 THR A O 1
ATOM 4820 N N . GLY A 1 597 ? -25.269 -22.214 26.743 1.00 87.44 597 GLY A N 1
ATOM 4821 C CA . GLY A 1 597 ? -25.743 -22.838 27.985 1.00 87.44 597 GLY A CA 1
ATOM 4822 C C . GLY A 1 597 ? -24.643 -23.399 28.881 1.00 87.44 597 GLY A C 1
ATOM 4823 O O . GLY A 1 597 ? -23.517 -23.666 28.451 1.00 87.44 597 GLY A O 1
ATOM 4824 N N . VAL A 1 598 ? -24.976 -23.576 30.156 1.00 93.56 598 VAL A N 1
ATOM 4825 C CA . VAL A 1 598 ? -24.056 -24.076 31.181 1.00 93.56 598 VAL A CA 1
ATOM 4826 C C . VAL A 1 598 ? -24.355 -25.536 31.488 1.00 93.56 598 VAL A C 1
ATOM 4828 O O . VAL A 1 598 ? -25.497 -25.891 31.775 1.00 93.56 598 VAL A O 1
ATOM 4831 N N . LYS A 1 599 ? -23.320 -26.381 31.459 1.00 93.81 599 LYS A N 1
ATOM 4832 C CA . LYS A 1 599 ? -23.400 -27.805 31.818 1.00 93.81 599 LYS A CA 1
ATOM 4833 C C . LYS A 1 599 ? -22.259 -28.203 32.746 1.00 93.81 599 LYS A C 1
ATOM 4835 O O . LYS A 1 599 ? -21.174 -27.622 32.719 1.00 93.81 599 LYS A O 1
ATOM 4840 N N . LYS A 1 600 ? -22.457 -29.231 33.564 1.00 93.88 600 LYS A N 1
ATOM 4841 C CA . LYS A 1 600 ? -21.373 -29.829 34.355 1.00 93.88 600 LYS A CA 1
ATOM 4842 C C . LYS A 1 600 ? -20.385 -30.556 33.441 1.00 93.88 600 LYS A C 1
ATOM 4844 O O . LYS A 1 600 ? -20.751 -31.142 32.429 1.00 93.88 600 LYS A O 1
ATOM 4849 N N . CYS A 1 601 ? -19.108 -30.568 33.826 1.00 90.12 601 CYS A N 1
ATOM 4850 C CA . CYS A 1 601 ? -18.045 -31.156 32.998 1.00 90.12 601 CYS A CA 1
ATOM 4851 C C . CYS A 1 601 ? -18.013 -32.702 32.980 1.00 90.12 601 CYS A C 1
ATOM 4853 O O . CYS A 1 601 ? -17.161 -33.277 32.303 1.00 90.12 601 CYS A O 1
ATOM 4855 N N . GLY A 1 602 ? -18.875 -33.371 33.758 1.00 84.25 602 GLY A N 1
ATOM 4856 C CA . GLY A 1 602 ? -19.002 -34.836 33.814 1.00 84.25 602 GLY A CA 1
ATOM 4857 C C . GLY A 1 602 ? -17.843 -35.592 34.482 1.00 84.25 602 GLY A C 1
ATOM 4858 O O . GLY A 1 602 ? -17.835 -36.817 34.493 1.00 84.25 602 GLY A O 1
ATOM 4859 N N . ASP A 1 603 ? -16.851 -34.891 35.032 1.00 85.25 603 ASP A N 1
ATOM 4860 C CA . ASP A 1 603 ? -15.706 -35.502 35.715 1.00 85.25 603 ASP A CA 1
ATOM 4861 C C . ASP A 1 603 ? -16.074 -35.832 37.176 1.00 85.25 603 ASP A C 1
ATOM 4863 O O . ASP A 1 603 ? -16.325 -34.896 37.943 1.00 85.25 603 ASP A O 1
ATOM 4867 N N . PRO A 1 604 ? -16.077 -37.115 37.596 1.00 82.12 604 PRO A N 1
ATOM 4868 C CA . PRO A 1 604 ? -16.536 -37.526 38.928 1.00 82.12 604 PRO A CA 1
ATOM 4869 C C . PRO A 1 604 ? -15.667 -36.975 40.067 1.00 82.12 604 PRO A C 1
ATOM 4871 O O . PRO A 1 604 ? -16.091 -36.957 41.216 1.00 82.12 604 PRO A O 1
ATOM 4874 N N . ARG A 1 605 ? -14.453 -36.489 39.768 1.00 86.75 605 ARG A N 1
ATOM 4875 C CA . ARG A 1 605 ? -13.556 -35.864 40.755 1.00 86.75 605 ARG A CA 1
ATOM 4876 C C . ARG A 1 605 ? -13.659 -34.337 40.778 1.00 86.75 605 ARG A C 1
ATOM 4878 O O . ARG A 1 605 ? -12.903 -33.671 41.489 1.00 86.75 605 ARG A O 1
ATOM 4885 N N . CYS A 1 606 ? -14.539 -33.738 39.976 1.00 88.25 606 CYS A N 1
ATOM 4886 C CA . CYS A 1 606 ? -14.646 -32.288 39.883 1.00 88.25 606 CYS A CA 1
ATOM 4887 C C . CYS A 1 606 ? -15.442 -31.697 41.055 1.00 88.25 606 CYS A C 1
ATOM 4889 O O . CYS A 1 606 ? -16.655 -31.532 40.976 1.00 88.25 606 CYS A O 1
ATOM 4891 N N . GLY A 1 607 ? -14.737 -31.230 42.089 1.00 87.94 607 GLY A N 1
ATOM 4892 C CA . GLY A 1 607 ? -15.338 -30.564 43.259 1.00 87.94 607 GLY A CA 1
ATOM 4893 C C . GLY A 1 607 ? -15.977 -29.183 43.014 1.00 87.94 607 GLY A C 1
ATOM 4894 O O . GLY A 1 607 ? -16.220 -28.453 43.977 1.00 87.94 607 GLY A O 1
ATOM 4895 N N . THR A 1 608 ? -16.184 -28.801 41.749 1.00 92.88 608 THR A N 1
ATOM 4896 C CA . THR A 1 608 ? -16.902 -27.590 41.315 1.00 92.88 608 THR A CA 1
ATOM 4897 C C . THR A 1 608 ? -18.285 -27.923 40.744 1.00 92.88 608 THR A C 1
ATOM 4899 O O . THR A 1 608 ? -19.159 -27.066 40.814 1.00 92.88 608 THR A O 1
ATOM 4902 N N . CYS A 1 609 ? -18.514 -29.143 40.233 1.00 92.75 609 CYS A N 1
ATOM 4903 C CA . CYS A 1 609 ? -19.778 -29.521 39.580 1.00 92.75 609 CYS A CA 1
ATOM 4904 C C . CYS A 1 609 ? -21.002 -29.333 40.486 1.00 92.75 609 CYS A C 1
ATOM 4906 O O . CYS A 1 609 ? -22.033 -28.870 40.009 1.00 92.75 609 CYS A O 1
ATOM 4908 N N . ASP A 1 610 ? -20.881 -29.608 41.785 1.00 91.81 610 ASP A N 1
ATOM 4909 C CA . ASP A 1 610 ? -21.995 -29.513 42.747 1.00 91.81 610 ASP A CA 1
ATOM 4910 C C . ASP A 1 610 ? -22.520 -28.080 42.938 1.00 91.81 610 ASP A C 1
ATOM 4912 O O . ASP A 1 610 ? -23.676 -27.853 43.320 1.00 91.81 610 ASP A O 1
ATOM 4916 N N . TYR A 1 611 ? -21.662 -27.102 42.647 1.00 94.00 611 TYR A N 1
ATOM 4917 C CA . TYR A 1 611 ? -21.954 -25.678 42.769 1.00 94.00 611 TYR A CA 1
ATOM 4918 C C . TYR A 1 611 ? -22.464 -25.078 41.458 1.00 94.00 611 TYR A C 1
ATOM 4920 O O . TYR A 1 611 ? -22.996 -23.976 41.492 1.00 94.00 611 TYR A O 1
ATOM 4928 N N . ILE A 1 612 ? -22.322 -25.771 40.324 1.00 95.12 612 ILE A N 1
ATOM 4929 C CA . ILE A 1 612 ? -22.785 -25.265 39.031 1.00 95.12 612 ILE A CA 1
ATOM 4930 C C . ILE A 1 612 ? -24.300 -25.390 38.911 1.00 95.12 612 ILE A C 1
ATOM 4932 O O . ILE A 1 612 ? -24.882 -26.442 39.189 1.00 95.12 612 ILE A O 1
ATOM 4936 N N . GLU A 1 613 ? -24.911 -24.299 38.471 1.00 94.12 613 GLU A N 1
ATOM 4937 C CA . GLU A 1 613 ? -26.291 -24.242 38.008 1.00 94.12 613 GLU A CA 1
ATOM 4938 C C . GLU A 1 613 ? -26.312 -24.477 36.489 1.00 94.12 613 GLU A C 1
ATOM 4940 O O . GLU A 1 613 ? -25.547 -23.855 35.751 1.00 94.12 613 GLU A O 1
ATOM 4945 N N . GLU A 1 614 ? -27.102 -25.449 36.032 1.00 93.69 614 GLU A N 1
ATOM 4946 C CA . GLU A 1 614 ? -27.160 -25.859 34.623 1.00 93.69 614 GLU A CA 1
ATOM 4947 C C . GLU A 1 614 ? -28.356 -25.208 33.929 1.00 93.69 614 GLU A C 1
ATOM 4949 O O . GLU A 1 614 ? -29.413 -25.051 34.535 1.00 93.69 614 GLU A O 1
ATOM 4954 N N . GLY A 1 615 ? -28.194 -24.857 32.654 1.00 91.00 615 GLY A N 1
ATOM 4955 C CA . GLY A 1 615 ? -29.247 -24.240 31.847 1.00 91.00 615 GLY A CA 1
ATOM 4956 C C . GLY A 1 615 ? -28.754 -23.092 30.969 1.00 91.00 615 GLY A C 1
ATOM 4957 O O . GLY A 1 615 ? -27.601 -22.652 31.050 1.00 91.00 615 GLY A O 1
ATOM 4958 N N . ASP A 1 616 ? -29.648 -22.592 30.121 1.00 87.44 616 ASP A N 1
ATOM 4959 C CA . ASP A 1 616 ? -29.345 -21.537 29.140 1.00 87.44 616 ASP A CA 1
ATOM 4960 C C . ASP A 1 616 ? -29.462 -20.127 29.725 1.00 87.44 616 ASP A C 1
ATOM 4962 O O . ASP A 1 616 ? -28.876 -19.175 29.197 1.00 87.44 616 ASP A O 1
ATOM 4966 N N . LYS A 1 617 ? -30.197 -20.007 30.835 1.00 91.31 617 LYS A N 1
ATOM 4967 C CA . LYS A 1 617 ? -30.365 -18.777 31.600 1.00 91.31 617 LYS A CA 1
ATOM 4968 C C . LYS A 1 617 ? -30.649 -19.039 33.076 1.00 91.31 617 LYS A C 1
ATOM 4970 O O . LYS A 1 617 ? -31.156 -20.104 33.417 1.00 91.31 617 LYS A O 1
ATOM 4975 N N . ILE A 1 618 ? -30.393 -18.038 33.916 1.00 93.38 618 ILE A N 1
ATOM 4976 C CA . ILE A 1 618 ? -30.880 -17.967 35.304 1.00 93.38 618 ILE A CA 1
ATOM 4977 C C . ILE A 1 618 ? -31.632 -16.654 35.530 1.00 93.38 618 ILE A C 1
ATOM 4979 O O . ILE A 1 618 ? -31.391 -15.675 34.825 1.00 93.38 618 ILE A O 1
ATOM 4983 N N . THR A 1 619 ? -32.531 -16.627 36.513 1.00 91.38 619 THR A N 1
ATOM 4984 C CA . THR A 1 619 ? -33.257 -15.408 36.908 1.00 91.38 619 THR A CA 1
ATOM 4985 C C . THR A 1 619 ? -32.645 -14.846 38.186 1.00 91.38 619 THR A C 1
ATOM 4987 O O . THR A 1 619 ? -32.472 -15.569 39.169 1.00 91.38 619 THR A O 1
ATOM 4990 N N . LEU A 1 620 ? -32.279 -13.568 38.162 1.00 89.94 620 LEU A N 1
ATOM 4991 C CA . LEU A 1 620 ? -31.791 -12.835 39.325 1.00 89.94 620 LEU A CA 1
ATOM 4992 C C . LEU A 1 620 ? -32.947 -12.497 40.268 1.00 89.94 620 LEU A C 1
ATOM 4994 O O . LEU A 1 620 ? -34.106 -12.439 39.864 1.00 89.94 620 LEU A O 1
ATOM 4998 N N . LYS A 1 621 ? -32.636 -12.182 41.528 1.00 86.62 621 LYS A N 1
ATOM 4999 C CA . LYS A 1 621 ? -33.644 -11.714 42.493 1.00 86.62 621 LYS A CA 1
ATOM 5000 C C . LYS A 1 621 ? -34.336 -10.417 42.057 1.00 86.62 621 LYS A C 1
ATOM 5002 O O . LYS A 1 621 ? -35.467 -10.169 42.459 1.00 86.62 621 LYS A O 1
ATOM 5007 N N . THR A 1 622 ? -33.671 -9.608 41.231 1.00 84.00 622 THR A N 1
ATOM 5008 C CA . THR A 1 622 ? -34.232 -8.395 40.615 1.00 84.00 622 THR A CA 1
ATOM 5009 C C . THR A 1 622 ? -35.312 -8.695 39.568 1.00 84.00 622 THR A C 1
ATOM 5011 O O . THR A 1 622 ? -36.007 -7.778 39.147 1.00 84.00 622 THR A O 1
ATOM 5014 N N . GLY A 1 623 ? -35.471 -9.960 39.157 1.00 83.69 623 GLY A N 1
ATOM 5015 C CA . GLY A 1 623 ? -36.354 -10.386 38.068 1.00 83.69 623 GLY A CA 1
ATOM 5016 C C . GLY A 1 623 ? -35.677 -10.405 36.692 1.00 83.69 623 GLY A C 1
ATOM 5017 O O . GLY A 1 623 ? -36.284 -10.843 35.721 1.00 83.69 623 GLY A O 1
ATOM 5018 N N . GLU A 1 624 ? -34.422 -9.964 36.591 1.00 87.06 624 GLU A N 1
ATOM 5019 C CA . GLU A 1 624 ? -33.678 -9.919 35.328 1.00 87.06 624 GLU A CA 1
ATOM 5020 C C . GLU A 1 624 ? -33.089 -11.286 34.950 1.00 87.06 624 GLU A C 1
ATOM 5022 O O . GLU A 1 624 ? -32.633 -12.050 35.804 1.00 87.06 624 GLU A O 1
ATOM 5027 N N . GLU A 1 625 ? -33.057 -11.597 33.652 1.00 90.62 625 GLU A N 1
ATOM 5028 C CA . GLU A 1 625 ? -32.537 -12.871 33.146 1.00 90.62 625 GLU A CA 1
ATOM 5029 C C . GLU A 1 625 ? -31.067 -12.768 32.708 1.00 90.62 625 GLU A C 1
ATOM 5031 O O . GLU A 1 625 ? -30.721 -11.992 31.816 1.00 90.62 625 GLU A O 1
ATOM 5036 N N . LEU A 1 626 ? -30.203 -13.631 33.251 1.00 90.50 626 LEU A N 1
ATOM 5037 C CA . LEU A 1 626 ? -28.830 -13.820 32.774 1.00 90.50 626 LEU A CA 1
ATOM 5038 C C . LEU A 1 626 ? -28.760 -14.984 31.790 1.00 90.50 626 LEU A C 1
ATOM 5040 O O . LEU A 1 626 ? -28.873 -16.136 32.199 1.00 90.50 626 LEU A O 1
ATOM 5044 N N . LYS A 1 627 ? -28.507 -14.693 30.510 1.00 91.94 627 LYS A N 1
ATOM 5045 C CA . LYS A 1 627 ? -28.317 -15.696 29.447 1.00 91.94 627 LYS A CA 1
ATOM 5046 C C . LYS A 1 627 ? -26.838 -15.993 29.204 1.00 91.94 627 LYS A C 1
ATOM 5048 O O . LYS A 1 627 ? -26.029 -15.069 29.119 1.00 91.94 627 LYS A O 1
ATOM 5053 N N . ALA A 1 628 ? -26.491 -17.270 29.042 1.00 92.00 628 ALA A N 1
ATOM 5054 C CA . ALA A 1 628 ? -25.129 -17.669 28.694 1.00 92.00 628 ALA A CA 1
ATOM 5055 C C . ALA A 1 628 ? -24.787 -17.319 27.234 1.00 92.00 628 ALA A C 1
ATOM 5057 O O . ALA A 1 628 ? -25.444 -17.785 26.308 1.00 92.00 628 ALA A O 1
ATOM 5058 N N . ASN A 1 629 ? -23.715 -16.555 27.003 1.00 90.81 629 ASN A N 1
ATOM 5059 C CA . ASN A 1 629 ? -23.278 -16.179 25.646 1.00 90.81 629 ASN A CA 1
ATOM 5060 C C . ASN A 1 629 ? -22.512 -17.291 24.891 1.00 90.81 629 ASN A C 1
ATOM 5062 O O . ASN A 1 629 ? -22.186 -17.135 23.715 1.00 90.81 629 ASN A O 1
ATOM 5066 N N . ALA A 1 630 ? -22.168 -18.386 25.569 1.00 89.31 630 ALA A N 1
ATOM 5067 C CA . ALA A 1 630 ? -21.410 -19.508 25.026 1.00 89.31 630 ALA A CA 1
ATOM 5068 C C . ALA A 1 630 ? -21.686 -20.781 25.836 1.00 89.31 630 ALA A C 1
ATOM 5070 O O . ALA A 1 630 ? -22.213 -20.715 26.948 1.00 89.31 630 ALA A O 1
ATOM 5071 N N . SER A 1 631 ? -21.282 -21.939 25.306 1.00 90.81 631 SER A N 1
ATOM 5072 C CA . SER A 1 631 ? -21.248 -23.173 26.094 1.00 90.81 631 SER A CA 1
ATOM 5073 C C . SER A 1 631 ? -20.166 -23.084 27.172 1.00 90.81 631 SER A C 1
ATOM 5075 O O . SER A 1 631 ? -18.991 -22.865 26.856 1.00 90.81 631 SER A O 1
ATOM 5077 N N . MET A 1 632 ? -20.547 -23.244 28.438 1.00 94.00 632 MET A N 1
ATOM 5078 C CA . MET A 1 632 ? -19.633 -23.164 29.580 1.00 94.00 632 MET A CA 1
ATOM 5079 C C . MET A 1 632 ? -19.834 -24.312 30.568 1.00 94.00 632 MET A C 1
ATOM 5081 O O . MET A 1 632 ? -20.888 -24.933 30.649 1.00 94.00 632 MET A O 1
ATOM 5085 N N . ASP A 1 633 ? -18.782 -24.592 31.331 1.00 94.31 633 ASP A N 1
ATOM 5086 C CA . ASP A 1 633 ? -18.717 -25.668 32.313 1.00 94.31 633 ASP A CA 1
ATOM 5087 C C . ASP A 1 633 ? -17.802 -25.322 33.501 1.00 94.31 633 ASP A C 1
ATOM 5089 O O . ASP A 1 633 ? -17.207 -24.246 33.592 1.00 94.31 633 ASP A O 1
ATOM 5093 N N . CYS A 1 634 ? -17.621 -26.279 34.412 1.00 92.44 634 CYS A N 1
ATOM 5094 C CA . CYS A 1 634 ? -16.789 -26.140 35.613 1.00 92.44 634 CYS A CA 1
ATOM 5095 C C . CYS A 1 634 ? -15.307 -25.832 35.331 1.00 92.44 634 CYS A C 1
ATOM 5097 O O . CYS A 1 634 ? -14.586 -25.381 36.224 1.00 92.44 634 CYS A O 1
ATOM 5099 N N . LYS A 1 635 ? -14.828 -26.134 34.120 1.00 92.62 635 LYS A N 1
ATOM 5100 C CA . LYS A 1 635 ? -13.433 -25.970 33.688 1.00 92.62 635 LYS A CA 1
ATOM 5101 C C . LYS A 1 635 ? -13.256 -24.713 32.834 1.00 92.62 635 LYS A C 1
ATOM 5103 O O . LYS A 1 635 ? -12.144 -24.432 32.385 1.00 92.62 635 LYS A O 1
ATOM 5108 N N . SER A 1 636 ? -14.327 -23.948 32.634 1.00 93.50 636 SER A N 1
ATOM 5109 C CA . SER A 1 636 ? -14.314 -22.759 31.803 1.00 93.50 636 SER A CA 1
ATOM 5110 C C . SER A 1 636 ? -13.419 -21.667 32.378 1.00 93.50 636 SER A C 1
ATOM 5112 O O . SER A 1 636 ? -13.316 -21.464 33.592 1.00 93.50 636 SER A O 1
ATOM 5114 N N . ALA A 1 637 ? -12.736 -20.994 31.456 1.00 94.12 637 ALA A N 1
ATOM 5115 C CA . ALA A 1 637 ? -11.766 -19.946 31.730 1.00 94.12 637 ALA A CA 1
ATOM 5116 C C . ALA A 1 637 ? -12.167 -18.596 31.117 1.00 94.12 637 ALA A C 1
ATOM 5118 O O . ALA A 1 637 ? -12.975 -18.594 30.198 1.00 94.12 637 ALA A O 1
ATOM 5119 N N . ASN A 1 638 ? -11.596 -17.476 31.554 1.00 94.69 638 ASN A N 1
ATOM 5120 C CA . ASN A 1 638 ? -11.893 -16.135 31.026 1.00 94.69 638 ASN A CA 1
ATOM 5121 C C . ASN A 1 638 ? -13.396 -15.813 31.036 1.00 94.69 638 ASN A C 1
ATOM 5123 O O . ASN A 1 638 ? -13.997 -15.586 29.989 1.00 94.69 638 ASN A O 1
ATOM 5127 N N . ILE A 1 639 ? -14.021 -15.848 32.210 1.00 95.75 639 ILE A N 1
ATOM 5128 C CA . ILE A 1 639 ? -15.477 -15.719 32.345 1.00 95.75 639 ILE A CA 1
ATOM 5129 C C . ILE A 1 639 ? -15.887 -14.644 33.354 1.00 95.75 639 ILE A C 1
ATOM 5131 O O . ILE A 1 639 ? -15.158 -14.356 34.307 1.00 95.75 639 ILE A O 1
ATOM 5135 N N . ILE A 1 640 ? -17.101 -14.132 33.169 1.00 96.50 640 ILE A N 1
ATOM 5136 C CA . ILE A 1 640 ? -17.915 -13.501 34.207 1.00 96.50 640 ILE A CA 1
ATOM 5137 C C . ILE A 1 640 ? -18.949 -14.528 34.675 1.00 96.50 640 ILE A C 1
ATOM 5139 O O . ILE A 1 640 ? -19.564 -15.232 33.865 1.00 96.50 640 ILE A O 1
ATOM 5143 N N . TYR A 1 641 ? -19.111 -14.640 35.987 1.00 96.06 641 TYR A N 1
ATOM 5144 C CA . TYR A 1 641 ? -20.043 -15.562 36.619 1.00 96.06 641 TYR A CA 1
ATOM 5145 C C . TYR A 1 641 ? -20.921 -14.832 37.628 1.00 96.06 641 TYR A C 1
ATOM 5147 O O . TYR A 1 641 ? -20.525 -13.826 38.215 1.00 96.06 641 TYR A O 1
ATOM 5155 N N . CYS A 1 642 ? -22.114 -15.371 37.836 1.00 95.31 642 CYS A N 1
ATOM 5156 C CA . CYS A 1 642 ? -23.003 -15.000 38.919 1.00 95.31 642 CYS A CA 1
ATOM 5157 C C . CYS A 1 642 ? -22.918 -16.071 40.011 1.00 95.31 642 CYS A C 1
ATOM 5159 O O . CYS A 1 642 ? -22.894 -17.261 39.699 1.00 95.31 642 CYS A O 1
ATOM 5161 N N . ALA A 1 643 ? -22.837 -15.669 41.275 1.00 94.81 643 ALA A N 1
ATOM 5162 C CA . ALA A 1 643 ? -22.996 -16.547 42.422 1.00 94.81 643 ALA A CA 1
ATOM 5163 C C . ALA A 1 643 ? -24.279 -16.183 43.176 1.00 94.81 643 ALA A C 1
ATOM 5165 O O . ALA A 1 643 ? -24.515 -15.008 43.449 1.00 94.81 643 ALA A O 1
ATOM 5166 N N . THR A 1 644 ? -25.074 -17.184 43.541 1.00 94.44 644 THR A N 1
ATOM 5167 C CA . THR A 1 644 ? -26.408 -17.002 44.123 1.00 94.44 644 THR A CA 1
ATOM 5168 C C . THR A 1 644 ? -26.502 -17.679 45.484 1.00 94.44 644 THR A C 1
ATOM 5170 O O . THR A 1 644 ? -26.068 -18.825 45.661 1.00 94.44 644 THR A O 1
ATOM 5173 N N . CYS A 1 645 ? -27.081 -16.971 46.455 1.00 94.44 645 CYS A N 1
ATOM 5174 C CA . CYS A 1 645 ? -27.407 -17.524 47.763 1.00 94.44 645 CYS A CA 1
ATOM 5175 C C . CYS A 1 645 ? -28.692 -18.368 47.671 1.00 94.44 645 CYS A C 1
ATOM 5177 O O . CYS A 1 645 ? -29.747 -17.812 47.364 1.00 94.44 645 CYS A O 1
ATOM 5179 N N . PRO A 1 646 ? -28.657 -19.678 47.974 1.00 90.88 646 PRO A N 1
ATOM 5180 C CA . PRO A 1 646 ? -29.828 -20.544 47.844 1.00 90.88 646 PRO A CA 1
ATOM 5181 C C . PRO A 1 646 ? -30.935 -20.227 48.862 1.00 90.88 646 PRO A C 1
ATOM 5183 O O . PRO A 1 646 ? -32.069 -20.636 48.655 1.00 90.88 646 PRO A O 1
ATOM 5186 N N . THR A 1 647 ? -30.623 -19.519 49.954 1.00 91.12 647 THR A N 1
ATOM 5187 C CA . THR A 1 647 ? -31.595 -19.203 51.014 1.00 91.12 647 THR A CA 1
ATOM 5188 C C . THR A 1 647 ? -32.436 -17.968 50.691 1.00 91.12 647 THR A C 1
ATOM 5190 O O . THR A 1 647 ? -33.638 -17.965 50.921 1.00 91.12 647 THR A O 1
ATOM 5193 N N . CYS A 1 648 ? -31.814 -16.895 50.195 1.00 91.06 648 CYS A N 1
ATOM 5194 C CA . CYS A 1 648 ? -32.461 -15.584 50.044 1.00 91.06 648 CYS A CA 1
ATOM 5195 C C . CYS A 1 648 ? -32.471 -15.051 48.602 1.00 91.06 648 CYS A C 1
ATOM 5197 O O . CYS A 1 648 ? -32.966 -13.943 48.373 1.00 91.06 648 CYS A O 1
ATOM 5199 N N . GLY A 1 649 ? -31.869 -15.789 47.663 1.00 90.31 649 GLY A N 1
ATOM 5200 C CA . GLY A 1 649 ? -31.777 -15.449 46.243 1.00 90.31 649 GLY A CA 1
ATOM 5201 C C . GLY A 1 649 ? -30.783 -14.341 45.889 1.00 90.31 649 GLY A C 1
ATOM 5202 O O . GLY A 1 649 ? -30.638 -14.036 44.714 1.00 90.31 649 GLY A O 1
ATOM 5203 N N . GLU A 1 650 ? -30.098 -13.724 46.859 1.00 92.31 650 GLU A N 1
ATOM 5204 C CA . GLU A 1 650 ? -29.172 -12.615 46.581 1.00 92.31 650 GLU A CA 1
ATOM 5205 C C . GLU A 1 650 ? -28.020 -13.048 45.667 1.00 92.31 650 GLU A C 1
ATOM 5207 O O . GLU A 1 650 ? -27.447 -14.134 45.823 1.00 92.31 650 GLU A O 1
ATOM 5212 N N . ASN A 1 651 ? -27.674 -12.168 44.728 1.00 93.62 651 ASN A N 1
ATOM 5213 C CA . ASN A 1 651 ? -26.723 -12.442 43.659 1.00 93.62 651 ASN A CA 1
ATOM 5214 C C . ASN A 1 651 ? -25.431 -11.629 43.835 1.00 93.62 651 ASN A C 1
ATOM 5216 O O . ASN A 1 651 ? -25.456 -10.487 44.292 1.00 93.62 651 ASN A O 1
ATOM 5220 N N . TYR A 1 652 ? -24.306 -12.217 43.430 1.00 94.12 652 TYR A N 1
ATOM 5221 C CA . TYR A 1 652 ? -22.979 -11.607 43.330 1.00 94.12 652 TYR A CA 1
ATOM 5222 C C . TYR A 1 652 ? -22.444 -11.816 41.913 1.00 94.12 652 TYR A C 1
ATOM 5224 O O . TYR A 1 652 ? -22.479 -12.937 41.411 1.00 94.12 652 TYR A O 1
ATOM 5232 N N . ILE A 1 653 ? -21.921 -10.773 41.272 1.00 94.38 653 ILE A N 1
ATOM 5233 C CA . ILE A 1 653 ? -21.275 -10.882 39.957 1.00 94.38 653 ILE A CA 1
ATOM 5234 C C . ILE A 1 653 ? -19.767 -10.769 40.149 1.00 94.38 653 ILE A C 1
ATOM 5236 O O . ILE A 1 653 ? -19.296 -9.852 40.818 1.00 94.38 653 ILE A O 1
ATOM 5240 N N . GLY A 1 654 ? -19.025 -11.719 39.579 1.00 93.19 654 GLY A N 1
ATOM 5241 C CA . GLY A 1 654 ? -17.574 -11.778 39.696 1.00 93.19 654 GLY A CA 1
ATOM 5242 C C . GLY A 1 654 ? -16.873 -12.199 38.407 1.00 93.19 654 GLY A C 1
ATOM 5243 O O . GLY A 1 654 ? -17.446 -12.904 37.575 1.00 93.19 654 GLY A O 1
ATOM 5244 N N . GLN A 1 655 ? -15.593 -11.849 38.268 1.00 93.94 655 GLN A N 1
ATOM 5245 C CA . GLN A 1 655 ? -14.732 -12.349 37.184 1.00 93.94 655 GLN A CA 1
ATOM 5246 C C . GLN A 1 655 ? -13.749 -13.450 37.620 1.00 93.94 655 GLN A C 1
ATOM 5248 O O . GLN A 1 655 ? -13.312 -13.546 38.781 1.00 93.94 655 GLN A O 1
ATOM 5253 N N . SER A 1 656 ? -13.387 -14.322 36.675 1.00 93.56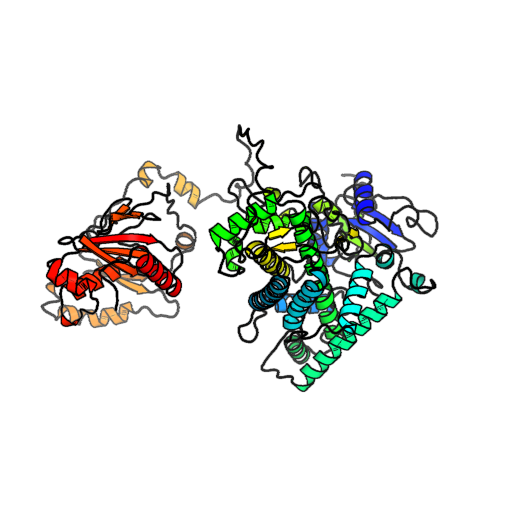 656 SER A N 1
ATOM 5254 C CA . SER A 1 656 ? -12.302 -15.286 36.867 1.00 93.56 656 SER A CA 1
ATOM 5255 C C . SER A 1 656 ? -11.599 -15.682 35.567 1.00 93.56 656 SER A C 1
ATOM 5257 O O . SER A 1 656 ? -12.243 -15.964 34.555 1.00 93.56 656 SER A O 1
ATOM 5259 N N . ASN A 1 657 ? -10.271 -15.851 35.636 1.00 92.19 657 ASN A N 1
ATOM 5260 C CA . ASN A 1 657 ? -9.526 -16.588 34.614 1.00 92.19 657 ASN A CA 1
ATOM 5261 C C . ASN A 1 657 ? -9.876 -18.086 34.640 1.00 92.19 657 ASN A C 1
ATOM 5263 O O . ASN A 1 657 ? -10.041 -18.665 33.588 1.00 92.19 657 ASN A O 1
ATOM 5267 N N . LYS A 1 658 ? -10.062 -18.741 35.794 1.00 95.12 658 LYS A N 1
ATOM 5268 C CA . LYS A 1 658 ? -10.480 -20.162 35.862 1.00 95.12 658 LYS A CA 1
ATOM 5269 C C . LYS A 1 658 ? -11.606 -20.365 36.865 1.00 95.12 658 LYS A C 1
ATOM 5271 O O . LYS A 1 658 ? -11.447 -20.025 38.040 1.00 95.12 658 LYS A O 1
ATOM 5276 N N . LEU A 1 659 ? -12.739 -20.927 36.438 1.00 95.31 659 LEU A N 1
ATOM 5277 C CA . LEU A 1 659 ? -13.917 -21.053 37.304 1.00 95.31 659 LEU A CA 1
ATOM 5278 C C . LEU A 1 659 ? -13.648 -21.940 38.521 1.00 95.31 659 LEU A C 1
ATOM 5280 O O . LEU A 1 659 ? -13.880 -21.528 39.653 1.00 95.31 659 LEU A O 1
ATOM 5284 N N . ASN A 1 660 ? -13.086 -23.127 38.304 1.00 93.62 660 ASN A N 1
ATOM 5285 C CA . ASN A 1 660 ? -12.771 -24.073 39.376 1.00 93.62 660 ASN A CA 1
ATOM 5286 C C . ASN A 1 660 ? -11.836 -23.500 40.458 1.00 93.62 660 ASN A C 1
ATOM 5288 O O . ASN A 1 660 ? -12.027 -23.773 41.644 1.00 93.62 660 ASN A O 1
ATOM 5292 N N . ALA A 1 661 ? -10.848 -22.688 40.070 1.00 93.44 661 ALA A N 1
ATOM 5293 C CA . ALA A 1 661 ? -9.959 -22.004 41.001 1.00 93.44 661 ALA A CA 1
ATOM 5294 C C . ALA A 1 661 ? -10.738 -20.991 41.849 1.00 93.44 661 ALA A C 1
ATOM 5296 O O . ALA A 1 661 ? -10.600 -20.973 43.069 1.00 93.44 661 ALA A O 1
ATOM 5297 N N . ARG A 1 662 ? -11.627 -20.213 41.223 1.00 94.38 662 ARG A N 1
ATOM 5298 C CA . ARG A 1 662 ? -12.468 -19.243 41.928 1.00 94.38 662 ARG A CA 1
ATOM 5299 C C . ARG A 1 662 ? -13.461 -19.904 42.882 1.00 94.38 662 ARG A C 1
ATOM 5301 O O . ARG A 1 662 ? -13.590 -19.452 44.014 1.00 94.38 662 ARG A O 1
ATOM 5308 N N . VAL A 1 663 ? -14.106 -20.999 42.477 1.00 93.88 663 VAL A N 1
ATOM 5309 C CA . VAL A 1 663 ? -15.010 -21.761 43.360 1.00 93.88 663 VAL A CA 1
ATOM 5310 C C . VAL A 1 663 ? -14.258 -22.303 44.575 1.00 93.88 663 VAL A C 1
ATOM 5312 O O . VAL A 1 663 ? -14.785 -22.280 45.682 1.00 93.88 663 VAL A O 1
ATOM 5315 N N . ARG A 1 664 ? -13.004 -22.745 44.406 1.00 93.25 664 ARG A N 1
ATOM 5316 C CA . ARG A 1 664 ? -12.160 -23.181 45.530 1.00 93.25 664 ARG A CA 1
ATOM 5317 C C . ARG A 1 664 ? -11.912 -22.051 46.531 1.00 93.25 664 ARG A C 1
ATOM 5319 O O . ARG A 1 664 ? -12.020 -22.298 47.728 1.00 93.25 664 ARG A O 1
ATOM 5326 N N . VAL A 1 665 ? -11.635 -20.840 46.044 1.00 93.06 665 VAL A N 1
ATOM 5327 C CA . VAL A 1 665 ? -11.470 -19.650 46.894 1.00 93.06 665 VAL A CA 1
ATOM 5328 C C . VAL A 1 665 ? -12.763 -19.349 47.654 1.00 93.06 665 VAL A C 1
ATOM 5330 O O . VAL A 1 665 ? -12.718 -19.232 48.874 1.00 93.06 665 VAL A O 1
ATOM 5333 N N . HIS A 1 666 ? -13.921 -19.334 46.981 1.00 93.81 666 HIS A N 1
ATOM 5334 C CA . HIS A 1 666 ? -15.220 -19.144 47.647 1.00 93.81 666 HIS A CA 1
ATOM 5335 C C . HIS A 1 666 ? -15.467 -20.191 48.741 1.00 93.81 666 HIS A C 1
ATOM 5337 O O . HIS A 1 666 ? -15.782 -19.838 49.872 1.00 93.81 666 HIS A O 1
ATOM 5343 N N . LYS A 1 667 ? -15.230 -21.481 48.460 1.00 93.19 667 LYS A N 1
ATOM 5344 C CA . LYS A 1 667 ? -15.357 -22.560 49.462 1.00 93.19 667 LYS A CA 1
ATOM 5345 C C . LYS A 1 667 ? -14.463 -22.329 50.680 1.00 93.19 667 LYS A C 1
ATOM 5347 O O . LYS A 1 667 ? -14.898 -22.549 51.807 1.00 93.19 667 LYS A O 1
ATOM 5352 N N . GLN A 1 668 ? -13.221 -21.907 50.453 1.00 93.25 668 GLN A N 1
ATOM 5353 C CA . GLN A 1 668 ? -12.266 -21.651 51.524 1.00 93.25 668 GLN A CA 1
ATOM 5354 C C . GLN A 1 668 ? -12.715 -20.478 52.407 1.00 93.25 668 GLN A C 1
ATOM 5356 O O . GLN A 1 668 ? -12.730 -20.617 53.624 1.00 93.25 668 GLN A O 1
ATOM 5361 N N . GLN A 1 669 ? -13.141 -19.364 51.807 1.00 93.00 669 GLN A N 1
ATOM 5362 C CA . GLN A 1 669 ? -13.574 -18.155 52.525 1.00 93.00 669 GLN A CA 1
ATOM 5363 C C . GLN A 1 669 ? -14.910 -18.309 53.255 1.00 93.00 669 GLN A C 1
ATOM 5365 O O . GLN A 1 669 ? -15.157 -17.671 54.281 1.00 93.00 669 GLN A O 1
ATOM 5370 N N . VAL A 1 670 ? -15.789 -19.157 52.727 1.00 92.38 670 VAL A N 1
ATOM 5371 C CA . VAL A 1 670 ? -17.035 -19.519 53.398 1.00 92.38 670 VAL A CA 1
ATOM 5372 C C . VAL A 1 670 ? -16.741 -20.375 54.635 1.00 92.38 670 VAL A C 1
ATOM 5374 O O . VAL A 1 670 ? -17.311 -20.116 55.694 1.00 92.38 670 VAL A O 1
ATOM 5377 N N . LYS A 1 671 ? -15.817 -21.344 54.526 1.00 91.75 671 LYS A N 1
ATOM 5378 C CA . LYS A 1 671 ? -15.476 -22.286 55.604 1.00 91.75 671 LYS A CA 1
ATOM 5379 C C . LYS A 1 671 ? -14.606 -21.679 56.710 1.00 91.75 671 LYS A C 1
ATOM 5381 O O . LYS A 1 671 ? -14.845 -21.978 57.874 1.00 91.75 671 LYS A O 1
ATOM 5386 N N . ASP A 1 672 ? -13.595 -20.885 56.364 1.00 91.12 672 ASP A N 1
ATOM 5387 C CA . ASP A 1 672 ? -12.637 -20.322 57.322 1.00 91.12 672 ASP A CA 1
ATOM 5388 C C . ASP A 1 672 ? -12.823 -18.796 57.442 1.00 91.12 672 ASP A C 1
ATOM 5390 O O . ASP A 1 672 ? -12.498 -18.063 56.501 1.00 91.12 672 ASP A O 1
ATOM 5394 N N . PRO A 1 673 ? -13.328 -18.294 58.588 1.00 88.94 673 PRO A N 1
ATOM 5395 C CA . PRO A 1 673 ? -13.499 -16.863 58.823 1.00 88.94 673 PRO A CA 1
ATOM 5396 C C . PRO A 1 673 ? -12.204 -16.047 58.706 1.00 88.94 673 PRO A C 1
ATOM 5398 O O . PRO A 1 673 ? -12.270 -14.878 58.343 1.00 88.94 673 PRO A O 1
ATOM 5401 N N . ARG A 1 674 ? -11.026 -16.641 58.954 1.00 87.62 674 ARG A N 1
ATOM 5402 C CA . ARG A 1 674 ? -9.737 -15.919 58.980 1.00 87.62 674 ARG A CA 1
ATOM 5403 C C . ARG A 1 674 ? -9.274 -15.444 57.604 1.00 87.62 674 ARG A C 1
ATOM 5405 O O . ARG A 1 674 ? -8.510 -14.495 57.508 1.00 87.62 674 ARG A O 1
ATOM 5412 N N . VAL A 1 675 ? -9.717 -16.110 56.536 1.00 87.94 675 VAL A N 1
ATOM 5413 C CA . VAL A 1 675 ? -9.338 -15.791 55.144 1.00 87.94 675 VAL A CA 1
ATOM 5414 C C . VAL A 1 675 ? -10.487 -15.163 54.350 1.00 87.94 675 VAL A C 1
ATOM 5416 O O . VAL A 1 675 ? -10.366 -14.928 53.145 1.00 87.94 675 VAL A O 1
ATOM 5419 N N . ARG A 1 676 ? -11.620 -14.903 55.012 1.00 88.25 676 ARG A N 1
ATOM 5420 C CA . ARG A 1 676 ? -12.826 -14.326 54.420 1.00 88.25 676 ARG A CA 1
ATOM 5421 C C . ARG A 1 676 ? -12.618 -12.839 54.143 1.00 88.25 676 ARG A C 1
ATOM 5423 O O . ARG A 1 676 ? -12.479 -12.050 55.067 1.00 88.25 676 ARG A O 1
ATOM 5430 N N . ASN A 1 677 ? -12.625 -12.455 52.866 1.00 83.44 677 ASN A N 1
ATOM 5431 C CA . ASN A 1 677 ? -12.318 -11.079 52.454 1.00 83.44 677 ASN A CA 1
ATOM 5432 C C . ASN A 1 677 ? -13.338 -10.453 51.488 1.00 83.44 677 ASN A C 1
ATOM 5434 O O . ASN A 1 677 ? -13.131 -9.334 51.026 1.00 83.44 677 ASN A O 1
ATOM 5438 N N . THR A 1 678 ? -14.434 -11.149 51.167 1.00 82.69 678 THR A N 1
ATOM 5439 C CA . THR A 1 678 ? -15.496 -10.613 50.304 1.00 82.69 678 THR A CA 1
ATOM 5440 C C . THR A 1 678 ? -16.852 -10.611 51.017 1.00 82.69 678 THR A C 1
ATOM 5442 O O . THR A 1 678 ? -17.199 -11.617 51.646 1.00 82.69 678 THR A O 1
ATOM 5445 N N . PRO A 1 679 ? -17.669 -9.546 50.861 1.00 83.38 679 PRO A N 1
ATOM 5446 C CA . PRO A 1 679 ? -19.026 -9.499 51.418 1.00 83.38 679 PRO A CA 1
ATOM 5447 C C . PRO A 1 679 ? -19.910 -10.665 50.951 1.00 83.38 679 PRO A C 1
ATOM 5449 O O . PRO A 1 679 ? -20.753 -11.157 51.698 1.00 83.38 679 PRO A O 1
ATOM 5452 N N . CYS A 1 680 ? -19.685 -11.166 49.729 1.00 89.06 680 CYS A N 1
ATOM 5453 C CA . CYS A 1 680 ? -20.414 -12.326 49.215 1.00 89.06 680 CYS A CA 1
ATOM 5454 C C . CYS A 1 680 ? -20.129 -13.611 50.014 1.00 89.06 680 CYS A C 1
ATOM 5456 O O . CYS A 1 680 ? -21.061 -14.340 50.341 1.00 89.06 680 CYS A O 1
ATOM 5458 N N . CYS A 1 681 ? -18.875 -13.871 50.405 1.00 90.19 681 CYS A N 1
ATOM 5459 C CA . CYS A 1 681 ? -18.528 -15.066 51.180 1.00 90.19 681 CYS A CA 1
ATOM 5460 C C . CYS A 1 681 ? -19.035 -14.995 52.622 1.00 90.19 681 CYS A C 1
ATOM 5462 O O . CYS A 1 681 ? -19.421 -16.019 53.183 1.00 90.19 681 CYS A O 1
ATOM 5464 N N . GLU A 1 682 ? -19.074 -13.800 53.213 1.00 90.62 682 GLU A N 1
ATOM 5465 C CA . GLU A 1 682 ? -19.715 -13.576 54.511 1.00 90.62 682 GLU A CA 1
ATOM 5466 C C . GLU A 1 682 ? -21.214 -13.869 54.452 1.00 90.62 682 GLU A C 1
ATOM 5468 O O . GLU A 1 682 ? -21.743 -14.616 55.278 1.00 90.62 682 GLU A O 1
ATOM 5473 N N . HIS A 1 683 ? -21.879 -13.377 53.407 1.00 91.75 683 HIS A N 1
ATOM 5474 C CA . HIS A 1 683 ? -23.285 -13.659 53.174 1.00 91.75 683 HIS A CA 1
ATOM 5475 C C . HIS A 1 683 ? -23.553 -15.160 52.973 1.00 91.75 683 HIS A C 1
ATOM 5477 O O . HIS A 1 683 ? -24.479 -15.709 53.571 1.00 91.75 683 HIS A O 1
ATOM 5483 N N . PHE A 1 684 ? -22.737 -15.857 52.177 1.00 92.75 684 PHE A N 1
ATOM 5484 C CA . PHE A 1 684 ? -22.888 -17.300 51.964 1.00 92.75 684 PHE A CA 1
ATOM 5485 C C . PHE A 1 684 ? -22.615 -18.124 53.229 1.00 92.75 684 PHE A C 1
ATOM 5487 O O . PHE A 1 684 ? -23.254 -19.158 53.423 1.00 92.75 684 PHE A O 1
ATOM 5494 N N . ALA A 1 685 ? -21.722 -17.676 54.114 1.00 91.06 685 ALA A N 1
ATOM 5495 C CA . ALA A 1 685 ? -21.494 -18.332 55.398 1.00 91.06 685 ALA A CA 1
ATOM 5496 C C . ALA A 1 685 ? -22.694 -18.174 56.345 1.00 91.06 685 ALA A C 1
ATOM 5498 O O . ALA A 1 685 ? -23.172 -19.169 56.889 1.00 91.06 685 ALA A O 1
ATOM 5499 N N . ASN A 1 686 ? -23.212 -16.951 56.485 1.00 90.88 686 ASN A N 1
ATOM 5500 C CA . ASN A 1 686 ? -24.249 -16.629 57.466 1.00 90.88 686 ASN A CA 1
ATOM 5501 C C . ASN A 1 686 ? -25.660 -16.969 56.951 1.00 90.88 686 ASN A C 1
ATOM 5503 O O . ASN A 1 686 ? -26.381 -17.758 57.554 1.00 90.88 686 ASN A O 1
ATOM 5507 N N . CYS A 1 687 ? -26.054 -16.409 55.803 1.00 91.38 687 CYS A N 1
ATOM 5508 C CA . CYS A 1 687 ? -27.386 -16.601 55.221 1.00 91.38 687 CYS A CA 1
ATOM 5509 C C . CYS A 1 687 ? -27.476 -17.906 54.415 1.00 91.38 687 CYS A C 1
ATOM 5511 O O . CYS A 1 687 ? -28.434 -18.670 54.550 1.00 91.38 687 CYS A O 1
ATOM 5513 N N . GLY A 1 688 ? -26.451 -18.203 53.611 1.00 86.19 688 GLY A N 1
ATOM 5514 C CA . GLY A 1 688 ? -26.392 -19.413 52.782 1.00 86.19 688 GLY A CA 1
ATOM 5515 C C . GLY A 1 688 ? -26.117 -20.708 53.557 1.00 86.19 688 GLY A C 1
ATOM 5516 O O . GLY A 1 688 ? -26.099 -21.780 52.950 1.00 86.19 688 GLY A O 1
ATOM 5517 N N . ARG A 1 689 ? -25.872 -20.633 54.877 1.00 89.50 689 ARG A N 1
ATOM 5518 C CA . ARG A 1 689 ? -25.441 -21.759 55.733 1.00 89.50 689 ARG A CA 1
ATOM 5519 C C . ARG A 1 689 ? -24.264 -22.539 55.129 1.00 89.50 689 ARG A C 1
ATOM 5521 O O . ARG A 1 689 ? -24.235 -23.769 55.129 1.00 89.50 689 ARG A O 1
ATOM 5528 N N . GLY A 1 690 ? -23.322 -21.815 54.532 1.00 86.50 690 GLY A N 1
ATOM 5529 C CA . GLY A 1 690 ? -22.146 -22.373 53.873 1.00 86.50 690 GLY A CA 1
ATOM 5530 C C . GLY A 1 690 ? -22.354 -22.860 52.432 1.00 86.50 690 GLY A C 1
ATOM 5531 O O . GLY A 1 690 ? -21.426 -23.421 51.842 1.00 86.50 690 GLY A O 1
ATOM 5532 N N . LYS A 1 691 ? -23.542 -22.670 51.845 1.00 90.62 691 LYS A N 1
ATOM 5533 C CA . LYS A 1 691 ? -23.888 -23.109 50.483 1.00 90.62 691 LYS A CA 1
ATOM 5534 C C . LYS A 1 691 ? -24.081 -21.920 49.540 1.00 90.62 691 LYS A C 1
ATOM 5536 O O . LYS A 1 691 ? -24.555 -20.861 49.939 1.00 90.62 691 LYS A O 1
ATOM 5541 N N . PHE A 1 692 ? -23.740 -22.122 48.270 1.00 94.62 692 PHE A N 1
ATOM 5542 C CA . PHE A 1 692 ? -23.949 -21.167 47.178 1.00 94.62 692 PHE A CA 1
ATOM 5543 C C . PHE A 1 692 ? -24.064 -21.909 45.837 1.00 94.62 692 PHE A C 1
ATOM 5545 O O . PHE A 1 692 ? -23.632 -23.061 45.724 1.00 94.62 692 PHE A O 1
ATOM 5552 N N . LYS A 1 693 ? -24.641 -21.257 44.826 1.00 95.56 693 LYS A N 1
ATOM 5553 C CA . LYS A 1 693 ? -24.672 -21.719 43.428 1.00 95.56 693 LYS A CA 1
ATOM 5554 C C . LYS A 1 693 ? -23.904 -20.757 42.532 1.00 95.56 693 LYS A C 1
ATOM 5556 O O . LYS A 1 693 ? -23.749 -19.596 42.893 1.00 95.56 693 LYS A O 1
ATOM 5561 N N . ILE A 1 694 ? -23.366 -21.244 41.417 1.00 95.81 694 ILE A N 1
ATOM 5562 C CA . ILE A 1 694 ? -22.576 -20.469 40.458 1.00 95.81 694 ILE A CA 1
ATOM 5563 C C . ILE A 1 694 ? -23.050 -20.746 39.036 1.00 95.81 694 ILE A C 1
ATOM 5565 O O . ILE A 1 694 ? -23.127 -21.897 38.608 1.00 95.81 694 ILE A O 1
ATOM 5569 N N . TYR A 1 695 ? -23.243 -19.666 38.288 1.00 96.50 695 TYR A N 1
ATOM 5570 C CA . TYR A 1 695 ? -23.629 -19.675 36.889 1.00 96.50 695 TYR A CA 1
ATOM 5571 C C . TYR A 1 695 ? -22.672 -18.798 36.058 1.00 96.50 695 TYR A C 1
ATOM 5573 O O . TYR A 1 695 ? -22.724 -17.566 36.144 1.00 96.50 695 TYR A O 1
ATOM 5581 N N . PRO A 1 696 ? -21.741 -19.383 35.282 1.00 96.44 696 PRO A N 1
ATOM 5582 C CA . PRO A 1 696 ? -20.938 -18.633 34.323 1.00 96.44 696 PRO A CA 1
ATOM 5583 C C . PRO A 1 696 ? -21.807 -18.218 33.129 1.00 96.44 696 PRO A C 1
ATOM 5585 O O . PRO A 1 696 ? -22.283 -19.073 32.393 1.00 96.44 696 PRO A O 1
ATOM 5588 N N . PHE A 1 697 ? -22.004 -16.916 32.918 1.00 95.06 697 PHE A N 1
ATOM 5589 C CA . PHE A 1 697 ? -22.926 -16.418 31.884 1.00 95.06 697 PHE A CA 1
ATOM 5590 C C . PHE A 1 697 ? -22.231 -15.650 30.756 1.00 95.06 697 PHE A C 1
ATOM 5592 O O . PHE A 1 697 ? -22.773 -15.550 29.658 1.00 95.06 697 PHE A O 1
ATOM 5599 N N . PHE A 1 698 ? -21.004 -15.165 30.965 1.00 93.88 698 PHE A N 1
ATOM 5600 C CA . PHE A 1 698 ? -20.281 -14.439 29.923 1.00 93.88 698 PHE A CA 1
ATOM 5601 C C . PHE A 1 698 ? -18.859 -14.965 29.741 1.00 93.88 698 PHE A C 1
ATOM 5603 O O . PHE A 1 698 ? -18.002 -14.799 30.605 1.00 93.88 698 PHE A O 1
ATOM 5610 N N . LYS A 1 699 ? -18.595 -15.577 28.591 1.00 93.25 699 LYS A N 1
ATOM 5611 C CA . LYS A 1 699 ? -17.295 -16.068 28.144 1.00 93.25 699 LYS A CA 1
ATOM 5612 C C . LYS A 1 699 ? -16.572 -15.022 27.305 1.00 93.25 699 LYS A C 1
ATOM 5614 O O . LYS A 1 699 ? -17.135 -14.494 26.350 1.00 93.25 699 LYS A O 1
ATOM 5619 N N . MET A 1 700 ? -15.300 -14.803 27.619 1.00 89.94 700 MET A N 1
ATOM 5620 C CA . MET A 1 700 ? -14.344 -14.071 26.790 1.00 89.94 700 MET A CA 1
ATOM 5621 C C . MET A 1 700 ? -13.368 -15.058 26.143 1.00 89.94 700 MET A C 1
ATOM 5623 O O . MET A 1 700 ? -12.959 -16.051 26.752 1.00 89.94 700 MET A O 1
ATOM 5627 N N . TRP A 1 701 ? -13.003 -14.796 24.890 1.00 85.19 701 TRP A N 1
ATOM 5628 C CA . TRP A 1 701 ? -12.146 -15.689 24.101 1.00 85.19 701 TRP A CA 1
ATOM 5629 C C . TRP A 1 701 ? -10.650 -15.393 24.269 1.00 85.19 701 TRP A C 1
ATOM 5631 O O . TRP A 1 701 ? -9.832 -16.287 24.065 1.00 85.19 701 TRP A O 1
ATOM 5641 N N . ASN A 1 702 ? -10.315 -14.198 24.766 1.00 80.06 702 ASN A N 1
ATOM 5642 C CA . ASN A 1 702 ? -8.948 -13.755 25.038 1.00 80.06 702 ASN A CA 1
ATOM 5643 C C . ASN A 1 702 ? -8.709 -13.633 26.555 1.00 80.06 702 ASN A C 1
ATOM 5645 O O . ASN A 1 702 ? -9.622 -13.283 27.308 1.00 80.06 702 ASN A O 1
ATOM 5649 N N . ASP A 1 703 ? -7.490 -13.931 27.015 1.00 84.94 703 ASP A N 1
ATOM 5650 C CA . ASP A 1 703 ? -7.073 -13.730 28.412 1.00 84.94 703 ASP A CA 1
ATOM 5651 C C . ASP A 1 703 ? -6.556 -12.293 28.587 1.00 84.94 703 ASP A C 1
ATOM 5653 O O . ASP A 1 703 ? -5.373 -12.024 28.404 1.00 84.94 703 ASP A O 1
ATOM 5657 N N . ASN A 1 704 ? -7.467 -11.358 28.867 1.00 85.69 704 ASN A N 1
ATOM 5658 C CA . ASN A 1 704 ? -7.157 -9.951 29.138 1.00 85.69 704 ASN A CA 1
ATOM 5659 C C . ASN A 1 704 ? -7.840 -9.526 30.447 1.00 85.69 704 ASN A C 1
ATOM 5661 O O . ASN A 1 704 ? -9.066 -9.426 30.496 1.00 85.69 704 ASN A O 1
ATOM 5665 N N . ASP A 1 705 ? -7.057 -9.311 31.508 1.00 87.00 705 ASP A N 1
ATOM 5666 C CA . ASP A 1 705 ? -7.578 -9.040 32.855 1.00 87.00 705 ASP A CA 1
ATOM 5667 C C . ASP A 1 705 ? -8.322 -7.701 32.961 1.00 87.00 705 ASP A C 1
ATOM 5669 O O . ASP A 1 705 ? -9.356 -7.634 33.627 1.00 87.00 705 ASP A O 1
ATOM 5673 N N . ASP A 1 706 ? -7.859 -6.669 32.255 1.00 85.12 706 ASP A N 1
ATOM 5674 C CA . ASP A 1 706 ? -8.479 -5.340 32.272 1.00 85.12 706 ASP A CA 1
ATOM 5675 C C . ASP A 1 706 ? -9.840 -5.359 31.578 1.00 85.12 706 ASP A C 1
ATOM 5677 O O . ASP A 1 706 ? -10.819 -4.821 32.096 1.00 85.12 706 ASP A O 1
ATOM 5681 N N . LEU A 1 707 ? -9.950 -6.092 30.465 1.00 82.62 707 LEU A N 1
ATOM 5682 C CA . LEU A 1 707 ? -11.231 -6.322 29.802 1.00 82.62 707 LEU A CA 1
ATOM 5683 C C . LEU A 1 707 ? -12.197 -7.114 30.697 1.00 82.62 707 LEU A C 1
ATOM 5685 O O . LEU A 1 707 ? -13.391 -6.808 30.726 1.00 82.62 707 LEU A O 1
ATOM 5689 N N . ARG A 1 708 ? -11.701 -8.110 31.452 1.00 92.50 708 ARG A N 1
ATOM 5690 C CA . ARG A 1 708 ? -12.543 -8.857 32.404 1.00 92.50 708 ARG A CA 1
ATOM 5691 C C . ARG A 1 708 ? -13.086 -7.950 33.502 1.00 92.50 708 ARG A C 1
ATOM 5693 O O . ARG A 1 708 ? -14.271 -8.052 33.802 1.00 92.50 708 ARG A O 1
ATOM 5700 N N . LYS A 1 709 ? -12.250 -7.077 34.074 1.00 91.44 709 LYS A N 1
ATOM 5701 C CA . LYS A 1 709 ? -12.666 -6.097 35.092 1.00 91.44 709 LYS A CA 1
ATOM 5702 C C . LYS A 1 709 ? -13.682 -5.108 34.525 1.00 91.44 709 LYS A C 1
ATOM 5704 O O . LYS A 1 709 ? -14.749 -4.948 35.097 1.00 91.44 709 LYS A O 1
ATOM 5709 N N . ALA A 1 710 ? -13.428 -4.552 33.341 1.00 87.06 710 ALA A N 1
ATOM 5710 C CA . ALA A 1 710 ? -14.369 -3.643 32.688 1.00 87.06 710 ALA A CA 1
ATOM 5711 C C . ALA A 1 710 ? -15.732 -4.306 32.405 1.00 87.06 710 ALA A C 1
ATOM 5713 O O . ALA A 1 710 ? -16.779 -3.670 32.541 1.00 87.06 710 ALA A O 1
ATOM 5714 N N . LYS A 1 711 ? -15.749 -5.597 32.033 1.00 90.44 711 LYS A N 1
ATOM 5715 C CA . LYS A 1 711 ? -16.993 -6.364 31.852 1.00 90.44 711 LYS A CA 1
ATOM 5716 C C . LYS A 1 711 ? -17.682 -6.703 33.172 1.00 90.44 711 LYS A C 1
ATOM 5718 O O . LYS A 1 711 ? -18.905 -6.630 33.229 1.00 90.44 711 LYS A O 1
ATOM 5723 N N . GLU A 1 712 ? -16.930 -7.052 34.212 1.00 93.62 712 GLU A N 1
ATOM 5724 C CA . GLU A 1 712 ? -17.449 -7.210 35.576 1.00 93.62 712 GLU A CA 1
ATOM 5725 C C . GLU A 1 712 ? -18.149 -5.921 36.029 1.00 93.62 712 GLU A C 1
ATOM 5727 O O . GLU A 1 712 ? -19.326 -5.968 36.379 1.00 93.62 712 GLU A O 1
ATOM 5732 N N . ASP A 1 713 ? -17.488 -4.769 35.895 1.00 90.56 713 ASP A N 1
ATOM 5733 C CA . ASP A 1 713 ? -18.039 -3.455 36.246 1.00 90.56 713 ASP A CA 1
ATOM 5734 C C . ASP A 1 713 ? -19.282 -3.105 35.425 1.00 90.56 713 ASP A C 1
ATOM 5736 O O . ASP A 1 713 ? -20.264 -2.593 35.965 1.00 90.56 713 ASP A O 1
ATOM 5740 N N . TYR A 1 714 ? -19.269 -3.401 34.123 1.00 90.06 714 TYR A N 1
ATOM 5741 C CA . TYR A 1 714 ? -20.431 -3.223 33.256 1.00 90.06 714 TYR A CA 1
ATOM 5742 C C . TYR A 1 714 ? -21.634 -4.032 33.754 1.00 90.06 714 TYR A C 1
ATOM 5744 O O . TYR A 1 714 ? -22.720 -3.476 33.900 1.00 90.06 714 TYR A O 1
ATOM 5752 N N . PHE A 1 715 ? -21.453 -5.319 34.068 1.00 92.19 715 PHE A N 1
ATOM 5753 C CA . PHE A 1 715 ? -22.550 -6.169 34.534 1.00 92.19 715 PHE A CA 1
ATOM 5754 C C . PHE A 1 715 ? -22.991 -5.849 35.966 1.00 92.19 715 PHE A C 1
ATOM 5756 O O . PHE A 1 715 ? -24.176 -5.963 36.269 1.00 92.19 715 PHE A O 1
ATOM 5763 N N . ILE A 1 716 ? -22.084 -5.391 36.832 1.00 90.50 716 ILE A N 1
ATOM 5764 C CA . ILE A 1 716 ? -22.442 -4.870 38.156 1.00 90.50 716 ILE A CA 1
ATOM 5765 C C . ILE A 1 716 ? -23.282 -3.596 38.022 1.00 90.50 716 ILE A C 1
ATOM 5767 O O . ILE A 1 716 ? -24.248 -3.436 38.763 1.00 90.50 716 ILE A O 1
ATOM 5771 N N . LYS A 1 717 ? -22.952 -2.693 37.089 1.00 89.00 717 LYS A N 1
ATOM 5772 C CA . LYS A 1 717 ? -23.760 -1.491 36.821 1.00 89.00 717 LYS A CA 1
ATOM 5773 C C . LYS A 1 717 ? -25.113 -1.834 36.200 1.00 89.00 717 LYS A C 1
ATOM 5775 O O . LYS A 1 717 ? -26.099 -1.206 36.560 1.00 89.00 717 LYS A O 1
ATOM 5780 N N . LEU A 1 718 ? -25.145 -2.819 35.301 1.00 87.88 718 LEU A N 1
ATOM 5781 C CA . LEU A 1 718 ? -26.353 -3.228 34.588 1.00 87.88 718 LEU A CA 1
ATOM 5782 C C . LEU A 1 718 ? -27.375 -3.892 35.517 1.00 87.88 718 LEU A C 1
ATOM 5784 O O . LEU A 1 718 ? -28.512 -3.453 35.559 1.00 87.88 718 LEU A O 1
ATOM 5788 N N . TYR A 1 719 ? -26.953 -4.903 36.281 1.00 86.81 719 TYR A N 1
ATOM 5789 C CA . TYR A 1 719 ? -27.854 -5.722 37.107 1.00 86.81 719 TYR A CA 1
ATOM 5790 C C . TYR A 1 719 ? -27.903 -5.299 38.581 1.00 86.81 719 TYR A C 1
ATOM 5792 O O . TYR A 1 719 ? -28.622 -5.888 39.384 1.00 86.81 719 TYR A O 1
ATOM 5800 N N . ASN A 1 720 ? -27.076 -4.320 38.966 1.00 86.31 720 ASN A N 1
ATOM 5801 C CA . ASN A 1 720 ? -27.003 -3.736 40.306 1.00 86.31 720 ASN A CA 1
ATOM 5802 C C . ASN A 1 720 ? -27.116 -4.758 41.469 1.00 86.31 720 ASN A C 1
ATOM 5804 O O . ASN A 1 720 ? -27.954 -4.584 42.359 1.00 86.31 720 ASN A O 1
ATOM 5808 N N . PRO A 1 721 ? -26.288 -5.826 41.502 1.00 85.94 721 PRO A N 1
ATOM 5809 C CA . PRO A 1 721 ? -26.403 -6.871 42.514 1.00 85.94 721 PRO A CA 1
ATOM 5810 C C . PRO A 1 721 ? -26.159 -6.303 43.915 1.00 85.94 721 PRO A C 1
ATOM 5812 O O . PRO A 1 721 ? -25.273 -5.469 44.112 1.00 85.94 721 PRO A O 1
ATOM 5815 N N . LYS A 1 722 ? -26.911 -6.781 44.913 1.00 83.44 722 LYS A N 1
ATOM 5816 C CA . LYS A 1 722 ? -26.779 -6.317 46.304 1.00 83.44 722 LYS A CA 1
ATOM 5817 C C . LYS A 1 722 ? -25.437 -6.708 46.923 1.00 83.44 722 LYS A C 1
ATOM 5819 O O . LYS A 1 722 ? -24.870 -5.954 47.710 1.00 83.44 722 LYS A O 1
ATOM 5824 N N . LEU A 1 723 ? -24.917 -7.884 46.566 1.00 83.00 723 LEU A N 1
ATOM 5825 C CA . LEU A 1 723 ? -23.592 -8.327 46.983 1.00 83.00 723 LEU A CA 1
ATOM 5826 C C . LEU A 1 723 ? -22.564 -7.738 46.011 1.00 83.00 723 LEU A C 1
ATOM 5828 O O . LEU A 1 723 ? -22.442 -8.199 44.877 1.00 83.00 723 LEU A O 1
ATOM 5832 N N . LYS A 1 724 ? -21.815 -6.724 46.454 1.00 76.00 724 LYS A N 1
ATOM 5833 C CA . LYS A 1 724 ? -20.737 -6.091 45.676 1.00 76.00 724 LYS A CA 1
ATOM 5834 C C . LYS A 1 724 ? -19.382 -6.313 46.335 1.00 76.00 724 LYS A C 1
ATOM 5836 O O . LYS A 1 724 ? -19.284 -6.569 47.537 1.00 76.00 724 LYS A O 1
ATOM 5841 N N . ARG A 1 725 ? -18.326 -6.238 45.529 1.00 66.25 725 ARG A N 1
ATOM 5842 C CA . ARG A 1 725 ? -16.955 -6.136 46.033 1.00 66.25 725 ARG A CA 1
ATOM 5843 C C . ARG A 1 725 ? -16.782 -4.724 46.617 1.00 66.25 725 ARG A C 1
ATOM 5845 O O . ARG A 1 725 ? -17.292 -3.784 46.015 1.00 66.25 725 ARG A O 1
ATOM 5852 N N . LYS A 1 726 ? -16.177 -4.616 47.806 1.00 54.03 726 LYS A N 1
ATOM 5853 C CA . LYS A 1 726 ? -15.846 -3.319 48.418 1.00 54.03 726 LYS A CA 1
ATOM 5854 C C . LYS A 1 726 ? -14.815 -2.578 47.584 1.00 54.03 726 LYS A C 1
ATOM 5856 O O . LYS A 1 726 ? -13.940 -3.282 47.022 1.00 54.03 726 LYS A O 1
#

pLDDT: mean 83.35, std 17.55, range [23.55, 98.75]

InterPro domains:
  IPR000305 GIY-YIG endonuclease [PF01541] (639-722)
  IPR001128 Cytochrome P450 [PF00067] (10-460)
  IPR001128 Cytochrome P450 [PR00385] (274-291)
  IPR001128 Cytochrome P450 [PR00385] (327-338)
  IPR001128 Cytochrome P450 [PR00385] (403-412)
  IPR001128 Cytochrome P450 [PR00385] (412-423)
  IPR002401 Cytochrome P450, E-class, group I [PR00463] (38-57)
  IPR002401 Cytochrome P450, E-class, group I [PR00463] (62-83)
  IPR002401 Cytochrome P450, E-class, group I [PR00463] (152-170)
  IPR002401 Cytochrome P450, E-class, group I [PR00463] (263-280)
  IPR002401 Cytochrome P450, E-class, group I [PR00463] (283-309)
  IPR002401 Cytochrome P450, E-class, group I [PR00463] (326-344)
  IPR002401 Cytochrome P450, E-class, group I [PR00463] (367-391)
  IPR002401 Cytochrome P450, E-class, group I [PR00463] (402-412)
  IPR002401 Cytochrome P450, E-class, group I [PR00463] (412-435)
  IPR035901 GIY-YIG endonuclease superfamily [G3DSA:3.40.1440.10] (637-725)
  IPR035901 GIY-YIG endonuclease superfamily [SSF82771] (639-722)
  IPR036396 Cytochrome P450 superfamily [G3DSA:1.10.630.10] (3-466)
  IPR036396 Cytochrome P450 superfamily [SSF48264] (5-457)
  IPR050182 Cytochrome P450 family 2 [PTHR24300] (10-440)

Organism: Pinctada imbricata (NCBI:txid66713)

Foldseek 3Di:
DPPQDPQAAQAFDAQDPQQWCVVVAPLQPNLVSVVVGCVVRNQWHWTAGRHAIAIEGFALVRLFCCCAVVVVQWVAADQQLPPLCNPQFAQQRHDDPLNVVNLVLLLCLLVVDAAPNDHLLNLLLVLLVVLVVVQVVCQQPWFFSQVSLLQSLLQSLCCAALVGHPPDVPVLLVVLLVLLLCLFQRSLLLCCSRHPCVVVVPDPPCSNSNVSPSVSLVSQLVVVVVSLVVCVVVADLVHDSHSSNVLVVVCVVPNCPSSPPVSSSNNSSCSSNVRRSLLSQLLVLLLLVCQVPVVLLVVQQVQCCVQPNQPGADGPVCVQSRLSLLLLSLLSCLQQLFQQFARWTFRCAWDDDPSHIDHHRHTYTHRQNSLSQPCVLDPPSNDRDSCSQADPVRHGDDSSSHQSQRDHPNRNSCVVSSSRSSSNNSSRLSSFWDKYAPDSVDRQDSAARHRSTGGRDRDRTIGTHGPPDDDDDPPPPPPDDDDDDDDDDDDDDDDDDDPPPDDDDPVVVVVPDPPVNVPDDDDPPPPCPQEAEDEEEDDPPDDDCVVVVVVCVVVQCVDPVRVVVPNHPYYHYHYDDDQDPCSVVPPPPPPPDFDAWEDEPPDPPQPCRVQEDTDQWDAAPVRDIQGAPGYYYQFAAFFWKWKAQPQPRFIDIDTGRGNSVVVVLLLVLLVDVVSPQFPVSVCCNPRSVSGMHMYTRGHDPDPDVVVRVVVSVVVCVVVVTPRYGD

Radius of gyration: 34.04 Å; chains: 1; bounding box: 69×80×100 Å

Sequence (726 aa):
MTTLEPKRDPPGPNGWPLIRALGKIDFLNVANEFLRLRRKYGDIFSFSVFRRRIVVLCGVKTIREVLTKHYDAVNDRGEGFAIDNPHGYGILDSSGEYHKAMREFVTKSFRDFSFEKRNLATIVKDETMSLLEKMREKNGRPFNVNDDLVLCIANVICSFALGQKILNKDAALMKALEETETVVSHPLRFLPVFISEPVLKLVPGDPFGVWIRERSTNDVIQFLKEFLDEHKKSFDPTYERDLIDVYLNLQNEKGCRIFSDENLLRTIYDIFLSGIETSVSAIRWCILLLLHNPDIQTKMRVEIENMIGRTQMPTIDHKPLLPFCEAVILEVLRHRNISPLSLPRLVTRDIEYEGVVIRKDSILFPCLLSAALDEKVFASPEIFDPNRFLNEDGNITGQHRIVPFATGKRACPAEQFTRMELFLFIVSMVQNFQLLPEDPNNLPPLDGDVGGLFVPKPFDRCVMWSKGHKRSLNKHLDAVSVRADGFAVDNPNGYDKTIRKISSPPINKAKEIPISTLRNVRRRENNDLDNIPFVVTHNPRNHNILYAAKRFFPILEQSENMNNLVKISQIINSRRQPPNLKKLLTRAKFSTTRSTGVKKCGDPRCGTCDYIEEGDKITLKTGEELKANASMDCKSANIIYCATCPTCGENYIGQSNKLNARVRVHKQQVKDPRVRNTPCCEHFANCGRGKFKIYPFFKMWNDNDDLRKAKEDYFIKLYNPKLKRK

Secondary structure (DSSP, 8-state):
----PPPBPPP-PPPBTTTBTGGGS-GGGHHHHHHHHHHHH-SEEEEEETTEEEEEEESHHHHHHHHHHTTTTS-B--TTS-TT-TT--TTTS--HHHHHHHHHHHHHHHHH-EETTEEHHHHHHHHHHHHHHHHHHTTT--B--HHHHHHHHHHHHHHHHSSS---S--HHHHHHHHHHHHHHH-HHHHTHHHH-GGGGGGSTT-TT-HHHHHHHHHHHHHHHHHHHHHHHHT--TT---SHHHHHHHHHHHH-TTTS-HHHHHHHHHHHHHHHHHHHHHHHHHHHHHHHH-HHHHHHHHHHHHHHT-SSSPP-GGGGGG-HHHHHHHHHHHHHT-SSTT---EE--S-EEETTEEE-TTPEEEEEHHHHHT-TTTSSSTTS--GGGGB-TTS-B--GGG--TT--GGGS-TTHHHHHHHHHHHHHHHHHHEEEEESSTTSPPPS-EEESSSEEEPP---EEEEETTS-----SSSTT-----------------SS--SS-SHHHHHHHTS-HHHHHS--------SSEEEEEEE--TT---THHHHHHHTHHHHT-HHHHTT---SEEEEEEEPPPPHHHHH-------S---EE-----TT-TTGGGBPPBSEEE-TTS-EEE-SSEE-TT-EEEEEEEE-TTT--EEEEEEEEHHHHHHHHHHHHH-GGG---HHHHHHHHTSTT--EEEEEEE-SS--HHHHHHHHHHHHHHH--SB---